Protein AF-0000000084937797 (afdb_homodimer)

Radius of gyration: 25.86 Å; Cα contacts (8 Å, |Δi|>4): 1088; chains: 2; bounding box: 58×72×60 Å

Organism: Ferrimonas balearica (strain DSM 9799 / CCM 4581 / KCTC 23876 / PAT) (NCBI:txid550540)

Nearest PDB structures (foldseek):
  4x6g-assembly1_D  TM=5.481E-01  e=3.432E-20  Pseudomonas aeruginosa PAO1
  4x6g-assembly2_H  TM=5.399E-01  e=1.907E-19  Pseudomonas aeruginosa PAO1
  6g4r-assembly1_B  TM=4.869E-01  e=5.680E-17  Corynebacterium glutamicum
  7d98-assembly1_Q  TM=4.503E-01  e=2.005E-17  Cupriavidus necator
  1ixc-assembly1_B-2  TM=4.599E-01  e=8.721E-17  Cupriavidus necator

Sequence (582 aa):
MNTKQLRHMVLAIRLGSLARVAAQQGQSRSAISQSISALEDQFGVTLFERSGNAIVPTEVALALLDDCERLLATEQRIEARCQQYLATDESQIRIARDDALPEQWWRDAVVALKQEFPLISFVLVLATPQELPQQVASGAVDLGFGLGLPAHAELLQRNMGRMRVQRVASGQHPLSQQIRLDEDDLQNSTQITLATALQHEVHTAHRLSNDYIGLSSFEQIRDMVEQQVGWAWLPAPLLTQRLRSGAFRVLPVAPNALWQEYQVCYRQSFTLGLVSERLCQRLSDWLLSFDMNTKQLRHMVLAIRLGSLARVAAQQGQSRSAISQSISALEDQFGVTLFERSGNAIVPTEVALALLDDCERLLATEQRIEARCQQYLATDESQIRIARDDALPEQWWRDAVVALKQEFPLISFVLVLATPQELPQQVASGAVDLGFGLGLPAHAELLQRNMGRMRVQRVASGQHPLSQQIRLDEDDLQNSTQITLATALQHEVHTAHRLSNDYIGLSSFEQIRDMVEQQVGWAWLPAPLLTQRLRSGAFRVLPVAPNALWQEYQVCYRQSFTLGLVSERLCQRLSDWLLSFD

Foldseek 3Di:
DDLVLLVLLLVCQVVQALCVSCVVVVHDSVVSVVSPVVVCVVVVHDQWDDDDPTTHGDPVSVVCNVVSVLVNLVVVVVVVLVVCVVVVDQLEAEEEEACLAPPVLVVVLVVVLCVVPVRYYYHYDYFALACFVVCQQSVVGFKYKYWFHDDDPQKDKDFLAKFKWFKKAFLPAPLNVDPDDELVNQQPWEEEFEWDDDDVDIDTDPDRHPRYHYDNHLLVNVVCRLVNRHMYIGTCNNCPVCVVVSRMDGRPYPPGMDMITIIMMGGPSRDQHPSNVVSSNSSSVVNVVVD/DDLVLLVLLLCCQVVQALCVSCVVVVHDSVVSVVSPVVVCVVVVHDQWDDDDPTTHGDPVSVVCNVVSVLVNLVVVVVVVLVVCVVVVDQLEAEEEEACLAPPVVVVVLVVVLCVVPVRYYYHYHYFALACFVVCQQSVVGFKYKYWFHDDDPQKDKDFLAKFKWFKKAFLPAPLNVDPDDELVNQQPWEEEFEWDDDDVDIDTDPDRHPRYHYDNHLLVNVVCRLVNRHIYIGTCNNCPVCVVVSRMDGRPYPPGMDMITIIMMGGPSRDQHPSNVVSSNSSSVVNVVVD

InterPro domains:
  IPR000847 LysR, HTH, N-terminal domain [PF00126] (4-60)
  IPR000847 LysR, HTH, N-terminal domain [PS50931] (1-58)
  IPR005119 LysR, substrate-binding [PF03466] (90-284)
  IPR036388 Winged helix-like DNA-binding domain superfamily [G3DSA:1.10.10.10] (1-86)
  IPR036390 Winged helix DNA-binding domain superfamily [SSF46785] (1-84)

Solvent-accessible surface area (backbone atoms only — not comparable to full-atom values): 30455 Å² total; per-residue (Å²): 137,60,67,66,32,52,50,51,46,53,41,27,60,74,63,45,27,59,62,58,39,10,62,73,68,73,44,49,48,66,56,46,51,48,36,41,50,49,47,22,61,72,68,71,47,70,42,63,42,78,56,86,97,38,57,38,67,28,71,61,34,61,67,40,43,63,58,48,52,50,51,51,50,49,49,50,44,47,49,47,45,51,43,42,63,73,40,70,66,67,50,60,48,36,33,35,25,41,54,61,56,55,68,65,56,56,52,50,51,51,52,53,47,34,69,76,37,71,74,42,22,42,30,46,30,77,35,40,34,84,48,29,55,56,42,22,69,58,43,26,22,55,34,19,38,25,60,58,59,65,88,47,94,68,43,44,73,45,81,44,42,59,46,46,32,30,29,33,26,11,41,81,24,70,77,54,68,46,90,78,58,52,70,66,59,50,38,74,31,40,29,35,33,49,27,41,74,46,89,49,30,69,47,67,53,89,74,76,29,84,45,32,37,26,26,43,38,55,60,59,42,49,53,42,19,65,69,48,64,28,34,32,75,43,43,45,74,76,35,54,70,38,46,74,72,42,53,28,36,74,44,84,38,86,82,36,63,42,83,38,46,30,30,40,33,26,33,71,87,58,75,81,47,72,69,56,48,50,52,49,49,54,49,26,56,50,38,62,65,70,105,138,58,66,65,31,52,50,51,45,52,42,28,60,75,65,44,27,59,62,58,40,10,63,72,67,72,45,50,47,66,56,47,52,48,35,42,49,50,46,21,61,72,70,70,47,69,43,63,41,81,55,87,95,37,56,40,67,28,72,59,34,61,66,40,43,64,58,49,51,51,51,50,51,48,47,50,44,48,49,47,45,49,45,40,63,73,40,70,66,69,49,59,48,37,32,34,26,40,52,59,58,55,68,65,58,56,53,51,51,51,53,53,47,33,70,76,38,73,74,42,23,43,31,46,31,77,35,39,33,83,49,30,56,57,42,21,69,59,43,25,23,57,34,20,39,24,59,59,59,64,88,49,92,69,44,42,74,45,80,44,42,58,47,46,31,30,30,32,26,12,41,82,24,71,77,55,70,47,90,78,59,53,69,65,60,52,36,74,32,41,28,37,34,47,27,39,74,46,88,49,31,70,46,70,52,91,73,74,29,82,46,32,38,28,25,42,39,56,60,57,42,50,53,42,20,66,69,50,66,28,32,34,75,42,43,43,75,75,35,55,71,38,47,75,72,44,53,27,35,75,45,86,38,85,82,36,63,42,81,37,45,32,30,39,32,27,32,71,86,58,73,80,47,71,69,57,47,49,52,49,48,54,49,26,54,51,38,63,65,70,106

pLDDT: mean 86.3, std 14.15, range [36.88, 98.69]

Structure (mmCIF, N/CA/C/O backbone):
data_AF-0000000084937797-model_v1
#
loop_
_entity.id
_entity.type
_entity.pdbx_description
1 polymer 'Transcriptional regulator, LysR family'
#
loop_
_atom_site.group_PDB
_atom_site.id
_atom_site.type_symbol
_atom_site.label_atom_id
_atom_site.label_alt_id
_atom_site.label_comp_id
_atom_site.label_asym_id
_atom_site.label_entity_id
_atom_site.label_seq_id
_atom_site.pdbx_PDB_ins_code
_atom_site.Cartn_x
_atom_site.Cartn_y
_atom_site.Cartn_z
_atom_site.occupancy
_atom_site.B_iso_or_equiv
_atom_site.auth_seq_id
_atom_site.auth_comp_id
_atom_site.auth_asym_id
_atom_site.auth_atom_id
_atom_site.pdbx_PDB_model_num
ATOM 1 N N . MET A 1 1 ? -4.266 24.078 29.297 1 45.94 1 MET A N 1
ATOM 2 C CA . MET A 1 1 ? -5.211 23.625 28.281 1 45.94 1 MET A CA 1
ATOM 3 C C . MET A 1 1 ? -5.617 22.172 28.531 1 45.94 1 MET A C 1
ATOM 5 O O . MET A 1 1 ? -4.773 21.344 28.859 1 45.94 1 MET A O 1
ATOM 9 N N . ASN A 1 2 ? -6.895 21.906 28.859 1 57.69 2 ASN A N 1
ATOM 10 C CA . ASN A 1 2 ? -7.488 20.609 29.141 1 57.69 2 ASN A CA 1
ATOM 11 C C . ASN A 1 2 ? -7.887 19.891 27.844 1 57.69 2 ASN A C 1
ATOM 13 O O . ASN A 1 2 ? -8.711 20.391 27.078 1 57.69 2 ASN A O 1
ATOM 17 N N . THR A 1 3 ? -7.277 18.797 27.609 1 67.56 3 THR A N 1
ATOM 18 C CA . THR A 1 3 ? -7.484 18.094 26.359 1 67.56 3 THR A CA 1
ATOM 19 C C . THR A 1 3 ? -8.938 17.641 26.219 1 67.56 3 THR A C 1
ATOM 21 O O . THR A 1 3 ? -9.422 17.422 25.109 1 67.56 3 THR A O 1
ATOM 24 N N . LYS A 1 4 ? -9.57 17.531 27.266 1 72.25 4 LYS A N 1
ATOM 25 C CA . LYS A 1 4 ? -10.992 17.203 27.219 1 72.25 4 LYS A CA 1
ATOM 26 C C . LYS A 1 4 ? -11.797 18.312 26.531 1 72.25 4 LYS A C 1
ATOM 28 O O . LYS A 1 4 ? -12.695 18.031 25.734 1 72.25 4 LYS A O 1
ATOM 33 N N . GLN A 1 5 ? -11.422 19.5 26.859 1 77.56 5 GLN A N 1
ATOM 34 C CA . GLN A 1 5 ? -12.102 20.641 26.266 1 77.56 5 GLN A CA 1
ATOM 35 C C . GLN A 1 5 ? -11.836 20.734 24.766 1 77.56 5 GLN A C 1
ATOM 37 O O . GLN A 1 5 ? -12.75 21.016 23.984 1 77.56 5 GLN A O 1
ATOM 42 N N . LEU A 1 6 ? -10.609 20.438 24.484 1 77.88 6 LEU A N 1
ATOM 43 C CA . LEU A 1 6 ? -10.266 20.422 23.078 1 77.88 6 LEU A CA 1
ATOM 44 C C . LEU A 1 6 ? -11.039 19.344 22.328 1 77.88 6 LEU A C 1
ATOM 46 O O . LEU A 1 6 ? -11.492 19.562 21.203 1 77.88 6 LEU A O 1
ATOM 50 N N . ARG A 1 7 ? -11.195 18.219 22.953 1 78.69 7 ARG A N 1
ATOM 51 C CA . ARG A 1 7 ? -11.961 17.125 22.375 1 78.69 7 ARG A CA 1
ATOM 52 C C . ARG A 1 7 ? -13.414 17.531 22.156 1 78.69 7 ARG A C 1
ATOM 54 O O . ARG A 1 7 ? -14.008 17.203 21.125 1 78.69 7 ARG A O 1
ATOM 61 N N . HIS A 1 8 ? -13.945 18.188 23.062 1 83.75 8 HIS A N 1
ATOM 62 C CA . HIS A 1 8 ? -15.32 18.672 22.953 1 83.75 8 HIS A CA 1
ATOM 63 C C . HIS A 1 8 ? -15.469 19.641 21.781 1 83.75 8 HIS A C 1
ATOM 65 O O . HIS A 1 8 ? -16.453 19.578 21.047 1 83.75 8 HIS A O 1
ATOM 71 N N . MET A 1 9 ? -14.492 20.516 21.641 1 85.81 9 MET A N 1
ATOM 72 C CA . MET A 1 9 ? -14.516 21.469 20.547 1 85.81 9 MET A CA 1
ATOM 73 C C . MET A 1 9 ? -14.484 20.766 19.188 1 85.81 9 MET A C 1
ATOM 75 O O . MET A 1 9 ? -15.289 21.047 18.312 1 85.81 9 MET A O 1
ATOM 79 N N . VAL A 1 10 ? -13.578 19.891 19.125 1 82 10 VAL A N 1
ATOM 80 C CA . VAL A 1 10 ? -13.398 19.172 17.875 1 82 10 VAL A CA 1
ATOM 81 C C . VAL A 1 10 ? -14.656 18.391 17.547 1 82 10 VAL A C 1
ATOM 83 O O . VAL A 1 10 ? -15.133 18.406 16.406 1 82 10 VAL A O 1
ATOM 86 N N . LEU A 1 11 ? -15.289 17.688 18.438 1 84 11 LEU A N 1
ATOM 87 C CA . LEU A 1 11 ? -16.516 16.922 18.234 1 84 11 LEU A CA 1
ATOM 88 C C . LEU A 1 11 ? -17.672 17.828 17.875 1 84 11 LEU A C 1
ATOM 90 O O . LEU A 1 11 ? -18.516 17.469 17.031 1 84 11 LEU A O 1
ATOM 94 N N . ALA A 1 12 ? -17.672 18.922 18.438 1 87.06 12 ALA A N 1
ATOM 95 C CA . ALA A 1 12 ? -18.734 19.859 18.156 1 87.06 12 ALA A CA 1
ATOM 96 C C . ALA A 1 12 ? -18.672 20.359 16.719 1 87.06 12 ALA A C 1
ATOM 98 O O . ALA A 1 12 ? -19.703 20.547 16.078 1 87.06 12 ALA A O 1
ATOM 99 N N . ILE A 1 13 ? -17.484 20.547 16.328 1 84.25 13 ILE A N 1
ATOM 100 C CA . ILE A 1 13 ? -17.312 20.984 14.953 1 84.25 13 ILE A CA 1
ATOM 101 C C . ILE A 1 13 ? -17.766 19.875 14 1 84.25 13 ILE A C 1
ATOM 103 O O . ILE A 1 13 ? -18.469 20.141 13.023 1 84.25 13 ILE A O 1
ATOM 107 N N . ARG A 1 14 ? -17.391 18.703 14.336 1 78.69 14 ARG A N 1
ATOM 108 C CA . ARG A 1 14 ? -17.641 17.578 13.461 1 78.69 14 ARG A CA 1
ATOM 109 C C . ARG A 1 14 ? -19.125 17.188 13.461 1 78.69 14 ARG A C 1
ATOM 111 O O . ARG A 1 14 ? -19.672 16.859 12.414 1 78.69 14 ARG A O 1
ATOM 118 N N . LEU A 1 15 ? -19.703 17.281 14.562 1 79.81 15 LEU A N 1
ATOM 119 C CA . LEU A 1 15 ? -21.078 16.797 14.719 1 79.81 15 LEU A CA 1
ATOM 120 C C . LEU A 1 15 ? -22.078 17.938 14.516 1 79.81 15 LEU A C 1
ATOM 122 O O . LEU A 1 15 ? -23.266 17.688 14.281 1 79.81 15 LEU A O 1
ATOM 126 N N . GLY A 1 16 ? -21.562 19.156 14.617 1 81.94 16 GLY A N 1
ATOM 127 C CA . GLY A 1 16 ? -22.375 20.344 14.391 1 81.94 16 GLY A CA 1
ATOM 128 C C . GLY A 1 16 ? -23.453 20.531 15.445 1 81.94 16 GLY A C 1
ATOM 129 O O . GLY A 1 16 ? -24.406 21.281 15.234 1 81.94 16 GLY A O 1
ATOM 130 N N . SER A 1 17 ? -23.391 19.719 16.531 1 85.44 17 SER A N 1
ATOM 131 C CA . SER A 1 17 ? -24.406 19.781 17.578 1 85.44 17 SER A CA 1
ATOM 132 C C . SER A 1 17 ? -23.812 19.5 18.953 1 85.44 17 SER A C 1
ATOM 134 O O . SER A 1 17 ? -23.125 18.484 19.141 1 85.44 17 SER A O 1
ATOM 136 N N . LEU A 1 18 ? -24.156 20.375 19.906 1 86.5 18 LEU A N 1
ATOM 137 C CA . LEU A 1 18 ? -23.688 20.172 21.266 1 86.5 18 LEU A CA 1
ATOM 138 C C . LEU A 1 18 ? -24.422 19 21.922 1 86.5 18 LEU A C 1
ATOM 140 O O . LEU A 1 18 ? -23.844 18.266 22.734 1 86.5 18 LEU A O 1
ATOM 144 N N . ALA A 1 19 ? -25.656 18.844 21.453 1 85 19 ALA A N 1
ATOM 145 C CA . ALA A 1 19 ? -26.438 17.734 22 1 85 19 ALA A CA 1
ATOM 146 C C . ALA A 1 19 ? -25.859 16.391 21.594 1 85 19 ALA A C 1
ATOM 148 O O . ALA A 1 19 ? -25.781 15.461 22.406 1 85 19 ALA A O 1
ATOM 149 N N . ARG A 1 20 ? -25.406 16.328 20.438 1 84.19 20 ARG A N 1
ATOM 150 C CA . ARG A 1 20 ? -24.812 15.094 19.938 1 84.19 20 ARG A CA 1
ATOM 151 C C . ARG A 1 20 ? -23.469 14.828 20.594 1 84.19 20 ARG A C 1
ATOM 153 O O . ARG A 1 20 ? -23.141 13.672 20.891 1 84.19 20 ARG A O 1
ATOM 160 N N . VAL A 1 21 ? -22.812 15.859 20.828 1 84.69 21 VAL A N 1
ATOM 161 C CA . VAL A 1 21 ? -21.531 15.719 21.547 1 84.69 21 VAL A CA 1
ATOM 162 C C . VAL A 1 21 ? -21.797 15.227 22.969 1 84.69 21 VAL A C 1
ATOM 164 O O . VAL A 1 21 ? -21.125 14.305 23.438 1 84.69 21 VAL A O 1
ATOM 167 N N . ALA A 1 22 ? -22.734 15.734 23.562 1 88.25 22 ALA A N 1
ATOM 168 C CA . ALA A 1 22 ? -23.094 15.352 24.922 1 88.25 22 ALA A CA 1
ATOM 169 C C . ALA A 1 22 ? -23.484 13.875 25 1 88.25 22 ALA A C 1
ATOM 171 O O . ALA A 1 22 ? -23.016 13.148 25.875 1 88.25 22 ALA A O 1
ATOM 172 N N . ALA A 1 23 ? -24.203 13.477 24.047 1 83 23 ALA A N 1
ATOM 173 C CA . ALA A 1 23 ? -24.641 12.078 23.984 1 83 23 ALA A CA 1
ATOM 174 C C . ALA A 1 23 ? -23.453 11.148 23.766 1 83 23 ALA A C 1
ATOM 176 O O . ALA A 1 23 ? -23.344 10.117 24.438 1 83 23 ALA A O 1
ATOM 177 N N . GLN A 1 24 ? -22.547 11.578 22.953 1 78.62 24 GLN A N 1
ATOM 178 C CA . GLN A 1 24 ? -21.406 10.742 22.625 1 78.62 24 GLN A CA 1
ATOM 179 C C . GLN A 1 24 ? -20.406 10.672 23.781 1 78.62 24 GLN A C 1
ATOM 181 O O . GLN A 1 24 ? -19.781 9.633 24 1 78.62 24 GLN A O 1
ATOM 186 N N . GLN A 1 25 ? -20.359 11.617 24.547 1 78.94 25 GLN A N 1
ATOM 187 C CA . GLN A 1 25 ? -19.375 11.711 25.625 1 78.94 25 GLN A CA 1
ATOM 188 C C . GLN A 1 25 ? -19.984 11.32 26.969 1 78.94 25 GLN A C 1
ATOM 190 O O . GLN A 1 25 ? -19.266 11.258 27.984 1 78.94 25 GLN A O 1
ATOM 195 N N . GLY A 1 26 ? -21.281 11.062 26.922 1 82.69 26 GLY A N 1
ATOM 196 C CA . GLY A 1 26 ? -21.953 10.719 28.156 1 82.69 26 GLY A CA 1
ATOM 197 C C . GLY A 1 26 ? -21.969 11.859 29.172 1 82.69 26 GLY A C 1
ATOM 198 O O . GLY A 1 26 ? -21.766 11.641 30.359 1 82.69 26 GLY A O 1
ATOM 199 N N . GLN A 1 27 ? -22.094 12.961 28.641 1 84.5 27 GLN A N 1
ATOM 200 C CA . GLN A 1 27 ? -22.125 14.156 29.469 1 84.5 27 GLN A CA 1
ATOM 201 C C . GLN A 1 27 ? -23.359 15 29.188 1 84.5 27 GLN A C 1
ATOM 203 O O . GLN A 1 27 ? -24.078 14.734 28.219 1 84.5 27 GLN A O 1
ATOM 208 N N . SER A 1 28 ? -23.719 15.859 30.047 1 87.12 28 SER A N 1
ATOM 209 C CA . SER A 1 28 ? -24.844 16.766 29.828 1 87.12 28 SER A CA 1
ATOM 210 C C . SER A 1 28 ? -24.484 17.844 28.812 1 87.12 28 SER A C 1
ATOM 212 O O . SER A 1 28 ? -23.312 18.188 28.641 1 87.12 28 SER A O 1
ATOM 214 N N . ARG A 1 29 ? -25.5 18.234 28.172 1 87.06 29 ARG A N 1
ATOM 215 C CA . ARG A 1 29 ? -25.312 19.312 27.203 1 87.06 29 ARG A CA 1
ATOM 216 C C . ARG A 1 29 ? -24.703 20.547 27.875 1 87.06 29 ARG A C 1
ATOM 218 O O . ARG A 1 29 ? -23.875 21.234 27.281 1 87.06 29 ARG A O 1
ATOM 225 N N . SER A 1 30 ? -25.125 20.828 29.078 1 89.81 30 SER A N 1
ATOM 226 C CA . SER A 1 30 ? -24.594 21.969 29.844 1 89.81 30 SER A CA 1
ATOM 227 C C . SER A 1 30 ? -23.109 21.797 30.125 1 89.81 30 SER A C 1
ATOM 229 O O . SER A 1 30 ? -22.344 22.75 30.031 1 89.81 30 SER A O 1
ATOM 231 N N . ALA A 1 31 ? -22.75 20.594 30.422 1 85.81 31 ALA A N 1
ATOM 232 C CA . ALA A 1 31 ? -21.344 20.312 30.703 1 85.81 31 ALA A CA 1
ATOM 233 C C . ALA A 1 31 ? -20.5 20.516 29.453 1 85.81 31 ALA A C 1
ATOM 235 O O . ALA A 1 31 ? -19.391 21.062 29.531 1 85.81 31 ALA A O 1
ATOM 236 N N . ILE A 1 32 ? -21.031 20.125 28.375 1 88.5 32 ILE A N 1
ATOM 237 C CA . ILE A 1 32 ? -20.312 20.297 27.109 1 88.5 32 ILE A CA 1
ATOM 238 C C . ILE A 1 32 ? -20.203 21.781 26.766 1 88.5 32 ILE A C 1
ATOM 240 O O . ILE A 1 32 ? -19.141 22.25 26.375 1 88.5 32 ILE A O 1
ATOM 244 N N . SER A 1 33 ? -21.281 22.484 26.922 1 88.12 33 SER A N 1
ATOM 245 C CA . SER A 1 33 ? -21.297 23.922 26.656 1 88.12 33 SER A CA 1
ATOM 246 C C . SER A 1 33 ? -20.312 24.656 27.562 1 88.12 33 SER A C 1
ATOM 248 O O . SER A 1 33 ? -19.578 25.531 27.094 1 88.12 33 SER A O 1
ATOM 250 N N . GLN A 1 34 ? -20.266 24.234 28.719 1 87.5 34 GLN A N 1
ATOM 251 C CA . GLN A 1 34 ? -19.344 24.844 29.672 1 87.5 34 GLN A CA 1
ATOM 252 C C . GLN A 1 34 ? -17.891 24.547 29.312 1 87.5 34 GLN A C 1
ATOM 254 O O . GLN A 1 34 ? -17.016 25.406 29.453 1 87.5 34 GLN A O 1
ATOM 259 N N . SER A 1 35 ? -17.719 23.312 28.922 1 85.5 35 SER A N 1
ATOM 260 C CA . SER A 1 35 ? -16.391 22.891 28.5 1 85.5 35 SER A CA 1
ATOM 261 C C . SER A 1 35 ? -15.875 23.75 27.344 1 85.5 35 SER A C 1
ATOM 263 O O . SER A 1 35 ? -14.734 24.219 27.375 1 85.5 35 SER A O 1
ATOM 265 N N . ILE A 1 36 ? -16.703 24.047 26.422 1 86.12 36 ILE A N 1
ATOM 266 C CA . ILE A 1 36 ? -16.344 24.844 25.25 1 86.12 36 ILE A CA 1
ATOM 267 C C . ILE A 1 36 ? -16.156 26.297 25.656 1 86.12 36 ILE A C 1
ATOM 269 O O . ILE A 1 36 ? -15.203 26.953 25.219 1 86.12 36 ILE A O 1
ATOM 273 N N . SER A 1 37 ? -17.031 26.766 26.484 1 86.44 37 SER A N 1
ATOM 274 C CA . SER A 1 37 ? -16.938 28.141 26.969 1 86.44 37 SER A CA 1
ATOM 275 C C . SER A 1 37 ? -15.633 28.359 27.734 1 86.44 37 SER A C 1
ATOM 277 O O . SER A 1 37 ? -15 29.406 27.609 1 86.44 37 SER A O 1
ATOM 279 N N . ALA A 1 38 ? -15.328 27.344 28.469 1 80.25 38 ALA A N 1
ATOM 280 C CA . ALA A 1 38 ? -14.086 27.422 29.234 1 80.25 38 ALA A CA 1
ATOM 281 C C . ALA A 1 38 ? -12.875 27.516 28.312 1 80.25 38 ALA A C 1
ATOM 283 O O . ALA A 1 38 ? -11.922 28.234 28.594 1 80.25 38 ALA A O 1
ATOM 284 N N . LEU A 1 39 ? -12.93 26.75 27.281 1 79.56 39 LEU A N 1
ATOM 285 C CA . LEU A 1 39 ? -11.867 26.781 26.281 1 79.56 39 LEU A CA 1
ATOM 286 C C . LEU A 1 39 ? -11.781 28.141 25.609 1 79.56 39 LEU A C 1
ATOM 288 O O . LEU A 1 39 ? -10.68 28.672 25.391 1 79.56 39 LEU A O 1
ATOM 292 N N . GLU A 1 40 ? -12.891 28.703 25.266 1 81.75 40 GLU A N 1
ATOM 293 C CA . GLU A 1 40 ? -12.961 30.047 24.688 1 81.75 40 GLU A CA 1
ATOM 294 C C . GLU A 1 40 ? -12.383 31.094 25.641 1 81.75 40 GLU A C 1
ATOM 296 O O . GLU A 1 40 ? -11.625 31.969 25.219 1 81.75 40 GLU A O 1
ATOM 301 N N . ASP A 1 41 ? -12.727 30.953 26.875 1 79.44 41 ASP A N 1
ATOM 302 C CA . ASP A 1 41 ? -12.227 31.875 27.891 1 79.44 41 ASP A CA 1
ATOM 303 C C . ASP A 1 41 ? -10.703 31.766 28.016 1 79.44 41 ASP A C 1
ATOM 305 O O . ASP A 1 41 ? -10.016 32.781 28.141 1 79.44 41 ASP A O 1
ATOM 309 N N . GLN A 1 42 ? -10.336 30.578 28 1 74.5 42 GLN A N 1
ATOM 310 C CA . GLN A 1 42 ? -8.906 30.344 28.141 1 74.5 42 GLN A CA 1
ATOM 311 C C . GLN A 1 42 ? -8.125 30.922 26.969 1 74.5 42 GLN A C 1
ATOM 313 O O . GLN A 1 42 ? -7.059 31.516 27.156 1 74.5 42 GLN A O 1
ATOM 318 N N . PHE A 1 43 ? -8.734 30.734 25.828 1 72.81 43 PHE A N 1
ATOM 319 C CA . PHE A 1 43 ? -8.047 31.188 24.625 1 72.81 43 PHE A CA 1
ATOM 320 C C . PHE A 1 43 ? -8.406 32.625 24.312 1 72.81 43 PHE A C 1
ATOM 322 O O . PHE A 1 43 ? -7.727 33.281 23.516 1 72.81 43 PHE A O 1
ATOM 329 N N . GLY A 1 44 ? -9.406 33.156 24.922 1 76.25 44 GLY A N 1
ATOM 330 C CA . GLY A 1 44 ? -9.859 34.531 24.688 1 76.25 44 GLY A CA 1
ATOM 331 C C . GLY A 1 44 ? -10.516 34.719 23.344 1 76.25 44 GLY A C 1
ATOM 332 O O . GLY A 1 44 ? -10.422 35.812 22.75 1 76.25 44 GLY A O 1
ATOM 333 N N . VAL A 1 45 ? -10.922 33.656 22.75 1 80 45 VAL A N 1
ATOM 334 C CA . VAL A 1 45 ? -11.57 33.719 21.453 1 80 45 VAL A CA 1
ATOM 335 C C . VAL A 1 45 ? -12.953 33.062 21.531 1 80 45 VAL A C 1
ATOM 337 O O . VAL A 1 45 ? -13.25 32.344 22.484 1 80 45 VAL A O 1
ATOM 340 N N . THR A 1 46 ? -13.75 33.406 20.531 1 84.06 46 THR A N 1
ATOM 341 C CA . THR A 1 46 ? -15.031 32.719 20.328 1 84.06 46 THR A CA 1
ATOM 342 C C . THR A 1 46 ? -14.906 31.641 19.281 1 84.06 46 THR A C 1
ATOM 344 O O . THR A 1 46 ? -14.461 31.891 18.156 1 84.06 46 THR A O 1
ATOM 347 N N . LEU A 1 47 ? -15.234 30.438 19.719 1 86.25 47 LEU A N 1
ATOM 348 C CA . LEU A 1 47 ? -15.039 29.297 18.828 1 86.25 47 LEU A CA 1
ATOM 349 C C . LEU A 1 47 ? -16.344 28.922 18.125 1 86.25 47 LEU A C 1
ATOM 351 O O . LEU A 1 47 ? -16.328 28.375 17.031 1 86.25 47 LEU A O 1
ATOM 355 N N . PHE A 1 48 ? -17.484 29.266 18.75 1 88.56 48 PHE A N 1
ATOM 356 C CA . PHE A 1 48 ? -18.797 28.938 18.172 1 88.56 48 PHE A CA 1
ATOM 357 C C . PHE A 1 48 ? -19.734 30.125 18.312 1 88.56 48 PHE A C 1
ATOM 359 O O . PHE A 1 48 ? -19.703 30.844 19.312 1 88.56 48 PHE A O 1
ATOM 366 N N . GLU A 1 49 ? -20.453 30.312 17.156 1 85.56 49 GLU A N 1
ATOM 367 C CA . GLU A 1 49 ? -21.516 31.297 17.188 1 85.56 49 GLU A CA 1
ATOM 368 C C . GLU A 1 49 ? -22.891 30.641 17.031 1 85.56 49 GLU A C 1
ATOM 370 O O . GLU A 1 49 ? -23 29.547 16.469 1 85.56 49 GLU A O 1
ATOM 375 N N . ARG A 1 50 ? -23.828 31.219 17.703 1 75.44 50 ARG A N 1
ATOM 376 C CA . ARG A 1 50 ? -25.203 30.719 17.625 1 75.44 50 ARG A CA 1
ATOM 377 C C . ARG A 1 50 ? -25.906 31.25 16.375 1 75.44 50 ARG A C 1
ATOM 379 O O . ARG A 1 50 ? -25.797 32.438 16.047 1 75.44 50 ARG A O 1
ATOM 386 N N . SER A 1 51 ? -26.25 30.422 15.508 1 73.12 51 SER A N 1
ATOM 387 C CA . SER A 1 51 ? -27.156 30.766 14.414 1 73.12 51 SER A CA 1
ATOM 388 C C . SER A 1 51 ? -28.5 30.047 14.555 1 73.12 51 SER A C 1
ATOM 390 O O . SER A 1 51 ? -28.641 28.906 14.109 1 73.12 51 SER A O 1
ATOM 392 N N . GLY A 1 52 ? -29.422 30.625 15 1 68.19 52 GLY A N 1
ATOM 393 C CA . GLY A 1 52 ? -30.688 30.016 15.312 1 68.19 52 GLY A CA 1
ATOM 394 C C . GLY A 1 52 ? -30.578 28.906 16.344 1 68.19 52 GLY A C 1
ATOM 395 O O . GLY A 1 52 ? -30.078 29.125 17.453 1 68.19 52 GLY A O 1
ATOM 396 N N . ASN A 1 53 ? -30.938 27.656 15.852 1 66.06 53 ASN A N 1
ATOM 397 C CA . ASN A 1 53 ? -30.938 26.516 16.75 1 66.06 53 ASN A CA 1
ATOM 398 C C . ASN A 1 53 ? -29.656 25.672 16.594 1 66.06 53 ASN A C 1
ATOM 400 O O . ASN A 1 53 ? -29.547 24.609 17.203 1 66.06 53 ASN A O 1
ATOM 404 N N . ALA A 1 54 ? -28.688 26.219 15.875 1 73.12 54 ALA A N 1
ATOM 405 C CA . ALA A 1 54 ? -27.5 25.406 15.656 1 73.12 54 ALA A CA 1
ATOM 406 C C . ALA A 1 54 ? -26.234 26.188 16.047 1 73.12 54 ALA A C 1
ATOM 408 O O . ALA A 1 54 ? -26.25 27.422 16.078 1 73.12 54 ALA A O 1
ATOM 409 N N . ILE A 1 55 ? -25.219 25.438 16.531 1 79.75 55 ILE A N 1
ATOM 410 C CA . ILE A 1 55 ? -23.906 26.047 16.75 1 79.75 55 ILE A CA 1
ATOM 411 C C . ILE A 1 55 ? -23.062 25.922 15.492 1 79.75 55 ILE A C 1
ATOM 413 O O . ILE A 1 55 ? -23.062 24.875 14.828 1 79.75 55 ILE A O 1
ATOM 417 N N . VAL A 1 56 ? -22.516 27.109 15.102 1 84.62 56 VAL A N 1
ATOM 418 C CA . VAL A 1 56 ? -21.641 27.125 13.922 1 84.62 56 VAL A CA 1
ATOM 419 C C . VAL A 1 56 ? -20.219 27.5 14.328 1 84.62 56 VAL A C 1
ATOM 421 O O . VAL A 1 56 ? -20.016 28.453 15.086 1 84.62 56 VAL A O 1
ATOM 424 N N . PRO A 1 57 ? -19.266 26.641 13.93 1 85.31 57 PRO A N 1
ATOM 425 C CA . PRO A 1 57 ? -17.891 27 14.25 1 85.31 57 PRO A CA 1
ATOM 426 C C . PRO A 1 57 ? -17.453 28.312 13.609 1 85.31 57 PRO A C 1
ATOM 428 O O . PRO A 1 57 ? -17.859 28.609 12.484 1 85.31 57 PRO A O 1
ATOM 431 N N . THR A 1 58 ? -16.719 29.188 14.406 1 82.75 58 THR A N 1
ATOM 432 C CA . THR A 1 58 ? -16.156 30.422 13.867 1 82.75 58 THR A CA 1
ATOM 433 C C . THR A 1 58 ? -14.969 30.109 12.953 1 82.75 58 THR A C 1
ATOM 435 O O . THR A 1 58 ? -14.508 28.969 12.891 1 82.75 58 THR A O 1
ATOM 438 N N . GLU A 1 59 ? -14.484 31.141 12.352 1 75.44 59 GLU A N 1
ATOM 439 C CA . GLU A 1 59 ? -13.305 31.016 11.5 1 75.44 59 GLU A CA 1
ATOM 440 C C . GLU A 1 59 ? -12.086 30.594 12.312 1 75.44 59 GLU A C 1
ATOM 442 O O . GLU A 1 59 ? -11.258 29.812 11.844 1 75.44 59 GLU A O 1
ATOM 447 N N . VAL A 1 60 ? -12.07 31.078 13.469 1 74.06 60 VAL A N 1
ATOM 448 C CA . VAL A 1 60 ? -10.953 30.766 14.352 1 74.06 60 VAL A CA 1
ATOM 449 C C . VAL A 1 60 ? -11 29.281 14.734 1 74.06 60 VAL A C 1
ATOM 451 O O . VAL A 1 60 ? -9.969 28.609 14.758 1 74.06 60 VAL A O 1
ATOM 454 N N . ALA A 1 61 ? -12.227 28.766 15.047 1 77.38 61 ALA A N 1
ATOM 455 C CA . ALA A 1 61 ? -12.383 27.344 15.398 1 77.38 61 ALA A CA 1
ATOM 456 C C . ALA A 1 61 ? -11.922 26.438 14.266 1 77.38 61 ALA A C 1
ATOM 458 O O . ALA A 1 61 ? -11.203 25.469 14.5 1 77.38 61 ALA A O 1
ATOM 459 N N . LEU A 1 62 ? -12.297 26.875 13.141 1 74.69 62 LEU A N 1
ATOM 460 C CA . LEU A 1 62 ? -11.969 26.078 11.969 1 74.69 62 LEU A CA 1
ATOM 461 C C . LEU A 1 62 ? -10.469 26.125 11.68 1 74.69 62 LEU A C 1
ATOM 463 O O . LEU A 1 62 ? -9.875 25.125 11.281 1 74.69 62 LEU A O 1
ATOM 467 N N . ALA A 1 63 ? -9.93 27.266 12 1 67.31 63 ALA A N 1
ATOM 468 C CA . ALA A 1 63 ? -8.5 27.469 11.781 1 67.31 63 ALA A CA 1
ATOM 469 C C . ALA A 1 63 ? -7.684 26.625 12.766 1 67.31 63 ALA A C 1
ATOM 471 O O . ALA A 1 63 ? -6.582 26.172 12.438 1 67.31 63 ALA A O 1
ATOM 472 N N . LEU A 1 64 ? -8.281 26.422 13.891 1 67.94 64 LEU A N 1
ATOM 473 C CA . LEU A 1 64 ? -7.566 25.734 14.961 1 67.94 64 LEU A CA 1
ATOM 474 C C . LEU A 1 64 ? -7.801 24.234 14.875 1 67.94 64 LEU A C 1
ATOM 476 O O . LEU A 1 64 ? -7.086 23.453 15.508 1 67.94 64 LEU A O 1
ATOM 480 N N . LEU A 1 65 ? -8.727 23.891 14.055 1 72.56 65 LEU A N 1
ATOM 481 C CA . LEU A 1 65 ? -9.219 22.516 14.07 1 72.56 65 LEU A CA 1
ATOM 482 C C . LEU A 1 65 ? -8.078 21.531 13.789 1 72.56 65 LEU A C 1
ATOM 484 O O . LEU A 1 65 ? -7.895 20.578 14.531 1 72.56 65 LEU A O 1
ATOM 488 N N . ASP A 1 66 ? -7.312 21.844 12.922 1 61.75 66 ASP A N 1
ATOM 489 C CA . ASP A 1 66 ? -6.23 20.938 12.555 1 61.75 66 ASP A CA 1
ATOM 490 C C . ASP A 1 66 ? -5.203 20.812 13.672 1 61.75 66 ASP A C 1
ATOM 492 O O . ASP A 1 66 ? -4.758 19.719 14 1 61.75 66 ASP A O 1
ATOM 496 N N . ASP A 1 67 ? -4.875 21.891 14.273 1 60 67 ASP A N 1
ATOM 497 C CA . ASP A 1 67 ? -3.928 21.906 15.383 1 60 67 ASP A CA 1
ATOM 498 C C . ASP A 1 67 ? -4.488 21.172 16.594 1 60 67 ASP A C 1
ATOM 500 O O . ASP A 1 67 ? -3.762 20.453 17.281 1 60 67 ASP A O 1
ATOM 504 N N . CYS A 1 68 ? -5.656 21.328 16.797 1 65.38 68 CYS A N 1
ATOM 505 C CA . CYS A 1 68 ? -6.285 20.672 17.938 1 65.38 68 CYS A CA 1
ATOM 506 C C . CYS A 1 68 ? -6.344 19.156 17.734 1 65.38 68 CYS A C 1
ATOM 508 O O . CYS A 1 68 ? -6.066 18.391 18.641 1 65.38 68 CYS A O 1
ATOM 510 N N . GLU A 1 69 ? -6.559 18.828 16.578 1 65 69 GLU A N 1
ATOM 511 C CA . GLU A 1 69 ? -6.59 17.406 16.266 1 65 69 GLU A CA 1
ATOM 512 C C . GLU A 1 69 ? -5.203 16.781 16.406 1 65 69 GLU A C 1
ATOM 514 O O . GLU A 1 69 ? -5.07 15.664 16.922 1 65 69 GLU A O 1
ATOM 519 N N . ARG A 1 70 ? -4.277 17.469 16.141 1 56.38 70 ARG A N 1
ATOM 520 C CA . ARG A 1 70 ? -2.9 17.016 16.312 1 56.38 70 ARG A CA 1
ATOM 521 C C . ARG A 1 70 ? -2.535 16.906 17.781 1 56.38 70 ARG A C 1
ATOM 523 O O . ARG A 1 70 ? -1.886 15.945 18.203 1 56.38 70 ARG A O 1
ATOM 530 N N . LEU A 1 71 ? -2.891 17.859 18.5 1 58.06 71 LEU A N 1
ATOM 531 C CA . LEU A 1 71 ? -2.648 17.859 19.938 1 58.06 71 LEU A CA 1
ATOM 532 C C . LEU A 1 71 ? -3.375 16.688 20.609 1 58.06 71 LEU A C 1
ATOM 534 O O . LEU A 1 71 ? -2.807 16 21.469 1 58.06 71 LEU A O 1
ATOM 538 N N . LEU A 1 72 ? -4.551 16.484 20.25 1 59.38 72 LEU A N 1
ATOM 539 C CA . LEU A 1 72 ? -5.316 15.375 20.828 1 59.38 72 LEU A CA 1
ATOM 540 C C . LEU A 1 72 ? -4.734 14.031 20.391 1 59.38 72 LEU A C 1
ATOM 542 O O . LEU A 1 72 ? -4.684 13.094 21.188 1 59.38 72 LEU A O 1
ATOM 546 N N . ALA A 1 73 ? -4.309 14.07 19.281 1 56.81 73 ALA A N 1
ATOM 547 C CA . ALA A 1 73 ? -3.617 12.875 18.812 1 56.81 73 ALA A CA 1
ATOM 548 C C . ALA A 1 73 ? -2.344 12.625 19.609 1 56.81 73 ALA A C 1
ATOM 550 O O . ALA A 1 73 ? -2.041 11.484 19.969 1 56.81 73 ALA A O 1
ATOM 551 N N . THR A 1 74 ? -1.645 13.648 19.969 1 51.25 74 THR A N 1
ATOM 552 C CA . THR A 1 74 ? -0.451 13.555 20.797 1 51.25 74 THR A CA 1
ATOM 553 C C . THR A 1 74 ? -0.813 13.125 22.219 1 51.25 74 THR A C 1
ATOM 555 O O . THR A 1 74 ? -0.129 12.289 22.812 1 51.25 74 THR A O 1
ATOM 558 N N . GLU A 1 75 ? -1.817 13.711 22.719 1 49.16 75 GLU A N 1
ATOM 559 C CA . GLU A 1 75 ? -2.297 13.297 24.031 1 49.16 75 GLU A CA 1
ATOM 560 C C . GLU A 1 75 ? -2.682 11.82 24.031 1 49.16 75 GLU A C 1
ATOM 562 O O . GLU A 1 75 ? -2.338 11.086 24.969 1 49.16 75 GLU A O 1
ATOM 567 N N . GLN A 1 76 ? -3.393 11.492 23.078 1 51.09 76 GLN A N 1
ATOM 568 C CA . GLN A 1 76 ? -3.752 10.086 22.969 1 51.09 76 GLN A CA 1
ATOM 569 C C . GLN A 1 76 ? -2.51 9.211 22.859 1 51.09 76 GLN A C 1
ATOM 571 O O . GLN A 1 76 ? -2.457 8.117 23.438 1 51.09 76 GLN A O 1
ATOM 576 N N . ARG A 1 77 ? -1.576 9.82 22.312 1 47.78 77 ARG A N 1
ATOM 577 C CA . ARG A 1 77 ? -0.29 9.133 22.203 1 47.78 77 ARG A CA 1
ATOM 578 C C . ARG A 1 77 ? 0.383 9.031 23.578 1 47.78 77 ARG A C 1
ATOM 580 O O . ARG A 1 77 ? 0.933 7.984 23.922 1 47.78 77 ARG A O 1
ATOM 587 N N . ILE A 1 78 ? 0.3 10.008 24.25 1 44.25 78 ILE A N 1
ATOM 588 C CA . ILE A 1 78 ? 0.864 10.023 25.594 1 44.25 78 ILE A CA 1
ATOM 589 C C . ILE A 1 78 ? 0.087 9.062 26.5 1 44.25 78 ILE A C 1
ATOM 591 O O . ILE A 1 78 ? 0.683 8.258 27.219 1 44.25 78 ILE A O 1
ATOM 595 N N . GLU A 1 79 ? -1.155 9.188 26.422 1 42.94 79 GLU A N 1
ATOM 596 C CA . GLU A 1 79 ? -1.961 8.258 27.203 1 42.94 79 GLU A CA 1
ATOM 597 C C . GLU A 1 79 ? -1.705 6.816 26.781 1 42.94 79 GLU A C 1
ATOM 599 O O . GLU A 1 79 ? -1.58 5.926 27.625 1 42.94 79 GLU A O 1
ATOM 604 N N . ALA A 1 80 ? -1.687 6.672 25.5 1 45 80 ALA A N 1
ATOM 605 C CA . ALA A 1 80 ? -1.378 5.336 25 1 45 80 ALA A CA 1
ATOM 606 C C . ALA A 1 80 ? 0.012 4.891 25.453 1 45 80 ALA A C 1
ATOM 608 O O . ALA A 1 80 ? 0.21 3.732 25.812 1 45 80 ALA A O 1
ATOM 609 N N . ARG A 1 81 ? 0.885 5.852 25.453 1 41.19 81 ARG A N 1
ATOM 610 C CA . ARG A 1 81 ? 2.217 5.566 25.984 1 41.19 81 ARG A CA 1
ATOM 611 C C . ARG A 1 81 ? 2.162 5.281 27.484 1 41.19 81 ARG A C 1
ATOM 613 O O . ARG A 1 81 ? 2.834 4.371 27.969 1 41.19 81 ARG A O 1
ATOM 620 N N . CYS A 1 82 ? 1.484 6.078 28.172 1 39.41 82 CYS A N 1
ATOM 621 C CA . CYS A 1 82 ? 1.317 5.816 29.594 1 39.41 82 CYS A CA 1
ATOM 622 C C . CYS A 1 82 ? 0.626 4.477 29.828 1 39.41 82 CYS A C 1
ATOM 624 O O . CYS A 1 82 ? 1.039 3.703 30.703 1 39.41 82 CYS A O 1
ATOM 626 N N . GLN A 1 83 ? -0.38 4.301 29.062 1 40.09 83 GLN A N 1
ATOM 627 C CA . GLN A 1 83 ? -1.016 2.992 29.172 1 40.09 83 GLN A CA 1
ATOM 628 C C . GLN A 1 83 ? -0.077 1.883 28.703 1 40.09 83 GLN A C 1
ATOM 630 O O . GLN A 1 83 ? -0.062 0.792 29.266 1 40.09 83 GLN A O 1
ATOM 635 N N . GLN A 1 84 ? 0.592 2.225 27.688 1 40.94 84 GLN A N 1
ATOM 636 C CA . GLN A 1 84 ? 1.64 1.3 27.266 1 40.94 84 GLN A CA 1
ATOM 637 C C . GLN A 1 84 ? 2.668 1.097 28.375 1 40.94 84 GLN A C 1
ATOM 639 O O . GLN A 1 84 ? 3.178 -0.011 28.562 1 40.94 84 GLN A O 1
ATOM 644 N N . TYR A 1 85 ? 3.086 2.098 29.047 1 37.81 85 TYR A N 1
ATOM 645 C CA . TYR A 1 85 ? 3.918 1.908 30.219 1 37.81 85 TYR A CA 1
ATOM 646 C C . TYR A 1 85 ? 3.203 1.054 31.266 1 37.81 85 TYR A C 1
ATOM 648 O O . TYR A 1 85 ? 3.83 0.246 31.953 1 37.81 85 TYR A O 1
ATOM 656 N N . LEU A 1 86 ? 2.115 1.447 31.641 1 36.88 86 LEU A N 1
ATOM 657 C CA . LEU A 1 86 ? 1.439 0.544 32.562 1 36.88 86 LEU A CA 1
ATOM 658 C C . LEU A 1 86 ? 1.135 -0.792 31.906 1 36.88 86 LEU A C 1
ATOM 660 O O . LEU A 1 86 ? 0.875 -1.786 32.594 1 36.88 86 LEU A O 1
ATOM 664 N N . ALA A 1 87 ? 0.735 -0.835 30.641 1 39.41 87 ALA A N 1
ATOM 665 C CA . ALA A 1 87 ? 0.461 -2.092 29.938 1 39.41 87 ALA A CA 1
ATOM 666 C C . ALA A 1 87 ? 1.751 -2.729 29.438 1 39.41 87 ALA A C 1
ATOM 668 O O . ALA A 1 87 ? 2.307 -2.297 28.422 1 39.41 87 ALA A O 1
ATOM 669 N N . THR A 1 88 ? 2.66 -2.918 30.062 1 42.62 88 THR A N 1
ATOM 670 C CA . THR A 1 8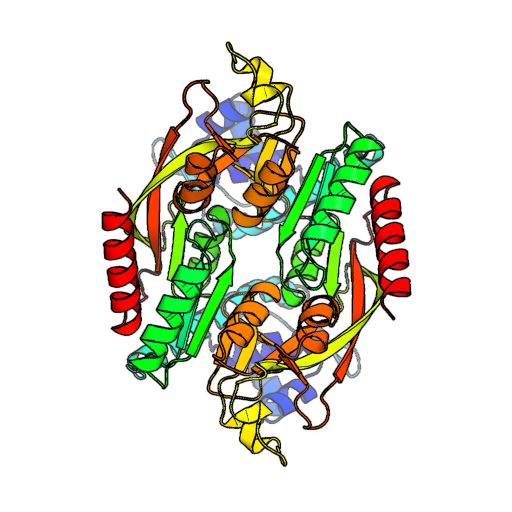8 ? 3.801 -3.76 29.719 1 42.62 88 THR A CA 1
ATOM 671 C C . THR A 1 88 ? 3.436 -4.73 28.594 1 42.62 88 THR A C 1
ATOM 673 O O . THR A 1 88 ? 4.312 -5.227 27.891 1 42.62 88 THR A O 1
ATOM 676 N N . ASP A 1 89 ? 2.346 -5.34 28.594 1 49.16 89 ASP A N 1
ATOM 677 C CA . ASP A 1 89 ? 2.027 -6.48 27.734 1 49.16 89 ASP A CA 1
ATOM 678 C C . ASP A 1 89 ? 1.657 -6.031 26.328 1 49.16 89 ASP A C 1
ATOM 680 O O . ASP A 1 89 ? 0.727 -5.242 26.141 1 49.16 89 ASP A O 1
ATOM 684 N N . GLU A 1 90 ? 2.578 -5.969 25.406 1 60 90 GLU A N 1
ATOM 685 C CA . GLU A 1 90 ? 2.354 -5.766 23.984 1 60 90 GLU A CA 1
ATOM 686 C C . GLU A 1 90 ? 1.068 -6.453 23.531 1 60 90 GLU A C 1
ATOM 688 O O . GLU A 1 90 ? 1.043 -7.668 23.328 1 60 90 GLU A O 1
ATOM 6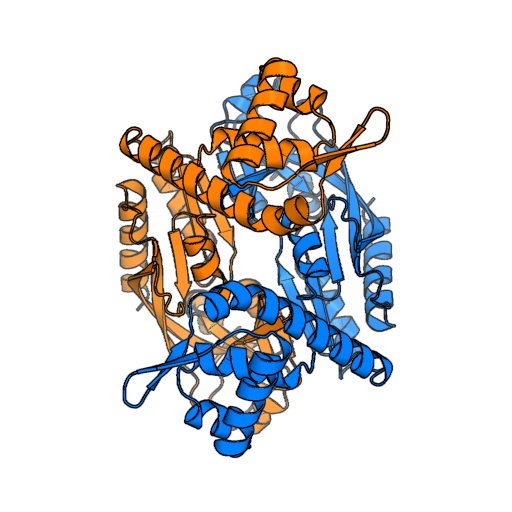93 N N . SER A 1 91 ? -0.037 -5.945 23.812 1 74.69 91 SER A N 1
ATOM 694 C CA . SER A 1 91 ? -1.25 -6.598 23.328 1 74.69 91 SER A CA 1
ATOM 695 C C . SER A 1 91 ? -1.394 -6.445 21.828 1 74.69 91 SER A C 1
ATOM 697 O O . SER A 1 91 ? -2.086 -7.238 21.172 1 74.69 91 SER A O 1
ATOM 699 N N . GLN A 1 92 ? -0.663 -5.387 21.234 1 87.62 92 GLN A N 1
ATOM 700 C CA . GLN A 1 92 ? -0.732 -5.184 19.797 1 87.62 92 GLN A CA 1
ATOM 701 C C . GLN A 1 92 ? 0.564 -4.582 19.266 1 87.62 92 GLN A C 1
ATOM 703 O O . GLN A 1 92 ? 1.177 -3.734 19.922 1 87.62 92 GLN A O 1
ATOM 708 N N . ILE A 1 93 ? 1.003 -5.027 18.141 1 92.19 93 ILE A N 1
ATOM 709 C CA . ILE A 1 93 ? 2.145 -4.461 17.438 1 92.19 93 ILE A CA 1
ATOM 710 C C . ILE A 1 93 ? 1.709 -3.979 16.062 1 92.19 93 ILE A C 1
ATOM 712 O O . ILE A 1 93 ? 1.153 -4.75 15.273 1 92.19 93 ILE A O 1
ATOM 716 N N . ARG A 1 94 ? 1.873 -2.752 15.859 1 95.81 94 ARG A N 1
ATOM 717 C CA . ARG A 1 94 ? 1.521 -2.152 14.578 1 95.81 94 ARG A CA 1
ATOM 718 C C . ARG A 1 94 ? 2.768 -1.884 13.742 1 95.81 94 ARG A C 1
ATOM 720 O O . ARG A 1 94 ? 3.637 -1.106 14.141 1 95.81 94 ARG A O 1
ATOM 727 N N . ILE A 1 95 ? 2.818 -2.5 12.531 1 97.38 95 ILE A N 1
ATOM 728 C CA . ILE A 1 95 ? 4.016 -2.482 11.703 1 97.38 95 ILE A CA 1
ATOM 729 C C . ILE A 1 95 ? 3.672 -1.961 10.312 1 97.38 95 ILE A C 1
ATOM 731 O O . ILE A 1 95 ? 2.738 -2.451 9.672 1 97.38 95 ILE A O 1
ATOM 735 N N . ALA A 1 96 ? 4.402 -0.966 9.844 1 97.69 96 ALA A N 1
ATOM 736 C CA . ALA A 1 96 ? 4.469 -0.653 8.414 1 97.69 96 ALA A CA 1
ATOM 737 C C . ALA A 1 96 ? 5.719 -1.252 7.777 1 97.69 96 ALA A C 1
ATOM 739 O O . ALA A 1 96 ? 6.801 -1.213 8.367 1 97.69 96 ALA A O 1
ATOM 740 N N . ARG A 1 97 ? 5.527 -1.832 6.621 1 98.44 97 ARG A N 1
ATOM 741 C CA . ARG A 1 97 ? 6.668 -2.469 5.969 1 98.44 97 ARG A CA 1
ATOM 742 C C . ARG A 1 97 ? 6.566 -2.346 4.449 1 98.44 97 ARG A C 1
ATOM 744 O O . ARG A 1 97 ? 5.469 -2.252 3.9 1 98.44 97 ARG A O 1
ATOM 751 N N . ASP A 1 98 ? 7.715 -2.309 3.83 1 98.19 98 ASP A N 1
ATOM 752 C CA . ASP A 1 98 ? 7.711 -2.449 2.377 1 98.19 98 ASP A CA 1
ATOM 753 C C . ASP A 1 98 ? 7.609 -3.918 1.968 1 98.19 98 ASP A C 1
ATOM 755 O O . ASP A 1 98 ? 7.254 -4.773 2.783 1 98.19 98 ASP A O 1
ATOM 759 N N . ASP A 1 99 ? 7.734 -4.191 0.671 1 98.06 99 ASP A N 1
ATOM 760 C CA . ASP A 1 99 ? 7.633 -5.578 0.225 1 98.06 99 ASP A CA 1
ATOM 761 C C . ASP A 1 99 ? 8.93 -6.035 -0.445 1 98.06 99 ASP A C 1
ATOM 763 O O . ASP A 1 99 ? 8.891 -6.809 -1.406 1 98.06 99 ASP A O 1
ATOM 767 N N . ALA A 1 100 ? 10.086 -5.551 0.125 1 97.62 100 ALA A N 1
ATOM 768 C CA . ALA A 1 100 ? 11.383 -6.008 -0.361 1 97.62 100 ALA A CA 1
ATOM 769 C C . ALA A 1 100 ? 11.648 -7.453 0.048 1 97.62 100 ALA A C 1
ATOM 771 O O . ALA A 1 100 ? 12.398 -8.164 -0.623 1 97.62 100 ALA A O 1
ATOM 772 N N . LEU A 1 101 ? 11.094 -7.898 1.174 1 96.81 101 LEU A N 1
ATOM 773 C CA . LEU A 1 101 ? 11.109 -9.305 1.565 1 96.81 101 LEU A CA 1
ATOM 774 C C . LEU A 1 101 ? 9.906 -10.039 0.992 1 96.81 101 LEU A C 1
ATOM 776 O O . LEU A 1 101 ? 8.836 -9.453 0.827 1 96.81 101 LEU A O 1
ATOM 780 N N . PRO A 1 102 ? 10.125 -11.352 0.736 1 95.38 102 PRO A N 1
ATOM 781 C CA . PRO A 1 102 ? 8.961 -12.133 0.305 1 95.38 102 PRO A CA 1
ATOM 782 C C . PRO A 1 102 ? 7.82 -12.109 1.319 1 95.38 102 PRO A C 1
ATOM 784 O O . PRO A 1 102 ? 8.062 -12.148 2.529 1 95.38 102 PRO A O 1
ATOM 787 N N . GLU A 1 103 ? 6.586 -12.008 0.793 1 95.44 103 GLU A N 1
ATOM 788 C CA . GLU A 1 103 ? 5.41 -12 1.659 1 95.44 103 GLU A CA 1
ATOM 789 C C . GLU A 1 103 ? 5.387 -13.219 2.576 1 95.44 103 GLU A C 1
ATOM 791 O O . GLU A 1 103 ? 4.949 -13.125 3.725 1 95.44 103 GLU A O 1
ATOM 796 N N . GLN A 1 104 ? 5.863 -14.312 2.066 1 94.94 104 GLN A N 1
ATOM 797 C CA . GLN A 1 104 ? 5.883 -15.547 2.844 1 94.94 104 GLN A CA 1
ATOM 798 C C . GLN A 1 104 ? 6.715 -15.383 4.113 1 94.94 104 GLN A C 1
ATOM 800 O O . GLN A 1 104 ? 6.383 -15.953 5.156 1 94.94 104 GLN A O 1
ATOM 805 N N . TRP A 1 105 ? 7.773 -14.672 4.004 1 96.38 105 TRP A N 1
ATOM 806 C CA . TRP A 1 105 ? 8.602 -14.461 5.188 1 96.38 105 TRP A CA 1
ATOM 807 C C . TRP A 1 105 ? 7.797 -13.781 6.293 1 96.38 105 TRP A C 1
ATOM 809 O O . TRP A 1 105 ? 7.84 -14.211 7.449 1 96.38 105 TRP A O 1
ATOM 819 N N . TRP A 1 106 ? 7.09 -12.75 5.969 1 97.25 106 TRP A N 1
ATOM 820 C CA . TRP A 1 106 ? 6.293 -11.992 6.934 1 97.25 106 TRP A CA 1
ATOM 821 C C . TRP A 1 106 ? 5.195 -12.867 7.531 1 97.25 106 TRP A C 1
ATOM 823 O O . TRP A 1 106 ? 4.965 -12.836 8.742 1 97.25 106 TRP A O 1
ATOM 833 N N . ARG A 1 107 ? 4.547 -13.609 6.684 1 95.75 107 ARG A N 1
ATOM 834 C CA . ARG A 1 107 ? 3.488 -14.492 7.164 1 95.75 107 ARG A CA 1
ATOM 835 C C . ARG A 1 107 ? 4.031 -15.5 8.18 1 95.75 107 ARG A C 1
ATOM 837 O O . ARG A 1 107 ? 3.465 -15.664 9.258 1 95.75 107 ARG A O 1
ATOM 844 N N . ASP A 1 108 ? 5.184 -16.062 7.828 1 96.44 108 ASP A N 1
ATOM 845 C CA . ASP A 1 108 ? 5.805 -17.047 8.711 1 96.44 108 ASP A CA 1
ATOM 846 C C . ASP A 1 108 ? 6.211 -16.422 10.039 1 96.44 108 ASP A C 1
ATOM 848 O O . ASP A 1 108 ? 6.043 -17.016 11.102 1 96.44 108 ASP A O 1
ATOM 852 N N . ALA A 1 109 ? 6.742 -15.266 9.953 1 97.12 109 ALA A N 1
ATOM 853 C CA . ALA A 1 109 ? 7.184 -14.57 11.164 1 97.12 109 ALA A CA 1
ATOM 854 C C . ALA A 1 109 ? 6.004 -14.273 12.086 1 97.12 109 ALA A C 1
ATOM 856 O O . ALA A 1 109 ? 6.082 -14.516 13.297 1 97.12 109 ALA A O 1
ATOM 857 N N . VAL A 1 110 ? 4.898 -13.789 11.523 1 95.5 110 VAL A N 1
ATOM 858 C CA . VAL A 1 110 ? 3.725 -13.422 12.312 1 95.5 110 VAL A CA 1
ATOM 859 C C . VAL A 1 110 ? 3.117 -14.672 12.945 1 95.5 110 VAL A C 1
ATOM 861 O O . VAL A 1 110 ? 2.76 -14.672 14.125 1 95.5 110 VAL A O 1
ATOM 864 N N . VAL A 1 111 ? 3.02 -15.711 12.125 1 93.06 111 VAL A N 1
ATOM 865 C CA . VAL A 1 111 ? 2.449 -16.953 12.617 1 93.06 111 VAL A CA 1
ATOM 866 C C . VAL A 1 111 ? 3.301 -17.5 13.766 1 93.06 111 VAL A C 1
ATOM 868 O O . VAL A 1 111 ? 2.771 -17.891 14.805 1 93.06 111 VAL A O 1
ATOM 871 N N . ALA A 1 112 ? 4.609 -17.516 13.609 1 93.94 112 ALA A N 1
ATOM 872 C CA . ALA A 1 112 ? 5.52 -18 14.641 1 93.94 112 ALA A CA 1
ATOM 873 C C . ALA A 1 112 ? 5.398 -17.172 15.914 1 93.94 112 ALA A C 1
ATOM 875 O O . ALA A 1 112 ? 5.355 -17.719 17.016 1 93.94 112 ALA A O 1
ATOM 876 N N . LEU A 1 113 ? 5.336 -15.914 15.75 1 92.81 113 LEU A N 1
ATOM 877 C CA . LEU A 1 113 ? 5.262 -15.023 16.906 1 92.81 113 LEU A CA 1
ATOM 878 C C . LEU A 1 113 ? 3.914 -15.156 17.609 1 92.81 113 LEU A C 1
ATOM 880 O O . LEU A 1 113 ? 3.84 -15.078 18.828 1 92.81 113 LEU A O 1
ATOM 884 N N . LYS A 1 114 ? 2.865 -15.305 16.797 1 87.94 114 LYS A N 1
ATOM 885 C CA . LYS A 1 114 ? 1.545 -15.484 17.406 1 87.94 114 LYS A CA 1
ATOM 886 C C . LYS A 1 114 ? 1.473 -16.797 18.188 1 87.94 114 LYS A C 1
ATOM 888 O O . LYS A 1 114 ? 0.77 -16.875 19.203 1 87.94 114 LYS A O 1
ATOM 893 N N . GLN A 1 115 ? 2.166 -17.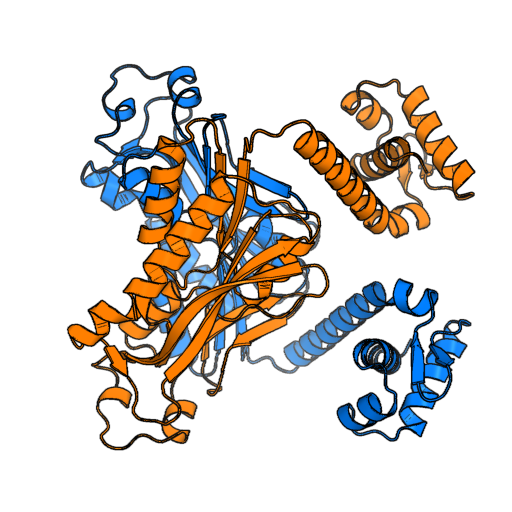828 17.719 1 87.31 115 GLN A N 1
ATOM 894 C CA . GLN A 1 115 ? 2.24 -19.094 18.453 1 87.31 115 GLN A CA 1
ATOM 895 C C . GLN A 1 115 ? 2.965 -18.906 19.781 1 87.31 115 GLN A C 1
ATOM 897 O O . GLN A 1 115 ? 2.559 -19.469 20.797 1 87.31 115 GLN A O 1
ATOM 902 N N . GLU A 1 116 ? 3.99 -18.156 19.766 1 86.31 116 GLU A N 1
ATOM 903 C CA . GLU A 1 116 ? 4.785 -17.891 20.953 1 86.31 116 GLU A CA 1
ATOM 904 C C . GLU A 1 116 ? 4.074 -16.922 21.891 1 86.31 116 GLU A C 1
ATOM 906 O O . GLU A 1 116 ? 4.184 -17.031 23.109 1 86.31 116 GLU A O 1
ATOM 911 N N . PHE A 1 117 ? 3.338 -16.016 21.266 1 84.62 117 PHE A N 1
ATOM 912 C CA . PHE A 1 117 ? 2.617 -14.984 22 1 84.62 117 PHE A CA 1
ATOM 913 C C . PHE A 1 117 ? 1.161 -14.914 21.562 1 84.62 117 PHE A C 1
ATOM 915 O O . PHE A 1 117 ? 0.758 -13.977 20.875 1 84.62 117 PHE A O 1
ATOM 922 N N . PRO A 1 118 ? 0.285 -15.742 22.047 1 79 118 PRO A N 1
ATOM 923 C CA . PRO A 1 118 ? -1.06 -15.945 21.5 1 79 118 PRO A CA 1
ATOM 924 C C . PRO A 1 118 ? -1.968 -14.734 21.703 1 79 118 PRO A C 1
ATOM 926 O O . PRO A 1 118 ? -2.973 -14.594 21 1 79 118 PRO A O 1
ATOM 929 N N . LEU A 1 119 ? -1.655 -13.883 22.578 1 75.81 119 LEU A N 1
ATOM 930 C CA . LEU A 1 119 ? -2.559 -12.789 22.906 1 75.81 119 LEU A CA 1
ATOM 931 C C . LEU A 1 119 ? -2.189 -11.523 22.141 1 75.81 119 LEU A C 1
ATOM 933 O O . LEU A 1 119 ? -2.898 -10.516 22.203 1 75.81 119 LEU A O 1
ATOM 937 N N . ILE A 1 120 ? -1.207 -11.586 21.344 1 84.69 120 ILE A N 1
ATOM 938 C CA . ILE A 1 120 ? -0.746 -10.398 20.641 1 84.69 120 ILE A CA 1
ATOM 939 C C . ILE A 1 120 ? -1.485 -10.281 19.312 1 84.69 120 ILE A C 1
ATOM 941 O O . ILE A 1 120 ? -1.733 -11.281 18.641 1 84.69 120 ILE A O 1
ATOM 945 N N . SER A 1 121 ? -1.95 -9.086 19.031 1 87.44 121 SER A N 1
ATOM 946 C CA . SER A 1 121 ? -2.492 -8.789 17.719 1 87.44 121 SER A CA 1
ATOM 947 C C . SER A 1 121 ? -1.467 -8.07 16.844 1 87.44 121 SER A C 1
ATOM 949 O O . SER A 1 121 ? -0.695 -7.246 17.344 1 87.44 121 SER A O 1
ATOM 951 N N . PHE A 1 122 ? -1.471 -8.445 15.609 1 93.69 122 PHE A N 1
ATOM 952 C CA . PHE A 1 122 ? -0.544 -7.836 14.664 1 93.69 122 PHE A CA 1
ATOM 953 C C . PHE A 1 122 ? -1.296 -7.016 13.625 1 93.69 122 PHE A C 1
ATOM 955 O O . PHE A 1 122 ? -2.35 -7.434 13.141 1 93.69 122 PHE A O 1
ATOM 962 N N . VAL A 1 123 ? -0.765 -5.91 13.383 1 95.19 123 VAL A N 1
ATOM 963 C CA . VAL A 1 123 ? -1.149 -5.129 12.219 1 95.19 123 VAL A CA 1
ATOM 964 C C . VAL A 1 123 ? 0.066 -4.91 11.312 1 95.19 123 VAL A C 1
ATOM 966 O O . VAL A 1 123 ? 1.089 -4.387 11.758 1 95.19 123 VAL A O 1
ATOM 969 N N . LEU A 1 124 ? -0.03 -5.371 10.102 1 97.44 124 LEU A N 1
ATOM 970 C CA . LEU A 1 124 ? 1.012 -5.191 9.094 1 97.44 124 LEU A CA 1
ATOM 971 C C . LEU A 1 124 ? 0.466 -4.457 7.875 1 97.44 124 LEU A C 1
ATOM 973 O O . LEU A 1 124 ? -0.333 -5.016 7.117 1 97.44 124 LEU A O 1
ATOM 977 N N . VAL A 1 125 ? 0.94 -3.277 7.719 1 96.88 125 VAL A N 1
ATOM 978 C CA . VAL A 1 125 ? 0.469 -2.518 6.566 1 96.88 125 VAL A CA 1
ATOM 979 C C . VAL A 1 125 ? 1.619 -2.301 5.582 1 96.88 125 VAL A C 1
ATOM 981 O O . VAL A 1 125 ? 2.777 -2.18 5.992 1 96.88 125 VAL A O 1
ATOM 984 N N . LEU A 1 126 ? 1.252 -2.225 4.293 1 96.94 126 LEU A N 1
ATOM 985 C CA . LEU A 1 126 ? 2.238 -1.985 3.244 1 96.94 126 LEU A CA 1
ATOM 986 C C . LEU A 1 126 ? 2.49 -0.492 3.066 1 96.94 126 LEU A C 1
ATOM 988 O O . LEU A 1 126 ? 1.553 0.309 3.1 1 96.94 126 LEU A O 1
ATOM 992 N N . ALA A 1 127 ? 3.775 -0.18 2.926 1 95.94 127 ALA A N 1
ATOM 993 C CA . ALA A 1 127 ? 4.199 1.187 2.627 1 95.94 127 ALA A CA 1
ATOM 994 C C . ALA A 1 127 ? 5.52 1.197 1.864 1 95.94 127 ALA A C 1
ATOM 996 O O . ALA A 1 127 ? 6.316 0.262 1.975 1 95.94 127 ALA A O 1
ATOM 997 N N . THR A 1 128 ? 5.703 2.244 1.055 1 96.56 128 THR A N 1
ATOM 998 C CA . THR A 1 128 ? 7 2.408 0.408 1 96.56 128 THR A CA 1
ATOM 999 C C . THR A 1 128 ? 8.031 2.93 1.4 1 96.56 128 THR A C 1
ATOM 1001 O O . THR A 1 128 ? 7.684 3.555 2.402 1 96.56 128 THR A O 1
ATOM 1004 N N . PRO A 1 129 ? 9.273 2.668 1.087 1 96.44 129 PRO A N 1
ATOM 1005 C CA . PRO A 1 129 ? 10.32 3.184 1.976 1 96.44 129 PRO A CA 1
ATOM 1006 C C . PRO A 1 129 ? 10.211 4.688 2.209 1 96.44 129 PRO A C 1
ATOM 1008 O O . PRO A 1 129 ? 10.492 5.168 3.309 1 96.44 129 PRO A O 1
ATOM 1011 N N . GLN A 1 130 ? 9.742 5.371 1.278 1 93.75 130 GLN A N 1
ATOM 1012 C CA . GLN A 1 130 ? 9.641 6.824 1.384 1 93.75 130 GLN A CA 1
ATOM 1013 C C . GLN A 1 130 ? 8.508 7.227 2.326 1 93.75 130 GLN A C 1
ATOM 1015 O O . GLN A 1 130 ? 8.562 8.289 2.955 1 93.75 130 GLN A O 1
ATOM 1020 N N . GLU A 1 131 ? 7.547 6.418 2.473 1 92.75 131 GLU A N 1
ATOM 1021 C CA . GLU A 1 131 ? 6.375 6.703 3.293 1 92.75 131 GLU A CA 1
ATOM 1022 C C . GLU A 1 131 ? 6.605 6.297 4.746 1 92.75 131 GLU A C 1
ATOM 1024 O O . GLU A 1 131 ? 6.016 6.875 5.66 1 92.75 131 GLU A O 1
ATOM 1029 N N . LEU A 1 132 ? 7.445 5.375 4.98 1 95.75 132 LEU A N 1
ATOM 1030 C CA . LEU A 1 132 ? 7.531 4.641 6.238 1 95.75 132 LEU A CA 1
ATOM 1031 C C . LEU A 1 132 ? 7.898 5.57 7.387 1 95.75 132 LEU A C 1
ATOM 1033 O O . LEU A 1 132 ? 7.246 5.562 8.43 1 95.75 132 LEU A O 1
ATOM 1037 N N . PRO A 1 133 ? 8.891 6.453 7.195 1 94.25 133 PRO A N 1
ATOM 1038 C CA . PRO A 1 133 ? 9.281 7.281 8.336 1 94.25 133 PRO A CA 1
ATOM 1039 C C . PRO A 1 133 ? 8.148 8.18 8.836 1 94.25 133 PRO A C 1
ATOM 1041 O O . PRO A 1 133 ? 7.941 8.312 10.047 1 94.25 133 PRO A O 1
ATOM 1044 N N . GLN A 1 134 ? 7.391 8.672 7.922 1 89.12 134 GLN A N 1
ATOM 1045 C CA . GLN A 1 134 ? 6.289 9.547 8.312 1 89.12 134 GLN A CA 1
ATOM 1046 C C . GLN A 1 134 ? 5.203 8.766 9.047 1 89.12 134 GLN A C 1
ATOM 1048 O O . GLN A 1 134 ? 4.617 9.266 10.008 1 89.12 134 GLN A O 1
ATOM 1053 N N . GLN A 1 135 ? 4.914 7.574 8.609 1 91.44 135 GLN A N 1
ATOM 1054 C CA . GLN A 1 135 ? 3.895 6.746 9.242 1 91.44 135 GLN A CA 1
ATOM 1055 C C . GLN A 1 135 ? 4.289 6.395 10.68 1 91.44 135 GLN A C 1
ATOM 1057 O O . GLN A 1 135 ? 3.434 6.324 11.562 1 91.44 135 GLN A O 1
ATOM 1062 N N . VAL A 1 136 ? 5.551 6.246 10.898 1 94.62 136 VAL A N 1
ATOM 1063 C CA . VAL A 1 136 ? 6.055 5.914 12.227 1 94.62 136 VAL A CA 1
ATOM 1064 C C . VAL A 1 136 ? 6.086 7.172 13.094 1 94.62 136 VAL A C 1
ATOM 1066 O O . VAL A 1 136 ? 5.641 7.152 14.242 1 94.62 136 VAL A O 1
ATOM 1069 N N . ALA A 1 137 ? 6.531 8.234 12.492 1 91.38 137 ALA A N 1
ATOM 1070 C CA . ALA A 1 137 ? 6.672 9.484 13.234 1 91.38 137 ALA A CA 1
ATOM 1071 C C . ALA A 1 137 ? 5.312 9.984 13.711 1 91.38 137 ALA A C 1
ATOM 1073 O O . ALA A 1 137 ? 5.203 10.547 14.812 1 91.38 137 ALA A O 1
ATOM 1074 N N . SER A 1 138 ? 4.344 9.75 12.898 1 84.38 138 SER A N 1
ATOM 1075 C CA . SER A 1 138 ? 3.004 10.219 13.227 1 84.38 138 SER A CA 1
ATOM 1076 C C . SER A 1 138 ? 2.387 9.383 14.344 1 84.38 138 SER A C 1
ATOM 1078 O O . SER A 1 138 ? 1.392 9.789 14.953 1 84.38 138 SER A O 1
ATOM 1080 N N . GLY A 1 139 ? 2.926 8.188 14.523 1 87 139 GLY A N 1
ATOM 1081 C CA . GLY A 1 139 ? 2.389 7.293 15.531 1 87 139 GLY A CA 1
ATOM 1082 C C . GLY A 1 139 ? 1.309 6.371 14.992 1 87 139 GLY A C 1
ATOM 1083 O O . GLY A 1 139 ? 0.674 5.641 15.758 1 87 139 GLY A O 1
ATOM 1084 N N . ALA A 1 140 ? 1.106 6.457 13.75 1 88.44 140 ALA A N 1
ATOM 1085 C CA . ALA A 1 140 ? 0.125 5.559 13.148 1 88.44 140 ALA A CA 1
ATOM 1086 C C . ALA A 1 140 ? 0.52 4.098 13.352 1 88.44 140 ALA A C 1
ATOM 1088 O O . ALA A 1 140 ? -0.342 3.236 13.547 1 88.44 140 ALA A O 1
ATOM 1089 N N . VAL A 1 141 ? 1.815 3.869 13.312 1 94.5 141 VAL A N 1
ATOM 1090 C CA . VAL A 1 141 ? 2.357 2.539 13.57 1 94.5 141 VAL A CA 1
ATOM 1091 C C . VAL A 1 141 ? 3.535 2.641 14.531 1 94.5 141 VAL A C 1
ATOM 1093 O O . VAL A 1 141 ? 4.027 3.736 14.812 1 94.5 141 VAL A O 1
ATOM 1096 N N . ASP A 1 142 ? 3.902 1.488 15.039 1 93.19 142 ASP A N 1
ATOM 1097 C CA . ASP A 1 142 ? 4.957 1.43 16.047 1 93.19 142 ASP A CA 1
ATOM 1098 C C . ASP A 1 142 ? 6.332 1.275 15.398 1 93.19 142 ASP A C 1
ATOM 1100 O O . ASP A 1 142 ? 7.305 1.895 15.836 1 93.19 142 ASP A O 1
ATOM 1104 N N . LEU A 1 143 ? 6.348 0.416 14.367 1 96.94 143 LEU A N 1
ATOM 1105 C CA . LEU A 1 143 ? 7.598 0.054 13.703 1 96.94 143 LEU A CA 1
ATOM 1106 C C . LEU A 1 143 ? 7.484 0.23 12.195 1 96.94 143 LEU A C 1
ATOM 1108 O O . LEU A 1 143 ? 6.43 -0.028 11.609 1 96.94 143 LEU A O 1
ATOM 1112 N N . GLY A 1 144 ? 8.586 0.671 11.578 1 98.19 144 GLY A N 1
ATOM 1113 C CA . GLY A 1 144 ? 8.734 0.69 10.133 1 98.19 144 GLY A CA 1
ATOM 1114 C C . GLY A 1 144 ? 9.906 -0.139 9.648 1 98.19 144 GLY A C 1
ATOM 1115 O O . GLY A 1 144 ? 11.023 -0.011 10.164 1 98.19 144 GLY A O 1
ATOM 1116 N N . PHE A 1 145 ? 9.672 -1.074 8.711 1 98.69 145 PHE A N 1
ATOM 1117 C CA . PHE A 1 145 ? 10.719 -1.881 8.102 1 98.69 145 PHE A CA 1
ATOM 1118 C C . PHE A 1 145 ? 10.836 -1.589 6.609 1 98.69 145 PHE A C 1
ATOM 1120 O O . PHE A 1 145 ? 9.852 -1.694 5.875 1 98.69 145 PHE A O 1
ATOM 1127 N N . GLY A 1 146 ? 12.023 -1.223 6.184 1 98.44 146 GLY A N 1
ATOM 1128 C CA . GLY A 1 146 ? 12.109 -0.927 4.762 1 98.44 146 GLY A CA 1
ATOM 1129 C C . GLY A 1 146 ? 13.531 -0.839 4.25 1 98.44 146 GLY A C 1
ATOM 1130 O O . GLY A 1 146 ? 14.484 -0.822 5.043 1 98.44 146 GLY A O 1
ATOM 1131 N N . LEU A 1 147 ? 13.594 -0.874 2.992 1 97.81 147 LEU A N 1
ATOM 1132 C CA . LEU A 1 147 ? 14.852 -0.778 2.26 1 97.81 147 LEU A CA 1
ATOM 1133 C C . LEU A 1 147 ? 15.25 0.68 2.047 1 97.81 147 LEU A C 1
ATOM 1135 O O . LEU A 1 147 ? 14.477 1.463 1.49 1 97.81 147 LEU A O 1
ATOM 1139 N N . GLY A 1 148 ? 16.469 1.051 2.461 1 95.69 148 GLY A N 1
ATOM 1140 C CA . GLY A 1 148 ? 16.953 2.393 2.201 1 95.69 148 GLY A CA 1
ATOM 1141 C C . GLY A 1 148 ? 16.094 3.479 2.807 1 95.69 148 GLY A C 1
ATOM 1142 O O . GLY A 1 148 ? 15.703 4.426 2.121 1 95.69 148 GLY A O 1
ATOM 1143 N N . LEU A 1 149 ? 15.766 3.398 4.062 1 95.88 149 LEU A N 1
ATOM 1144 C CA . LEU A 1 149 ? 14.891 4.359 4.73 1 95.88 149 LEU A CA 1
ATOM 1145 C C . LEU A 1 149 ? 15.547 5.734 4.789 1 95.88 149 LEU A C 1
ATOM 1147 O O . LEU A 1 149 ? 16.719 5.859 5.16 1 95.88 149 LEU A O 1
ATOM 1151 N N . PRO A 1 150 ? 14.766 6.742 4.391 1 93.56 150 PRO A N 1
ATOM 1152 C CA . PRO A 1 150 ? 15.297 8.094 4.609 1 93.56 150 PRO A CA 1
ATOM 1153 C C . PRO A 1 150 ? 15.453 8.43 6.09 1 93.56 150 PRO A C 1
ATOM 1155 O O . PRO A 1 150 ? 14.672 7.961 6.922 1 93.56 150 PRO A O 1
ATOM 1158 N N . ALA A 1 151 ? 16.391 9.258 6.312 1 90.62 151 ALA A N 1
ATOM 1159 C CA . ALA A 1 151 ? 16.609 9.711 7.688 1 90.62 151 ALA A CA 1
ATOM 1160 C C . ALA A 1 151 ? 15.461 10.594 8.156 1 90.62 151 ALA A C 1
ATOM 1162 O O . ALA A 1 151 ? 14.859 11.312 7.363 1 90.62 151 ALA A O 1
ATOM 1163 N N . HIS A 1 152 ? 15.133 10.383 9.391 1 90.62 152 HIS A N 1
ATOM 1164 C CA . HIS A 1 152 ? 14.102 11.195 10.031 1 90.62 152 HIS A CA 1
ATOM 1165 C C . HIS A 1 152 ? 14.508 11.594 11.445 1 90.62 152 HIS A C 1
ATOM 1167 O O . HIS A 1 152 ? 14.883 10.742 12.25 1 90.62 152 HIS A O 1
ATOM 1173 N N . ALA A 1 153 ? 14.398 12.828 11.773 1 86.12 153 ALA A N 1
ATOM 1174 C CA . ALA A 1 153 ? 14.953 13.406 12.992 1 86.12 153 ALA A CA 1
ATOM 1175 C C . ALA A 1 153 ? 14.297 12.805 14.234 1 86.12 153 ALA A C 1
ATOM 1177 O O . ALA A 1 153 ? 14.938 12.672 15.281 1 86.12 153 ALA A O 1
ATOM 1178 N N . GLU A 1 154 ? 13.094 12.414 14.133 1 88.38 154 GLU A N 1
ATOM 1179 C CA . GLU A 1 154 ? 12.359 11.969 15.305 1 88.38 154 GLU A CA 1
ATOM 1180 C C . GLU A 1 154 ? 12.43 10.453 15.461 1 88.38 154 GLU A C 1
ATOM 1182 O O . GLU A 1 154 ? 11.844 9.891 16.391 1 88.38 154 GLU A O 1
ATOM 1187 N N . LEU A 1 155 ? 13.109 9.859 14.57 1 95.62 155 LEU A N 1
ATOM 1188 C CA . LEU A 1 155 ? 13.094 8.398 14.57 1 95.62 155 LEU A CA 1
ATOM 1189 C C . LEU A 1 155 ? 14.492 7.84 14.797 1 95.62 155 LEU A C 1
ATOM 1191 O O . LEU A 1 155 ? 15.484 8.461 14.406 1 95.62 155 LEU A O 1
ATOM 1195 N N . LEU A 1 156 ? 14.531 6.73 15.531 1 95.56 156 LEU A N 1
ATOM 1196 C CA . LEU A 1 156 ? 15.719 5.875 15.531 1 95.56 156 LEU A CA 1
ATOM 1197 C C . LEU A 1 156 ? 15.656 4.859 14.398 1 95.56 156 LEU A C 1
ATOM 1199 O O . LEU A 1 156 ? 14.578 4.348 14.07 1 95.56 156 LEU A O 1
ATOM 1203 N N . GLN A 1 157 ? 16.75 4.652 13.844 1 96.75 157 GLN A N 1
ATOM 1204 C CA . GLN A 1 157 ? 16.875 3.676 12.766 1 96.75 157 GLN A CA 1
ATOM 1205 C C . GLN A 1 157 ? 17.953 2.65 13.062 1 96.75 157 GLN A C 1
ATOM 1207 O O . GLN A 1 157 ? 19.094 3.018 13.375 1 96.75 157 GLN A O 1
ATOM 1212 N N . ARG A 1 158 ? 17.562 1.424 13.047 1 97.31 158 ARG A N 1
ATOM 1213 C CA . ARG A 1 158 ? 18.5 0.321 13.289 1 97.31 158 ARG A CA 1
ATOM 1214 C C . ARG A 1 158 ? 18.688 -0.519 12.031 1 97.31 158 ARG A C 1
ATOM 1216 O O . ARG A 1 158 ? 17.703 -0.93 11.398 1 97.31 158 ARG A O 1
ATOM 1223 N N . ASN A 1 159 ? 19.953 -0.755 11.781 1 97.38 159 ASN A N 1
ATOM 1224 C CA . ASN A 1 159 ? 20.281 -1.575 10.617 1 97.38 159 ASN A CA 1
ATOM 1225 C C . ASN A 1 159 ? 20.094 -3.062 10.914 1 97.38 159 ASN A C 1
ATOM 1227 O O . ASN A 1 159 ? 20.656 -3.578 11.883 1 97.38 159 ASN A O 1
ATOM 1231 N N . MET A 1 160 ? 19.312 -3.727 10.094 1 97.62 160 MET A N 1
ATOM 1232 C CA . MET A 1 160 ? 19.047 -5.152 10.266 1 97.62 160 MET A CA 1
ATOM 1233 C C . MET A 1 160 ? 19.938 -5.984 9.352 1 97.62 160 MET A C 1
ATOM 1235 O O . MET A 1 160 ? 20.094 -7.191 9.555 1 97.62 160 MET A O 1
ATOM 1239 N N . GLY A 1 161 ? 20.484 -5.391 8.344 1 96.56 161 GLY A N 1
ATOM 1240 C CA . GLY A 1 161 ? 21.297 -6.004 7.293 1 96.56 161 GLY A CA 1
ATOM 1241 C C . GLY A 1 161 ? 21.266 -5.219 5.992 1 96.56 161 GLY A C 1
ATOM 1242 O O . GLY A 1 161 ? 20.953 -4.031 5.984 1 96.56 161 GLY A O 1
ATOM 1243 N N . ARG A 1 162 ? 21.812 -5.887 4.957 1 95.94 162 ARG A N 1
ATOM 1244 C CA . ARG A 1 162 ? 21.812 -5.262 3.639 1 95.94 162 ARG A CA 1
ATOM 1245 C C . ARG A 1 162 ? 21.453 -6.266 2.553 1 95.94 162 ARG A C 1
ATOM 1247 O O . ARG A 1 162 ? 21.453 -7.477 2.789 1 95.94 162 ARG A O 1
ATOM 1254 N N . MET A 1 163 ? 20.984 -5.738 1.517 1 96.19 163 MET A N 1
ATOM 1255 C CA . MET A 1 163 ? 20.688 -6.574 0.354 1 96.19 163 MET A CA 1
ATOM 1256 C C . MET A 1 163 ? 21.016 -5.836 -0.94 1 96.19 163 MET A C 1
ATOM 1258 O O . MET A 1 163 ? 21.109 -4.605 -0.95 1 96.19 163 MET A O 1
ATOM 1262 N N . ARG A 1 164 ? 21.203 -6.637 -1.958 1 95.62 164 ARG A N 1
ATOM 1263 C CA . ARG A 1 164 ? 21.438 -6.059 -3.277 1 95.62 164 ARG A CA 1
ATOM 1264 C C . ARG A 1 164 ? 20.125 -5.711 -3.969 1 95.62 164 ARG A C 1
ATOM 1266 O O . ARG A 1 164 ? 19.156 -6.449 -3.857 1 95.62 164 ARG A O 1
ATOM 1273 N N . VAL A 1 165 ? 20.156 -4.605 -4.605 1 97.19 165 VAL A N 1
ATOM 1274 C CA . VAL A 1 165 ? 19.141 -4.219 -5.574 1 97.19 165 VAL A CA 1
ATOM 1275 C C . VAL A 1 165 ? 19.734 -4.23 -6.98 1 97.19 165 VAL A C 1
ATOM 1277 O O . VAL A 1 165 ? 20.766 -3.602 -7.23 1 97.19 165 VAL A O 1
ATOM 1280 N N . GLN A 1 166 ? 19.047 -4.941 -7.875 1 97.69 166 GLN A N 1
ATOM 1281 C CA . GLN A 1 166 ? 19.688 -5.176 -9.164 1 97.69 166 GLN A CA 1
ATOM 1282 C C . GLN A 1 166 ? 18.797 -4.707 -10.312 1 97.69 166 GLN A C 1
ATOM 1284 O O . GLN A 1 166 ? 17.562 -4.723 -10.195 1 97.69 166 GLN A O 1
ATOM 1289 N N . ARG A 1 167 ? 19.469 -4.273 -11.328 1 96.94 167 ARG A N 1
ATOM 1290 C CA . ARG A 1 167 ? 18.781 -3.887 -12.555 1 96.94 167 ARG A CA 1
ATOM 1291 C C . ARG A 1 167 ? 18.453 -5.109 -13.406 1 96.94 167 ARG A C 1
ATOM 1293 O O . ARG A 1 167 ? 19.359 -5.785 -13.906 1 96.94 167 ARG A O 1
ATOM 1300 N N . VAL A 1 168 ? 17.141 -5.344 -13.688 1 98.25 168 VAL A N 1
ATOM 1301 C CA . VAL A 1 168 ? 16.781 -6.613 -14.32 1 98.25 168 VAL A CA 1
ATOM 1302 C C . VAL A 1 168 ? 15.719 -6.379 -15.391 1 98.25 168 VAL A C 1
ATOM 1304 O O . VAL A 1 168 ? 15.023 -5.359 -15.375 1 98.25 168 VAL A O 1
ATOM 1307 N N . ALA A 1 169 ? 15.672 -7.273 -16.266 1 98.25 169 ALA A N 1
ATOM 1308 C CA . ALA A 1 169 ? 14.586 -7.48 -17.234 1 98.25 169 ALA A CA 1
ATOM 1309 C C . ALA A 1 169 ? 14.289 -8.969 -17.406 1 98.25 169 ALA A C 1
ATOM 1311 O O . ALA A 1 169 ? 15.047 -9.82 -16.938 1 98.25 169 ALA A O 1
ATOM 1312 N N . SER A 1 170 ? 13.102 -9.211 -17.969 1 98.19 170 SER A N 1
ATOM 1313 C CA . SER A 1 170 ? 12.805 -10.594 -18.328 1 98.19 170 SER A CA 1
ATOM 1314 C C . SER A 1 170 ? 13.883 -11.164 -19.25 1 98.19 170 SER A C 1
ATOM 1316 O O . SER A 1 170 ? 14.453 -10.445 -20.078 1 98.19 170 SER A O 1
ATOM 1318 N N . GLY A 1 171 ? 14.141 -12.461 -19.125 1 96.94 171 GLY A N 1
ATOM 1319 C CA . GLY A 1 171 ? 15.094 -13.117 -20 1 96.94 171 GLY A CA 1
ATOM 1320 C C . GLY A 1 171 ? 14.703 -13.031 -21.469 1 96.94 171 GLY A C 1
ATOM 1321 O O . GLY A 1 171 ? 15.562 -13.125 -22.344 1 96.94 171 GLY A O 1
ATOM 1322 N N . GLN A 1 172 ? 13.477 -12.805 -21.688 1 96.12 172 GLN A N 1
ATOM 1323 C CA . GLN A 1 172 ? 12.969 -12.766 -23.047 1 96.12 172 GLN A CA 1
ATOM 1324 C C . GLN A 1 172 ? 12.852 -11.328 -23.547 1 96.12 172 GLN A C 1
ATOM 1326 O O . GLN A 1 172 ? 12.531 -11.094 -24.719 1 96.12 172 GLN A O 1
ATOM 1331 N N . HIS A 1 173 ? 13.07 -10.383 -22.719 1 96.25 173 HIS A N 1
ATOM 1332 C CA . HIS A 1 173 ? 12.992 -8.977 -23.109 1 96.25 173 HIS A CA 1
ATOM 1333 C C . HIS A 1 173 ? 14.109 -8.617 -24.094 1 96.25 173 HIS A C 1
ATOM 1335 O O . HIS A 1 173 ? 15.242 -9.07 -23.938 1 96.25 173 HIS A O 1
ATOM 1341 N N . PRO A 1 174 ? 13.914 -7.773 -25 1 93.62 174 PRO A N 1
ATOM 1342 C CA . PRO A 1 174 ? 14.93 -7.387 -25.984 1 93.62 174 PRO A CA 1
ATOM 1343 C C . PRO A 1 174 ? 16.219 -6.879 -25.328 1 93.62 174 PRO A C 1
ATOM 1345 O O . PRO A 1 174 ? 17.312 -7.168 -25.812 1 93.62 174 PRO A O 1
ATOM 1348 N N . LEU A 1 175 ? 16.094 -6.168 -24.281 1 95 175 LEU A N 1
ATOM 1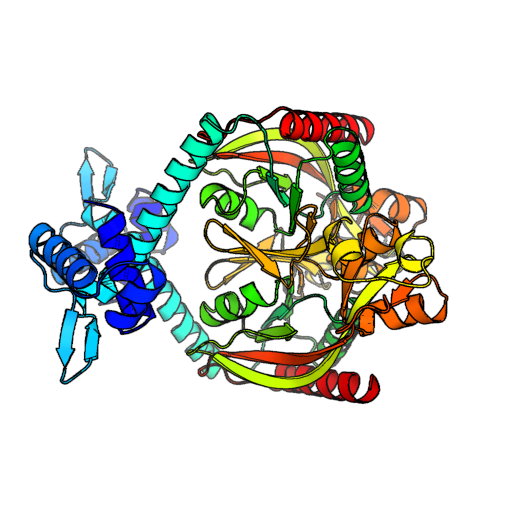349 C CA . LEU A 1 175 ? 17.266 -5.637 -23.594 1 95 175 LEU A CA 1
ATOM 1350 C C . LEU A 1 175 ? 18.172 -6.762 -23.109 1 95 175 LEU A C 1
ATOM 1352 O O . LEU A 1 175 ? 19.391 -6.598 -23.047 1 95 175 LEU A O 1
ATOM 1356 N N . SER A 1 176 ? 17.562 -7.855 -22.734 1 94.31 176 SER A N 1
ATOM 1357 C CA . SER A 1 176 ? 18.312 -8.984 -22.188 1 94.31 176 SER A CA 1
ATOM 1358 C C . SER A 1 176 ? 18.969 -9.797 -23.297 1 94.31 176 SER A C 1
ATOM 1360 O O . SER A 1 176 ? 19.797 -10.664 -23.031 1 94.31 176 SER A O 1
ATOM 1362 N N . GLN A 1 177 ? 18.578 -9.555 -24.484 1 89.94 177 GLN A N 1
ATOM 1363 C CA . GLN A 1 177 ? 19.094 -10.32 -25.625 1 89.94 177 GLN A CA 1
ATOM 1364 C C . GLN A 1 177 ? 20.25 -9.586 -26.297 1 89.94 177 GLN A C 1
ATOM 1366 O O . GLN A 1 177 ? 20.875 -10.117 -27.219 1 89.94 177 GLN A O 1
ATOM 1371 N N . GLN A 1 178 ? 20.5 -8.453 -25.875 1 87.06 178 GLN A N 1
ATOM 1372 C CA . GLN A 1 178 ? 21.562 -7.656 -26.484 1 87.06 178 GLN A CA 1
ATOM 1373 C C . GLN A 1 178 ? 22.922 -7.965 -25.828 1 87.06 178 GLN A C 1
ATOM 1375 O O . GLN A 1 178 ? 22.984 -8.203 -24.625 1 87.06 178 GLN A O 1
ATOM 1380 N N . ILE A 1 179 ? 23.875 -7.938 -26.656 1 79.06 179 ILE A N 1
ATOM 1381 C CA . ILE A 1 179 ? 25.219 -8.227 -26.188 1 79.06 179 ILE A CA 1
ATOM 1382 C C . ILE A 1 179 ? 25.812 -6.988 -25.516 1 79.06 179 ILE A C 1
ATOM 1384 O O . ILE A 1 179 ? 26.484 -7.094 -24.484 1 79.06 179 ILE A O 1
ATOM 1388 N N . ARG A 1 180 ? 25.594 -5.824 -26.219 1 86.25 180 ARG A N 1
ATOM 1389 C CA . ARG A 1 180 ? 26.062 -4.566 -25.656 1 86.25 180 ARG A CA 1
ATOM 1390 C C . ARG A 1 180 ? 24.891 -3.635 -25.344 1 86.25 180 ARG A C 1
ATOM 1392 O O . ARG A 1 180 ? 24.016 -3.439 -26.172 1 86.25 180 ARG A O 1
ATOM 1399 N N . LEU A 1 181 ? 24.797 -3.293 -24.078 1 90.75 181 LEU A N 1
ATOM 1400 C CA . LEU A 1 181 ? 23.75 -2.387 -23.609 1 90.75 181 LEU A CA 1
ATOM 1401 C C . LEU A 1 181 ? 24.359 -1.146 -22.969 1 90.75 181 LEU A C 1
ATOM 1403 O O . LEU A 1 181 ? 25.359 -1.241 -22.234 1 90.75 181 LEU A O 1
ATOM 1407 N N . ASP A 1 182 ? 23.906 0.007 -23.328 1 90.56 182 ASP A N 1
ATOM 1408 C CA . ASP A 1 182 ? 24.344 1.228 -22.656 1 90.56 182 ASP A CA 1
ATOM 1409 C C . ASP A 1 182 ? 23.156 1.952 -22.016 1 90.56 182 ASP A C 1
ATOM 1411 O O . ASP A 1 182 ? 22.031 1.459 -22.047 1 90.56 182 ASP A O 1
ATOM 1415 N N . GLU A 1 183 ? 23.422 3.029 -21.391 1 91.12 183 GLU A N 1
ATOM 1416 C CA . GLU A 1 183 ? 22.422 3.758 -20.625 1 91.12 183 GLU A CA 1
ATOM 1417 C C . GLU A 1 183 ? 21.328 4.312 -21.531 1 91.12 183 GLU A C 1
ATOM 1419 O O . GLU A 1 183 ? 20.172 4.402 -21.125 1 91.12 183 GLU A O 1
ATOM 1424 N N . ASP A 1 184 ? 21.703 4.594 -22.719 1 89.5 184 ASP A N 1
ATOM 1425 C CA . ASP A 1 184 ? 20.734 5.113 -23.672 1 89.5 184 ASP A CA 1
ATOM 1426 C C . ASP A 1 184 ? 19.672 4.062 -24 1 89.5 184 ASP A C 1
ATOM 1428 O O . ASP A 1 184 ? 18.5 4.398 -24.172 1 89.5 184 ASP A O 1
ATOM 1432 N N . ASP A 1 185 ? 20.125 2.861 -24.094 1 91.62 185 ASP A N 1
ATOM 1433 C CA . ASP A 1 185 ? 19.188 1.772 -24.344 1 91.62 185 ASP A CA 1
ATOM 1434 C C . ASP A 1 185 ? 18.141 1.672 -23.234 1 91.62 185 ASP A C 1
ATOM 1436 O O . ASP A 1 185 ? 16.969 1.455 -23.5 1 91.62 185 ASP A O 1
ATOM 1440 N N . LEU A 1 186 ? 18.578 1.911 -22.016 1 93.44 186 LEU A N 1
ATOM 1441 C CA . LEU A 1 186 ? 17.688 1.868 -20.859 1 93.44 186 LEU A CA 1
ATOM 1442 C C . LEU A 1 186 ? 16.734 3.064 -20.859 1 93.44 186 LEU A C 1
ATOM 1444 O O . LEU A 1 186 ? 15.547 2.92 -20.562 1 93.44 186 LEU A O 1
ATOM 1448 N N . GLN A 1 187 ? 17.234 4.156 -21.25 1 90 187 GLN A N 1
ATOM 1449 C CA . GLN A 1 187 ? 16.453 5.387 -21.266 1 90 187 GLN A CA 1
ATOM 1450 C C . GLN A 1 187 ? 15.344 5.32 -22.312 1 90 187 GLN A C 1
ATOM 1452 O O . GLN A 1 187 ? 14.281 5.914 -22.141 1 90 187 GLN A O 1
ATOM 1457 N N . ASN A 1 188 ? 15.633 4.516 -23.297 1 88.44 188 ASN A N 1
ATOM 1458 C CA . ASN A 1 188 ? 14.703 4.438 -24.422 1 88.44 188 ASN A CA 1
ATOM 1459 C C . ASN A 1 188 ? 13.758 3.242 -24.297 1 88.44 188 ASN A C 1
ATOM 1461 O O . ASN A 1 188 ? 13.047 2.898 -25.234 1 88.44 188 ASN A O 1
ATOM 1465 N N . SER A 1 189 ? 13.828 2.58 -23.172 1 92.56 189 SER A N 1
ATOM 1466 C CA . SER A 1 189 ? 12.945 1.465 -22.875 1 92.56 189 SER A CA 1
ATOM 1467 C C . SER A 1 189 ? 12.078 1.764 -21.656 1 92.56 189 SER A C 1
ATOM 1469 O O . SER A 1 189 ? 12.469 2.545 -20.781 1 92.56 189 SER A O 1
ATOM 1471 N N . THR A 1 190 ? 10.922 1.146 -21.609 1 93.94 190 THR A N 1
ATOM 1472 C CA . THR A 1 190 ? 10.016 1.367 -20.484 1 93.94 190 THR A CA 1
ATOM 1473 C C . THR A 1 190 ? 10.648 0.918 -19.172 1 93.94 190 THR A C 1
ATOM 1475 O O . THR A 1 190 ? 11.172 -0.197 -19.078 1 93.94 190 THR A O 1
ATOM 1478 N N . GLN A 1 191 ? 10.672 1.83 -18.25 1 96.44 191 GLN A N 1
ATOM 1479 C CA . GLN A 1 191 ? 11.133 1.492 -16.906 1 96.44 191 GLN A CA 1
ATOM 1480 C C . GLN A 1 191 ? 9.953 1.297 -15.953 1 96.44 191 GLN A C 1
ATOM 1482 O O . GLN A 1 191 ? 9.039 2.117 -15.914 1 96.44 191 GLN A O 1
ATOM 1487 N N . ILE A 1 192 ? 9.906 0.187 -15.258 1 97.81 192 ILE A N 1
ATOM 1488 C CA . ILE A 1 192 ? 8.992 0.018 -14.133 1 97.81 192 ILE A CA 1
ATOM 1489 C C . ILE A 1 192 ? 9.688 0.435 -12.836 1 97.81 192 ILE A C 1
ATOM 1491 O O . ILE A 1 192 ? 10.719 -0.132 -12.469 1 97.81 192 ILE A O 1
ATOM 1495 N N . THR A 1 193 ? 9.156 1.416 -12.148 1 97.25 193 THR A N 1
ATOM 1496 C CA . THR A 1 193 ? 9.883 1.997 -11.023 1 97.25 193 THR A CA 1
ATOM 1497 C C . THR A 1 193 ? 8.984 2.125 -9.805 1 97.25 193 THR A C 1
ATOM 1499 O O . THR A 1 193 ? 7.754 2.094 -9.93 1 97.25 193 THR A O 1
ATOM 1502 N N . LEU A 1 194 ? 9.609 2.143 -8.68 1 97.56 194 LEU A N 1
ATOM 1503 C CA . LEU A 1 194 ? 8.867 2.352 -7.434 1 97.56 194 LEU A CA 1
ATOM 1504 C C . LEU A 1 194 ? 8.383 3.793 -7.328 1 97.56 194 LEU A C 1
ATOM 1506 O O . LEU A 1 194 ? 9.164 4.73 -7.492 1 97.56 194 LEU A O 1
ATOM 1510 N N . ALA A 1 195 ? 7.117 3.912 -7.066 1 95.69 195 ALA A N 1
ATOM 1511 C CA . ALA A 1 195 ? 6.504 5.234 -6.969 1 95.69 195 ALA A CA 1
ATOM 1512 C C . ALA A 1 195 ? 5.773 5.402 -5.641 1 95.69 195 ALA A C 1
ATOM 1514 O O . ALA A 1 195 ? 5.211 4.438 -5.105 1 95.69 195 ALA A O 1
ATOM 1515 N N . THR A 1 196 ? 5.82 6.527 -5.086 1 93.25 196 THR A N 1
ATOM 1516 C CA . THR A 1 196 ? 5.172 6.898 -3.832 1 93.25 196 THR A CA 1
ATOM 1517 C C . THR A 1 196 ? 4.312 8.148 -4.016 1 93.25 196 THR A C 1
ATOM 1519 O O . THR A 1 196 ? 4.793 9.172 -4.512 1 93.25 196 THR A O 1
ATOM 1522 N N . ALA A 1 197 ? 3.068 7.996 -3.598 1 86.75 197 ALA A N 1
ATOM 1523 C CA . ALA A 1 197 ? 2.211 9.18 -3.574 1 86.75 197 ALA A CA 1
ATOM 1524 C C . ALA A 1 197 ? 2.352 9.93 -2.256 1 86.75 197 ALA A C 1
ATOM 1526 O O . ALA A 1 197 ? 1.933 9.445 -1.204 1 86.75 197 ALA A O 1
ATOM 1527 N N . LEU A 1 198 ? 3.195 10.953 -2.293 1 78.12 198 LEU A N 1
ATOM 1528 C CA . LEU A 1 198 ? 3.422 11.758 -1.1 1 78.12 198 LEU A CA 1
ATOM 1529 C C . LEU A 1 198 ? 2.844 13.164 -1.272 1 78.12 198 LEU A C 1
ATOM 1531 O O . LEU A 1 198 ? 3.27 13.906 -2.154 1 78.12 198 LEU A O 1
ATOM 1535 N N . GLN A 1 199 ? 2.184 13.539 -0.374 1 71.94 199 GLN A N 1
ATOM 1536 C CA . GLN A 1 199 ? 1.663 14.898 -0.279 1 71.94 199 GLN A CA 1
ATOM 1537 C C . GLN A 1 199 ? 1.643 15.578 -1.646 1 71.94 199 GLN A C 1
ATOM 1539 O O . GLN A 1 199 ? 2.648 16.141 -2.08 1 71.94 199 GLN A O 1
ATOM 1544 N N . HIS A 1 200 ? 0.787 15.555 -2.414 1 71 200 HIS A N 1
ATOM 1545 C CA . HIS A 1 200 ? 0.384 16.281 -3.611 1 71 200 HIS A CA 1
ATOM 1546 C C . HIS A 1 200 ? 1.219 15.875 -4.816 1 71 200 HIS A C 1
ATOM 1548 O O . HIS A 1 200 ? 1.118 16.484 -5.887 1 71 200 HIS A O 1
ATOM 1554 N N . GLU A 1 201 ? 2.248 14.945 -4.535 1 80.25 201 GLU A N 1
ATOM 1555 C CA . GLU A 1 201 ? 3.043 14.539 -5.688 1 80.25 201 GLU A CA 1
ATOM 1556 C C . GLU A 1 201 ? 3.398 13.055 -5.617 1 80.25 201 GLU A C 1
ATOM 1558 O O . GLU A 1 201 ? 3.213 12.422 -4.578 1 80.25 201 GLU A O 1
ATOM 1563 N N . VAL A 1 202 ? 3.908 12.633 -6.82 1 84.69 202 VAL A N 1
ATOM 1564 C CA . VAL A 1 202 ? 4.426 11.273 -6.895 1 84.69 202 VAL A CA 1
ATOM 1565 C C . VAL A 1 202 ? 5.949 11.305 -6.984 1 84.69 202 VAL A C 1
ATOM 1567 O O . VAL A 1 202 ? 6.516 12.031 -7.805 1 84.69 202 VAL A O 1
ATOM 1570 N N . HIS A 1 203 ? 6.535 10.562 -6.098 1 88 203 HIS A N 1
ATOM 1571 C CA . HIS A 1 203 ? 7.98 10.375 -6.117 1 88 203 HIS A CA 1
ATOM 1572 C C . HIS A 1 203 ? 8.352 9.023 -6.719 1 88 203 HIS A C 1
ATOM 1574 O O . HIS A 1 203 ? 7.703 8.016 -6.438 1 88 203 HIS A O 1
ATOM 1580 N N . THR A 1 204 ? 9.328 9.117 -7.668 1 89.88 204 THR A N 1
ATOM 1581 C CA . THR A 1 204 ? 9.828 7.871 -8.242 1 89.88 204 THR A CA 1
ATOM 1582 C C . THR A 1 204 ? 11.273 7.629 -7.832 1 89.88 204 THR A C 1
ATOM 1584 O O . THR A 1 204 ? 12.062 8.57 -7.734 1 89.88 204 THR A O 1
ATOM 1587 N N . ALA A 1 205 ? 11.547 6.391 -7.582 1 86.56 205 ALA A N 1
ATOM 1588 C CA . ALA A 1 205 ? 12.898 6.02 -7.164 1 86.56 205 ALA A CA 1
ATOM 1589 C C . ALA A 1 205 ? 13.742 5.582 -8.359 1 86.56 205 ALA A C 1
ATOM 1591 O O . ALA A 1 205 ? 13.336 4.707 -9.125 1 86.56 205 ALA A O 1
ATOM 1592 N N . HIS A 1 206 ? 14.938 6.215 -8.555 1 87.56 206 HIS A N 1
ATOM 1593 C CA . HIS A 1 206 ? 15.945 5.789 -9.523 1 87.56 206 HIS A CA 1
ATOM 1594 C C . HIS A 1 206 ? 15.375 5.738 -10.93 1 87.56 206 HIS A C 1
ATOM 1596 O O . HIS A 1 206 ? 15.57 4.754 -11.648 1 87.56 206 HIS A O 1
ATOM 1602 N N . ARG A 1 207 ? 14.633 6.715 -11.25 1 87.44 207 ARG A N 1
ATOM 1603 C CA . ARG A 1 207 ? 14.055 6.766 -12.586 1 87.44 207 ARG A CA 1
ATOM 1604 C C . ARG A 1 207 ? 15.047 7.336 -13.594 1 87.44 207 ARG A C 1
ATOM 1606 O O . ARG A 1 207 ? 15.641 8.383 -13.352 1 87.44 207 ARG A O 1
ATOM 1613 N N . LEU A 1 208 ? 15.188 6.605 -14.688 1 88.38 208 LEU A N 1
ATOM 1614 C CA . LEU A 1 208 ? 16.078 7.008 -15.773 1 88.38 208 LEU A CA 1
ATOM 1615 C C . LEU A 1 208 ? 15.297 7.297 -17.047 1 88.38 208 LEU A C 1
ATOM 1617 O O . LEU A 1 208 ? 15.648 8.203 -17.812 1 88.38 208 LEU A O 1
ATOM 1621 N N . SER A 1 209 ? 14.258 6.531 -17.25 1 88.56 209 SER A N 1
ATOM 1622 C CA . SER A 1 209 ? 13.484 6.625 -18.484 1 88.56 209 SER A CA 1
ATOM 1623 C C . SER A 1 209 ? 12.297 7.57 -18.312 1 88.56 209 SER A C 1
ATOM 1625 O O . SER A 1 209 ? 11.648 7.59 -17.266 1 88.56 209 SER A O 1
ATOM 1627 N N . ASN A 1 210 ? 11.969 8.234 -19.359 1 82 210 ASN A N 1
ATOM 1628 C CA . ASN A 1 210 ? 10.766 9.055 -19.375 1 82 210 ASN A CA 1
ATOM 1629 C C . ASN A 1 210 ? 9.516 8.219 -19.656 1 82 210 ASN A C 1
ATOM 1631 O O . ASN A 1 210 ? 8.398 8.633 -19.344 1 82 210 ASN A O 1
ATOM 1635 N N . ASP A 1 211 ? 9.758 7.16 -20.297 1 87.19 211 ASP A N 1
ATOM 1636 C CA . ASP A 1 211 ? 8.711 6.152 -20.453 1 87.19 211 ASP A CA 1
ATOM 1637 C C . ASP A 1 211 ? 8.719 5.184 -19.266 1 87.19 211 ASP A C 1
ATOM 1639 O O . ASP A 1 211 ? 9.516 4.246 -19.234 1 87.19 211 ASP A O 1
ATOM 1643 N N . TYR A 1 212 ? 7.77 5.48 -18.297 1 92.31 212 TYR A N 1
ATOM 1644 C CA . TYR A 1 212 ? 7.824 4.637 -17.109 1 92.31 212 TYR A CA 1
ATOM 1645 C C . TYR A 1 212 ? 6.426 4.297 -16.609 1 92.31 212 TYR A C 1
ATOM 1647 O O . TYR A 1 212 ? 5.445 4.934 -17.016 1 92.31 212 TYR A O 1
ATOM 1655 N N . ILE A 1 213 ? 6.383 3.209 -15.906 1 95.12 213 ILE A N 1
ATOM 1656 C CA . ILE A 1 213 ? 5.25 2.822 -15.07 1 95.12 213 ILE A CA 1
ATOM 1657 C C . ILE A 1 213 ? 5.668 2.832 -13.602 1 95.12 213 ILE A C 1
ATOM 1659 O O . ILE A 1 213 ? 6.613 2.143 -13.211 1 95.12 213 ILE A O 1
ATOM 1663 N N . GLY A 1 214 ? 4.988 3.643 -12.852 1 96.81 214 GLY A N 1
ATOM 1664 C CA . GLY A 1 214 ? 5.262 3.717 -11.422 1 96.81 214 GLY A CA 1
ATOM 1665 C C . GLY A 1 214 ? 4.324 2.859 -10.594 1 96.81 214 GLY A C 1
ATOM 1666 O O . GLY A 1 214 ? 3.102 2.943 -10.742 1 96.81 214 GLY A O 1
ATOM 1667 N N . LEU A 1 215 ? 4.895 2.016 -9.789 1 97.75 215 LEU A N 1
ATOM 1668 C CA . LEU A 1 215 ? 4.137 1.168 -8.875 1 97.75 215 LEU A CA 1
ATOM 1669 C C . LEU A 1 215 ? 4.648 1.321 -7.445 1 97.75 215 LEU A C 1
ATOM 1671 O O . LEU A 1 215 ? 5.797 1.716 -7.23 1 97.75 215 LEU A O 1
ATOM 1675 N N . SER A 1 216 ? 3.848 0.979 -6.449 1 97.44 216 SER A N 1
ATOM 1676 C CA . SER A 1 216 ? 4.258 1.195 -5.066 1 97.44 216 SER A CA 1
ATOM 1677 C C . SER A 1 216 ? 4.629 -0.119 -4.387 1 97.44 216 SER A C 1
ATOM 1679 O O . SER A 1 216 ? 4.66 -0.202 -3.158 1 97.44 216 SER A O 1
ATOM 1681 N N . SER A 1 217 ? 4.801 -1.135 -5.152 1 97.5 217 SER A N 1
ATOM 1682 C CA . SER A 1 217 ? 5.113 -2.471 -4.656 1 97.5 217 SER A CA 1
ATOM 1683 C C . SER A 1 217 ? 6.211 -3.125 -5.488 1 97.5 217 SER A C 1
ATOM 1685 O O . SER A 1 217 ? 6.09 -3.227 -6.715 1 97.5 217 SER A O 1
ATOM 1687 N N . PHE A 1 218 ? 7.254 -3.641 -4.836 1 97.94 218 PHE A N 1
ATOM 1688 C CA . PHE A 1 218 ? 8.312 -4.363 -5.535 1 97.94 218 PHE A CA 1
ATOM 1689 C C . PHE A 1 218 ? 7.7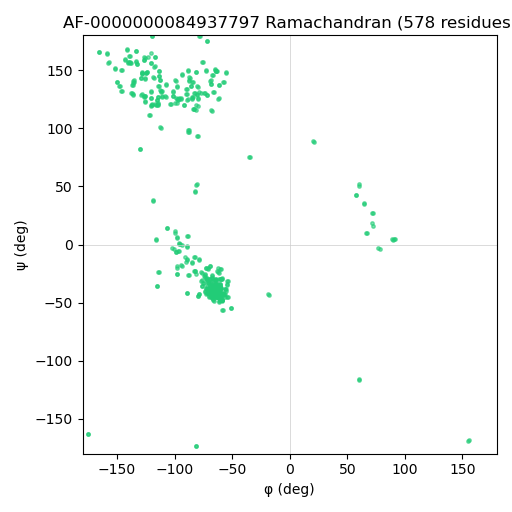54 -5.609 -6.211 1 97.94 218 PHE A C 1
ATOM 1691 O O . PHE A 1 218 ? 8.18 -5.969 -7.312 1 97.94 218 PHE A O 1
ATOM 1698 N N . GLU A 1 219 ? 6.852 -6.223 -5.527 1 96.81 219 GLU A N 1
ATOM 1699 C CA . GLU A 1 219 ? 6.254 -7.43 -6.094 1 96.81 219 GLU A CA 1
ATOM 1700 C C . GLU A 1 219 ? 5.508 -7.117 -7.387 1 96.81 219 GLU A C 1
ATOM 1702 O O . GLU A 1 219 ? 5.566 -7.895 -8.344 1 96.81 219 GLU A O 1
ATOM 1707 N N . GLN A 1 220 ? 4.801 -6.027 -7.359 1 97.06 220 GLN A N 1
ATOM 1708 C CA . GLN A 1 220 ? 4.09 -5.645 -8.578 1 97.06 220 GLN A CA 1
ATOM 1709 C C . GLN A 1 220 ? 5.066 -5.285 -9.695 1 97.06 220 GLN A C 1
ATOM 1711 O O . GLN A 1 220 ? 4.816 -5.582 -10.859 1 97.06 220 GLN A O 1
ATOM 1716 N N . ILE A 1 221 ? 6.145 -4.625 -9.352 1 98.12 221 ILE A N 1
ATOM 1717 C CA . ILE A 1 221 ? 7.188 -4.305 -10.32 1 98.12 221 ILE A CA 1
ATOM 1718 C C . ILE A 1 221 ? 7.758 -5.594 -10.914 1 98.12 221 ILE A C 1
ATOM 1720 O O . ILE A 1 221 ? 7.871 -5.723 -12.133 1 98.12 221 ILE A O 1
ATOM 1724 N N . ARG A 1 222 ? 8.047 -6.488 -10.062 1 98.12 222 ARG A N 1
ATOM 1725 C CA . ARG A 1 222 ? 8.555 -7.789 -10.492 1 98.12 222 ARG A CA 1
ATOM 1726 C C . ARG A 1 222 ? 7.609 -8.438 -11.5 1 98.12 222 ARG A C 1
ATOM 1728 O O . ARG A 1 222 ? 8.047 -8.938 -12.539 1 98.12 222 ARG A O 1
ATOM 1735 N N . ASP A 1 223 ? 6.344 -8.406 -11.234 1 96.69 223 ASP A N 1
ATOM 1736 C CA . ASP A 1 223 ? 5.352 -9.07 -12.078 1 96.69 223 ASP A CA 1
ATOM 1737 C C . ASP A 1 223 ? 5.262 -8.406 -13.445 1 96.69 223 ASP A C 1
ATOM 1739 O O . ASP A 1 223 ? 5.086 -9.078 -14.461 1 96.69 223 ASP A O 1
ATOM 1743 N N . MET A 1 224 ? 5.395 -7.082 -13.453 1 97 224 MET A N 1
ATOM 1744 C CA . MET A 1 224 ? 5.398 -6.363 -14.727 1 97 224 MET A CA 1
ATOM 1745 C C . MET A 1 224 ? 6.625 -6.727 -15.555 1 97 224 MET A C 1
ATOM 1747 O O . MET A 1 224 ? 6.527 -6.895 -16.766 1 97 224 MET A O 1
ATOM 1751 N N . VAL A 1 225 ? 7.758 -6.848 -14.883 1 97.88 225 VAL A N 1
ATOM 1752 C CA . VAL A 1 225 ? 9 -7.223 -15.562 1 97.88 225 VAL A CA 1
ATOM 1753 C C . VAL A 1 225 ? 8.867 -8.633 -16.125 1 97.88 225 VAL A C 1
ATOM 1755 O O . VAL A 1 225 ? 9.289 -8.891 -17.266 1 97.88 225 VAL A O 1
ATOM 1758 N N . GLU A 1 226 ? 8.25 -9.469 -15.352 1 96.75 226 GLU A N 1
ATOM 1759 C CA . GLU A 1 226 ? 8.062 -10.852 -15.773 1 96.75 226 GLU A CA 1
ATOM 1760 C C . GLU A 1 226 ? 7.238 -10.938 -17.047 1 96.75 226 GLU A C 1
ATOM 1762 O O . GLU A 1 226 ? 7.449 -11.82 -17.875 1 96.75 226 GLU A O 1
ATOM 1767 N N . GLN A 1 227 ? 6.391 -10 -17.203 1 94.5 227 GLN A N 1
ATOM 1768 C CA . GLN A 1 227 ? 5.523 -9.961 -18.375 1 94.5 227 GLN A CA 1
ATOM 1769 C C . GLN A 1 227 ? 6.191 -9.203 -19.531 1 94.5 227 GLN A C 1
ATOM 1771 O O . GLN A 1 227 ? 5.535 -8.867 -20.516 1 94.5 227 GLN A O 1
ATOM 1776 N N . GLN A 1 228 ? 7.391 -8.875 -19.359 1 94.81 228 GLN A N 1
ATOM 1777 C CA . GLN A 1 228 ? 8.25 -8.312 -20.406 1 94.81 228 GLN A CA 1
ATOM 1778 C C . GLN A 1 228 ? 7.844 -6.883 -20.734 1 94.81 228 GLN A C 1
ATOM 1780 O O . GLN A 1 228 ? 8.023 -6.426 -21.859 1 94.81 228 GLN A O 1
ATOM 1785 N N . VAL A 1 229 ? 7.27 -6.215 -19.781 1 94.31 229 VAL A N 1
ATOM 1786 C CA . VAL A 1 229 ? 6.785 -4.863 -20.031 1 94.31 229 VAL A CA 1
ATOM 1787 C C . VAL A 1 229 ? 7.961 -3.889 -20.062 1 94.31 229 VAL A C 1
ATOM 1789 O O . VAL A 1 229 ? 7.93 -2.885 -20.766 1 94.31 229 VAL A O 1
ATOM 1792 N N . GLY A 1 230 ? 8.945 -4.141 -19.234 1 96.5 230 GLY A N 1
ATOM 1793 C CA . GLY A 1 230 ? 10.086 -3.244 -19.109 1 96.5 230 GLY A CA 1
ATOM 1794 C C . GLY A 1 230 ? 11.164 -3.783 -18.188 1 96.5 230 GLY A C 1
ATOM 1795 O O . GLY A 1 230 ? 11.25 -4.992 -17.969 1 96.5 230 GLY A O 1
ATOM 1796 N N . TRP A 1 231 ? 12.039 -2.801 -17.781 1 97.75 231 TRP A N 1
ATOM 1797 C CA . TRP A 1 231 ? 13.125 -3.139 -16.875 1 97.75 231 TRP A CA 1
ATOM 1798 C C . TRP A 1 231 ? 12.984 -2.4 -15.547 1 97.75 231 TRP A C 1
ATOM 1800 O O . TRP A 1 231 ? 12.195 -1.458 -15.438 1 97.75 231 TRP A O 1
ATOM 1810 N N . ALA A 1 232 ? 13.688 -2.92 -14.5 1 98.31 232 ALA A N 1
ATOM 1811 C CA . ALA A 1 232 ? 13.5 -2.312 -13.18 1 98.31 232 ALA A CA 1
ATOM 1812 C C . ALA A 1 232 ? 14.68 -2.611 -12.266 1 98.31 232 ALA A C 1
ATOM 1814 O O . ALA A 1 232 ? 15.523 -3.451 -12.586 1 98.31 232 ALA A O 1
ATOM 1815 N N . TRP A 1 233 ? 14.766 -1.84 -11.18 1 97.75 233 TRP A N 1
ATOM 1816 C CA . TRP A 1 233 ? 15.555 -2.178 -10 1 97.75 233 TRP A CA 1
ATOM 1817 C C . TRP A 1 233 ? 14.734 -3.012 -9.023 1 97.75 233 TRP A C 1
ATOM 1819 O O . TRP A 1 233 ? 13.648 -2.607 -8.609 1 97.75 233 TRP A O 1
ATOM 1829 N N . LEU A 1 234 ? 15.273 -4.219 -8.648 1 98.25 234 LEU A N 1
ATOM 1830 C CA . LEU A 1 234 ? 14.539 -5.074 -7.727 1 98.25 234 LEU A CA 1
ATOM 1831 C C . LEU A 1 234 ? 15.461 -5.641 -6.656 1 98.25 234 LEU A C 1
ATOM 1833 O O . LEU A 1 234 ? 16.609 -5.98 -6.941 1 98.25 234 LEU A O 1
ATOM 1837 N N . PRO A 1 235 ? 14.961 -5.73 -5.43 1 97.62 235 PRO A N 1
ATOM 1838 C CA . PRO A 1 235 ? 15.75 -6.352 -4.367 1 97.62 235 PRO A CA 1
ATOM 1839 C C . PRO A 1 235 ? 16.016 -7.836 -4.621 1 97.62 235 PRO A C 1
ATOM 1841 O O . PRO A 1 235 ? 15.141 -8.547 -5.117 1 97.62 235 PRO A O 1
ATOM 1844 N N . ALA A 1 236 ? 17.078 -8.344 -4.188 1 96.56 236 ALA A N 1
ATOM 1845 C CA . ALA A 1 236 ? 17.609 -9.672 -4.488 1 96.56 236 ALA A CA 1
ATOM 1846 C C . ALA A 1 236 ? 16.672 -10.766 -3.992 1 96.56 236 ALA A C 1
ATOM 1848 O O . ALA A 1 236 ? 16.469 -11.773 -4.676 1 96.56 236 ALA A O 1
ATOM 1849 N N . PRO A 1 237 ? 16.031 -10.602 -2.832 1 96.19 237 PRO A N 1
ATOM 1850 C CA . PRO A 1 237 ? 15.188 -11.695 -2.363 1 96.19 237 PRO A CA 1
ATOM 1851 C C . PRO A 1 237 ? 14.023 -11.992 -3.314 1 96.19 237 PRO A C 1
ATOM 1853 O O . PRO A 1 237 ? 13.516 -13.117 -3.342 1 96.19 237 PRO A O 1
ATOM 1856 N N . LEU A 1 238 ? 13.641 -11.016 -4.098 1 96.75 238 LEU A N 1
ATOM 1857 C CA . LEU A 1 238 ? 12.531 -11.203 -5.027 1 96.75 238 LEU A CA 1
ATOM 1858 C C . LEU A 1 238 ? 13.031 -11.734 -6.367 1 96.75 238 LEU A C 1
ATOM 1860 O O . LEU A 1 238 ? 12.234 -12.023 -7.258 1 96.75 238 LEU A O 1
ATOM 1864 N N . LEU A 1 239 ? 14.352 -11.898 -6.512 1 96.88 239 LEU A N 1
ATOM 1865 C CA . LEU A 1 239 ? 14.945 -12.188 -7.816 1 96.88 239 LEU A CA 1
ATOM 1866 C C . LEU A 1 239 ? 15.555 -13.586 -7.84 1 96.88 239 LEU A C 1
ATOM 1868 O O . LEU A 1 239 ? 15.742 -14.164 -8.914 1 96.88 239 LEU A O 1
ATOM 1872 N N . THR A 1 240 ? 15.898 -14.133 -6.746 1 93.56 240 THR A N 1
ATOM 1873 C CA . THR A 1 240 ? 16.781 -15.289 -6.621 1 93.56 240 THR A CA 1
ATOM 1874 C C . THR A 1 240 ? 16.312 -16.422 -7.523 1 93.56 240 THR A C 1
ATOM 1876 O O . THR A 1 240 ? 17.062 -16.891 -8.391 1 93.56 240 THR A O 1
ATOM 1879 N N . GLN A 1 241 ? 15.086 -16.844 -7.41 1 93.44 241 GLN A N 1
ATOM 1880 C CA . GLN A 1 241 ? 14.578 -17.969 -8.18 1 93.44 241 GLN A CA 1
ATOM 1881 C C . GLN A 1 241 ? 14.453 -17.625 -9.656 1 93.44 241 GLN A C 1
ATOM 1883 O O . GLN A 1 241 ? 14.711 -18.453 -10.523 1 93.44 241 GLN A O 1
ATOM 1888 N N . ARG A 1 242 ? 14.164 -16.406 -9.945 1 96.44 242 ARG A N 1
ATOM 1889 C CA . ARG A 1 242 ? 13.938 -15.969 -11.32 1 96.44 242 ARG A CA 1
ATOM 1890 C C . ARG A 1 242 ? 15.258 -15.812 -12.07 1 96.44 242 ARG A C 1
ATOM 1892 O O . ARG A 1 242 ? 15.328 -16.078 -13.273 1 96.44 242 ARG A O 1
ATOM 1899 N N . LEU A 1 243 ? 16.281 -15.461 -11.375 1 95.88 243 LEU A N 1
ATOM 1900 C CA . LEU A 1 243 ? 17.594 -15.383 -11.984 1 95.88 243 LEU A CA 1
ATOM 1901 C C . LEU A 1 243 ? 18.172 -16.781 -12.234 1 95.88 243 LEU A C 1
ATOM 1903 O O . LEU A 1 243 ? 18.734 -17.031 -13.305 1 95.88 243 LEU A O 1
ATOM 1907 N N . ARG A 1 244 ? 17.969 -17.656 -11.32 1 95.56 244 ARG A N 1
ATOM 1908 C CA . ARG A 1 244 ? 18.484 -19.016 -11.43 1 95.56 244 ARG A CA 1
ATOM 1909 C C . ARG A 1 244 ? 17.844 -19.75 -12.602 1 95.56 244 ARG A C 1
ATOM 1911 O O . ARG A 1 244 ? 18.516 -20.516 -13.305 1 95.56 244 ARG A O 1
ATOM 1918 N N . SER A 1 245 ? 16.578 -19.484 -12.828 1 96.88 245 SER A N 1
ATOM 1919 C CA . SER A 1 245 ? 15.852 -20.188 -13.883 1 96.88 245 SER A CA 1
ATOM 1920 C C . SER A 1 245 ? 16.062 -19.516 -15.242 1 96.88 245 SER A C 1
ATOM 1922 O O . SER A 1 245 ? 15.68 -20.062 -16.281 1 96.88 245 SER A O 1
ATOM 1924 N N . GLY A 1 246 ? 16.562 -18.312 -15.195 1 96.25 246 GLY A N 1
ATOM 1925 C CA . GLY A 1 246 ? 16.75 -17.578 -16.438 1 96.25 246 GLY A CA 1
ATOM 1926 C C . GLY A 1 246 ? 15.547 -16.766 -16.828 1 96.25 246 GLY A C 1
ATOM 1927 O O . GLY A 1 246 ? 15.562 -16.078 -17.859 1 96.25 246 GLY A O 1
ATOM 1928 N N . ALA A 1 247 ? 14.594 -16.781 -15.977 1 97.5 247 ALA A N 1
ATOM 1929 C CA . ALA A 1 247 ? 13.398 -15.992 -16.25 1 97.5 247 ALA A CA 1
ATOM 1930 C C . ALA A 1 247 ? 13.711 -14.5 -16.234 1 97.5 247 ALA A C 1
ATOM 1932 O O . ALA A 1 247 ? 13.055 -13.711 -16.922 1 97.5 247 ALA A O 1
ATOM 1933 N N . PHE A 1 248 ? 14.672 -14.133 -15.43 1 98.19 248 PHE A N 1
ATOM 1934 C CA . PHE A 1 248 ? 15.188 -12.766 -15.359 1 98.19 248 PHE A CA 1
ATOM 1935 C C . PHE A 1 248 ? 16.672 -12.734 -15.695 1 98.19 248 PHE A C 1
ATOM 1937 O O . PHE A 1 248 ? 17.375 -13.742 -15.547 1 98.19 248 PHE A O 1
ATOM 1944 N N . ARG A 1 249 ? 17.141 -11.633 -16.125 1 97.31 249 ARG A N 1
ATOM 1945 C CA . ARG A 1 249 ? 18.562 -11.367 -16.344 1 97.31 249 ARG A CA 1
ATOM 1946 C C . ARG A 1 249 ? 18.953 -9.992 -15.797 1 97.31 249 ARG A C 1
ATOM 1948 O O . ARG A 1 249 ? 18.188 -9.031 -15.938 1 97.31 249 ARG A O 1
ATOM 1955 N N . VAL A 1 250 ? 20.125 -9.953 -15.188 1 96.81 250 VAL A N 1
ATOM 1956 C CA . VAL A 1 250 ? 20.688 -8.664 -14.805 1 96.81 250 VAL A CA 1
ATOM 1957 C C . VAL A 1 250 ? 21.219 -7.941 -16.047 1 96.81 250 VAL A C 1
ATOM 1959 O O . VAL A 1 250 ? 21.953 -8.523 -16.844 1 96.81 250 VAL A O 1
ATOM 1962 N N . LEU A 1 251 ? 20.859 -6.723 -16.219 1 96.56 251 LEU A N 1
ATOM 1963 C CA . LEU A 1 251 ? 21.297 -5.961 -17.375 1 96.56 251 LEU A CA 1
ATOM 1964 C C . LEU A 1 251 ? 22.734 -5.496 -17.219 1 96.56 251 LEU A C 1
ATOM 1966 O O . LEU A 1 251 ? 23.094 -4.922 -16.188 1 96.56 251 LEU A O 1
ATOM 1970 N N . PRO A 1 252 ? 23.547 -5.719 -18.188 1 93.38 252 PRO A N 1
ATOM 1971 C CA . PRO A 1 252 ? 24.984 -5.473 -18.062 1 93.38 252 PRO A CA 1
ATOM 1972 C C . PRO A 1 252 ? 25.359 -4.008 -18.281 1 93.38 252 PRO A C 1
ATOM 1974 O O . PRO A 1 252 ? 26.266 -3.707 -19.031 1 93.38 252 PRO A O 1
ATOM 1977 N N . VAL A 1 253 ? 24.656 -3.094 -17.703 1 92.75 253 VAL A N 1
ATOM 1978 C CA . VAL A 1 253 ? 24.969 -1.669 -17.703 1 92.75 253 VAL A CA 1
ATOM 1979 C C . VAL A 1 253 ? 25.297 -1.208 -16.281 1 92.75 253 VAL A C 1
ATOM 1981 O O . VAL A 1 253 ? 24.438 -1.24 -15.398 1 92.75 253 VAL A O 1
ATOM 1984 N N . ALA A 1 254 ? 26.438 -0.708 -16.109 1 88.62 254 ALA A N 1
ATOM 1985 C CA . ALA A 1 254 ? 26.875 -0.319 -14.781 1 88.62 254 ALA A CA 1
ATOM 1986 C C . ALA A 1 254 ? 26.328 1.052 -14.398 1 88.62 254 ALA A C 1
ATOM 1988 O O . ALA A 1 254 ? 26.219 1.939 -15.25 1 88.62 254 ALA A O 1
ATOM 1989 N N . PRO A 1 255 ? 26.078 1.269 -13.094 1 91.38 255 PRO A N 1
ATOM 1990 C CA . PRO A 1 255 ? 25.969 0.23 -12.07 1 91.38 255 PRO A CA 1
ATOM 1991 C C . PRO A 1 255 ? 24.734 -0.643 -12.234 1 91.38 255 PRO A C 1
ATOM 1993 O O . PRO A 1 255 ? 23.672 -0.146 -12.617 1 91.38 255 PRO A O 1
ATOM 1996 N N . ASN A 1 256 ? 24.891 -1.986 -12.047 1 92.56 256 ASN A N 1
ATOM 1997 C CA . ASN A 1 256 ? 23.734 -2.865 -12.219 1 92.56 256 ASN A CA 1
ATOM 1998 C C . ASN A 1 256 ? 23.359 -3.566 -10.914 1 92.56 256 ASN A C 1
ATOM 2000 O O . ASN A 1 256 ? 22.516 -4.465 -10.906 1 92.56 256 ASN A O 1
ATOM 2004 N N . ALA A 1 257 ? 24.062 -3.193 -9.852 1 93.62 257 ALA A N 1
ATOM 2005 C CA . ALA A 1 257 ? 23.75 -3.633 -8.492 1 93.62 257 ALA A CA 1
ATOM 2006 C C . ALA A 1 257 ? 24.109 -2.561 -7.473 1 93.62 257 ALA A C 1
ATOM 2008 O O . ALA A 1 257 ? 25.141 -1.896 -7.605 1 93.62 257 ALA A O 1
ATOM 2009 N N . LEU A 1 258 ? 23.203 -2.387 -6.555 1 93.62 258 LEU A N 1
ATOM 2010 C CA . LEU A 1 258 ? 23.422 -1.468 -5.441 1 93.62 258 LEU A CA 1
ATOM 2011 C C . LEU A 1 258 ? 23.141 -2.152 -4.109 1 93.62 258 LEU A C 1
ATOM 2013 O O . LEU A 1 258 ? 22.156 -2.887 -3.979 1 93.62 258 LEU A O 1
ATOM 2017 N N . TRP A 1 259 ? 24.094 -2.02 -3.229 1 94.31 259 TRP A N 1
ATOM 2018 C CA . TRP A 1 259 ? 23.812 -2.484 -1.874 1 94.31 259 TRP A CA 1
ATOM 2019 C C . TRP A 1 259 ? 23.016 -1.445 -1.096 1 94.31 259 TRP A C 1
ATOM 2021 O O . TRP A 1 259 ? 23.375 -0.264 -1.084 1 94.31 259 TRP A O 1
ATOM 2031 N N . GLN A 1 260 ? 21.953 -1.904 -0.531 1 95.88 260 GLN A N 1
ATOM 2032 C CA . GLN A 1 260 ? 21.141 -1.029 0.308 1 95.88 260 GLN A CA 1
ATOM 2033 C C . GLN A 1 260 ? 20.875 -1.665 1.669 1 95.88 260 GLN A C 1
ATOM 2035 O O . GLN A 1 260 ? 20.719 -2.883 1.771 1 95.88 260 GLN A O 1
ATOM 2040 N N . GLU A 1 261 ? 20.781 -0.798 2.682 1 96.88 261 GLU A N 1
ATOM 2041 C CA . GLU A 1 261 ? 20.484 -1.268 4.031 1 96.88 261 GLU A CA 1
ATOM 2042 C C . GLU A 1 261 ? 18.984 -1.523 4.203 1 96.88 261 GLU A C 1
ATOM 2044 O O . GLU A 1 261 ? 18.156 -0.775 3.68 1 96.88 261 GLU A O 1
ATOM 2049 N N . TYR A 1 262 ? 18.766 -2.639 4.828 1 98.12 262 TYR A N 1
ATOM 2050 C CA . TYR A 1 262 ? 17.406 -2.881 5.316 1 98.12 262 TYR A CA 1
ATOM 2051 C C . TYR A 1 262 ? 17.297 -2.551 6.801 1 98.12 262 TYR A C 1
ATOM 2053 O O . TYR A 1 262 ? 18.031 -3.094 7.621 1 98.12 262 TYR A O 1
ATOM 2061 N N . GLN A 1 263 ? 16.297 -1.658 7.141 1 98.56 263 GLN A N 1
ATOM 2062 C CA . GLN A 1 263 ? 16.328 -1.086 8.484 1 98.56 263 GLN A CA 1
ATOM 2063 C C . GLN A 1 263 ? 14.945 -1.141 9.133 1 98.56 263 GLN A C 1
ATOM 2065 O O . GLN A 1 263 ? 13.93 -1.302 8.445 1 98.56 263 GLN A O 1
ATOM 2070 N N . VAL A 1 264 ? 14.961 -1.096 10.422 1 98.38 264 VAL A N 1
ATOM 2071 C CA . VAL A 1 264 ? 13.766 -0.816 11.211 1 98.38 264 VAL A CA 1
ATOM 2072 C C . VAL A 1 264 ? 13.852 0.59 11.797 1 98.38 264 VAL A C 1
ATOM 2074 O O . VAL A 1 264 ? 14.922 1.035 12.203 1 98.38 264 VAL A O 1
ATOM 2077 N N . CYS A 1 265 ? 12.766 1.321 11.758 1 98.25 265 CYS A N 1
ATOM 2078 C CA . CYS A 1 265 ? 12.719 2.629 12.406 1 98.25 265 CYS A CA 1
ATOM 2079 C C . CYS A 1 265 ? 11.57 2.701 13.406 1 98.25 265 CYS A C 1
ATOM 2081 O O . CYS A 1 265 ? 10.547 2.041 13.227 1 98.25 265 CYS A O 1
ATOM 2083 N N . TYR A 1 266 ? 11.727 3.42 14.422 1 96.25 266 TYR A N 1
ATOM 2084 C CA . TYR A 1 266 ? 10.75 3.627 15.484 1 96.25 266 TYR A CA 1
ATOM 2085 C C . TYR A 1 266 ? 11.016 4.934 16.219 1 96.25 266 TYR A C 1
ATOM 2087 O O . TYR A 1 266 ? 12.109 5.492 16.141 1 96.25 266 TYR A O 1
ATOM 2095 N N . ARG A 1 267 ? 9.992 5.418 16.812 1 93.12 267 ARG A N 1
ATOM 2096 C CA . ARG A 1 267 ? 10.117 6.676 17.531 1 93.12 267 ARG A CA 1
ATOM 2097 C C . ARG A 1 267 ? 11.086 6.535 18.703 1 93.12 267 ARG A C 1
ATOM 2099 O O . ARG A 1 267 ? 11.141 5.484 19.344 1 93.12 267 ARG A O 1
ATOM 2106 N N . GLN A 1 268 ? 11.742 7.574 19.016 1 88.31 268 GLN A N 1
ATOM 2107 C CA . GLN A 1 268 ? 12.672 7.582 20.141 1 88.31 268 GLN A CA 1
ATOM 2108 C C . GLN A 1 268 ? 11.969 7.238 21.453 1 88.31 268 GLN A C 1
ATOM 2110 O O . GLN A 1 268 ? 12.562 6.633 22.344 1 88.31 268 GLN A O 1
ATOM 2115 N N . SER A 1 269 ? 10.727 7.578 21.516 1 82.62 269 SER A N 1
ATOM 2116 C CA . SER A 1 269 ? 9.945 7.344 22.719 1 82.62 269 SER A CA 1
ATOM 2117 C C . SER A 1 269 ? 9.422 5.914 22.781 1 82.62 269 SER A C 1
ATOM 2119 O O . SER A 1 269 ? 8.883 5.48 23.797 1 82.62 269 SER A O 1
ATOM 2121 N N . PHE A 1 270 ? 9.562 5.234 21.688 1 83.06 270 PHE A N 1
ATOM 2122 C CA . PHE A 1 270 ? 9.062 3.867 21.609 1 83.06 270 PHE A CA 1
ATOM 2123 C C . PHE A 1 270 ? 10.07 2.879 22.172 1 83.06 270 PHE A C 1
ATOM 2125 O O . PHE A 1 270 ? 11.258 2.938 21.828 1 83.06 270 PHE A O 1
ATOM 2132 N N . THR A 1 271 ? 9.672 2.068 23.062 1 80.31 271 THR A N 1
ATOM 2133 C CA . THR A 1 271 ? 10.5 0.984 23.578 1 80.31 271 THR A CA 1
ATOM 2134 C C . THR A 1 271 ? 10.18 -0.327 22.859 1 80.31 271 THR A C 1
ATOM 2136 O O . THR A 1 271 ? 9.023 -0.764 22.844 1 80.31 271 THR A O 1
ATOM 2139 N N . LEU A 1 272 ? 11.18 -0.882 22.344 1 84.69 272 LEU A N 1
ATOM 2140 C CA . LEU A 1 272 ? 11.008 -2.176 21.688 1 84.69 272 LEU A CA 1
ATOM 2141 C C . LEU A 1 272 ? 10.688 -3.26 22.719 1 84.69 272 LEU A C 1
ATOM 2143 O O . LEU A 1 272 ? 11.508 -3.564 23.578 1 84.69 272 LEU A O 1
ATOM 2147 N N . GLY A 1 273 ? 9.539 -3.797 22.625 1 84.69 273 GLY A N 1
ATOM 2148 C CA . GLY A 1 273 ? 9.188 -4.906 23.5 1 84.69 273 GLY A CA 1
ATOM 2149 C C . GLY A 1 273 ? 9.773 -6.23 23.047 1 84.69 273 GLY A C 1
ATOM 2150 O O . GLY A 1 273 ? 10.508 -6.285 22.062 1 84.69 273 GLY A O 1
ATOM 2151 N N . LEU A 1 274 ? 9.516 -7.246 23.781 1 86.25 274 LEU A N 1
ATOM 2152 C CA . LEU A 1 274 ? 10.07 -8.578 23.562 1 86.25 274 LEU A CA 1
ATOM 2153 C C . LEU A 1 274 ? 9.695 -9.094 22.172 1 86.25 274 LEU A C 1
ATOM 2155 O O . LEU A 1 274 ? 10.555 -9.617 21.453 1 86.25 274 LEU A O 1
ATOM 2159 N N . VAL A 1 275 ? 8.445 -8.992 21.797 1 89.62 275 VAL A N 1
ATOM 2160 C CA . VAL A 1 275 ? 7.965 -9.531 20.531 1 89.62 275 VAL A CA 1
ATOM 2161 C C . VAL A 1 275 ? 8.625 -8.789 19.375 1 89.62 275 VAL A C 1
ATOM 2163 O O . VAL A 1 275 ? 9.062 -9.406 18.406 1 89.62 275 VAL A O 1
ATOM 2166 N N . SER A 1 276 ? 8.742 -7.438 19.469 1 93.69 276 SER A N 1
ATOM 2167 C CA . SER A 1 276 ? 9.391 -6.629 18.453 1 93.69 276 SER A CA 1
ATOM 2168 C C . SER A 1 276 ? 10.867 -7.004 18.312 1 93.69 276 SER A C 1
ATOM 2170 O O . SER A 1 276 ? 11.383 -7.098 17.188 1 93.69 276 SER A O 1
ATOM 2172 N N . GLU A 1 277 ? 11.5 -7.23 19.453 1 92.38 277 GLU A N 1
ATOM 2173 C CA . GLU A 1 277 ? 12.906 -7.629 19.422 1 92.38 277 GLU A CA 1
ATOM 2174 C C . GLU A 1 277 ? 13.078 -9 18.766 1 92.38 277 GLU A C 1
ATOM 2176 O O . GLU A 1 277 ? 14.039 -9.219 18.031 1 92.38 277 GLU A O 1
ATOM 2181 N N . ARG A 1 278 ? 12.156 -9.883 19.047 1 93.44 278 ARG A N 1
ATOM 2182 C CA . ARG A 1 278 ? 12.195 -11.195 18.422 1 93.44 278 ARG A CA 1
ATOM 2183 C C . ARG A 1 278 ? 12.039 -11.094 16.906 1 93.44 278 ARG A C 1
ATOM 2185 O O . ARG A 1 278 ? 12.719 -11.797 16.156 1 93.44 278 ARG A O 1
ATOM 2192 N N . LEU A 1 279 ? 11.125 -10.258 16.484 1 96.75 279 LEU A N 1
ATOM 2193 C CA . LEU A 1 279 ? 10.93 -10.031 15.055 1 96.75 279 LEU A CA 1
ATOM 2194 C C . LEU A 1 279 ? 12.195 -9.484 14.414 1 96.75 279 LEU A C 1
ATOM 2196 O O . LEU A 1 279 ? 12.617 -9.961 13.352 1 96.75 279 LEU A O 1
ATOM 2200 N N . CYS A 1 280 ? 12.844 -8.531 15.055 1 97.38 280 CYS A N 1
ATOM 2201 C CA . CYS A 1 280 ? 14.07 -7.934 14.555 1 97.38 280 CYS A CA 1
ATOM 2202 C C . CYS A 1 280 ? 15.18 -8.977 14.445 1 97.38 280 CYS A C 1
ATOM 2204 O O . CYS A 1 280 ? 15.906 -9.016 13.453 1 97.38 280 CYS A O 1
ATOM 2206 N N . GLN A 1 281 ? 15.273 -9.781 15.445 1 96.06 281 GLN A N 1
ATOM 2207 C CA . GLN A 1 281 ? 16.297 -10.82 15.453 1 96.06 281 GLN A CA 1
ATOM 2208 C C . GLN A 1 281 ? 16.062 -11.828 14.328 1 96.06 281 GLN A C 1
ATOM 2210 O O . GLN A 1 281 ? 17.016 -12.219 13.633 1 96.06 281 GLN A O 1
ATOM 2215 N N . ARG A 1 282 ? 14.836 -12.25 14.18 1 96.38 282 ARG A N 1
ATOM 2216 C CA . ARG A 1 282 ? 14.492 -13.172 13.094 1 96.38 282 ARG A CA 1
ATOM 2217 C C . ARG A 1 282 ? 14.875 -12.586 11.742 1 96.38 282 ARG A C 1
ATOM 2219 O O . ARG A 1 282 ? 15.406 -13.289 10.883 1 96.38 282 ARG A O 1
ATOM 2226 N N . LEU A 1 283 ? 14.586 -11.297 11.602 1 97.56 283 LEU A N 1
ATOM 2227 C CA . LEU A 1 283 ? 14.875 -10.625 10.344 1 97.56 283 LEU A CA 1
ATOM 2228 C C . LEU A 1 283 ? 16.375 -10.523 10.109 1 97.56 283 LEU A C 1
ATOM 2230 O O . LEU A 1 283 ? 16.859 -10.836 9.023 1 97.56 283 LEU A O 1
ATOM 2234 N N . SER A 1 284 ? 17.141 -10.141 11.102 1 97.31 284 SER A N 1
ATOM 2235 C CA . SER A 1 284 ? 18.578 -10.031 10.984 1 97.31 284 SER A CA 1
ATOM 2236 C C . SER A 1 284 ? 19.219 -11.375 10.656 1 97.31 284 SER A C 1
ATOM 2238 O O . SER A 1 284 ? 20.109 -11.461 9.812 1 97.31 284 SER A O 1
ATOM 2240 N N . ASP A 1 285 ? 18.75 -12.406 11.305 1 96.06 285 ASP A N 1
ATOM 2241 C CA . ASP A 1 285 ? 19.266 -13.75 11.055 1 96.06 285 ASP A CA 1
ATOM 2242 C C . ASP A 1 285 ? 19 -14.18 9.609 1 96.06 285 ASP A C 1
ATOM 2244 O O . ASP A 1 285 ? 19.875 -14.766 8.969 1 96.06 285 ASP A O 1
ATOM 2248 N N . TRP A 1 286 ? 17.828 -13.883 9.164 1 96.19 286 TRP A N 1
ATOM 2249 C CA . TRP A 1 286 ? 17.469 -14.266 7.805 1 96.19 286 TRP A CA 1
ATOM 2250 C C . TRP A 1 286 ? 18.312 -13.516 6.777 1 96.19 286 TRP A C 1
ATOM 2252 O O . TRP A 1 286 ? 18.781 -14.102 5.805 1 96.19 286 TRP A O 1
ATOM 2262 N N . LEU A 1 287 ? 18.5 -12.18 6.992 1 95.19 287 LEU A N 1
ATOM 2263 C CA . LEU A 1 287 ? 19.266 -11.352 6.062 1 95.19 287 LEU A CA 1
ATOM 2264 C C . LEU A 1 287 ? 20.719 -11.789 6.008 1 95.19 287 LEU A C 1
ATOM 2266 O O . LEU A 1 287 ? 21.359 -11.711 4.957 1 95.19 287 LEU A O 1
ATOM 2270 N N . LEU A 1 288 ? 21.234 -12.234 7.094 1 90.88 288 LEU A N 1
ATOM 2271 C CA . LEU A 1 288 ? 22.609 -12.719 7.16 1 90.88 288 LEU A CA 1
ATOM 2272 C C . LEU A 1 288 ? 22.766 -14 6.352 1 90.88 288 LEU A C 1
ATOM 2274 O O . LEU A 1 288 ? 23.844 -14.266 5.805 1 90.88 288 LEU A O 1
ATOM 2278 N N . SER A 1 289 ? 21.719 -14.758 6.246 1 86.12 289 SER A N 1
ATOM 2279 C CA . SER A 1 289 ? 21.781 -16.031 5.523 1 86.12 289 SER A CA 1
ATOM 2280 C C . SER A 1 289 ? 21.625 -15.82 4.023 1 86.12 289 SER A C 1
ATOM 2282 O O . SER A 1 289 ? 21.938 -16.703 3.229 1 86.12 289 SER A O 1
ATOM 2284 N N . PHE A 1 290 ? 21.031 -14.727 3.689 1 76.44 290 PHE A N 1
ATOM 2285 C CA . PHE A 1 290 ? 20.766 -14.445 2.285 1 76.44 290 PHE A CA 1
ATOM 2286 C C . PHE A 1 290 ? 22.016 -13.977 1.57 1 76.44 290 PHE A C 1
ATOM 2288 O O . PHE A 1 290 ? 22.141 -14.133 0.353 1 76.44 290 PHE A O 1
ATOM 2295 N N . ASP A 1 291 ? 23.031 -13.43 2.193 1 61.75 291 ASP A N 1
ATOM 2296 C CA . ASP A 1 291 ? 24.297 -13.023 1.593 1 61.75 291 ASP A CA 1
ATOM 2297 C C . ASP A 1 291 ? 25.109 -14.234 1.118 1 61.75 291 ASP A C 1
ATOM 2299 O O . ASP A 1 291 ? 25.141 -15.266 1.791 1 61.75 291 ASP A O 1
ATOM 2303 N N . MET B 1 1 ? -0.77 38.125 -2.15 1 45.56 1 MET B N 1
ATOM 2304 C CA . MET B 1 1 ? 0.307 37.219 -1.754 1 45.56 1 MET B CA 1
ATOM 2305 C C . MET B 1 1 ? 0.881 36.469 -2.965 1 45.56 1 MET B C 1
ATOM 2307 O O . MET B 1 1 ? 0.133 36.031 -3.832 1 45.56 1 MET B O 1
ATOM 2311 N N . ASN B 1 2 ? 2.148 36.719 -3.33 1 57.94 2 ASN B N 1
ATOM 2312 C CA . ASN B 1 2 ? 2.887 36.156 -4.445 1 57.94 2 ASN B CA 1
ATOM 2313 C C . ASN B 1 2 ? 3.488 34.812 -4.074 1 57.94 2 ASN B C 1
ATOM 2315 O O . ASN B 1 2 ? 4.297 34.719 -3.148 1 57.94 2 ASN B O 1
ATOM 2319 N N . THR B 1 3 ? 3.051 33.812 -4.734 1 67.19 3 THR B N 1
ATOM 2320 C CA . THR B 1 3 ? 3.459 32.469 -4.387 1 67.19 3 THR B CA 1
ATOM 2321 C C . THR B 1 3 ? 4.965 32.281 -4.562 1 67.19 3 THR B C 1
ATOM 2323 O O . THR B 1 3 ? 5.57 31.406 -3.947 1 67.19 3 THR B O 1
ATOM 2326 N N . LYS B 1 4 ? 5.539 33.094 -5.309 1 72.44 4 LYS B N 1
ATOM 2327 C CA . LYS B 1 4 ? 6.992 33.062 -5.453 1 72.44 4 LYS B CA 1
ATOM 2328 C C . LYS B 1 4 ? 7.684 33.438 -4.141 1 72.44 4 LYS B C 1
ATOM 2330 O O . LYS B 1 4 ? 8.68 32.812 -3.766 1 72.44 4 LYS B O 1
ATOM 2335 N N . GLN B 1 5 ? 7.113 34.406 -3.496 1 77.5 5 GLN B N 1
ATOM 2336 C CA . GLN B 1 5 ? 7.68 34.844 -2.225 1 77.5 5 GLN B CA 1
ATOM 2337 C C . GLN B 1 5 ? 7.523 33.75 -1.155 1 77.5 5 GLN B C 1
ATOM 2339 O O . GLN B 1 5 ? 8.445 33.531 -0.365 1 77.5 5 GLN B O 1
ATOM 2344 N N . LEU B 1 6 ? 6.375 33.156 -1.219 1 78.06 6 LEU B N 1
ATOM 2345 C CA . LEU B 1 6 ? 6.148 32.062 -0.281 1 78.06 6 LEU B CA 1
ATOM 2346 C C . LEU B 1 6 ? 7.125 30.922 -0.529 1 78.06 6 LEU B C 1
ATOM 2348 O O . LEU B 1 6 ? 7.633 30.328 0.418 1 78.06 6 LEU B O 1
ATOM 2352 N N . ARG B 1 7 ? 7.387 30.641 -1.762 1 79 7 ARG B N 1
ATOM 2353 C CA . ARG B 1 7 ? 8.344 29.609 -2.133 1 79 7 ARG B CA 1
ATOM 2354 C C . ARG B 1 7 ? 9.742 29.938 -1.614 1 79 7 ARG B C 1
ATOM 2356 O O . ARG B 1 7 ? 10.453 29.062 -1.115 1 79 7 ARG B O 1
ATOM 2363 N N . HIS B 1 8 ? 10.094 31.125 -1.736 1 84 8 HIS B N 1
ATOM 2364 C CA . HIS B 1 8 ? 11.391 31.578 -1.239 1 84 8 HIS B CA 1
ATOM 2365 C C . HIS B 1 8 ? 11.492 31.406 0.271 1 84 8 HIS B C 1
ATOM 2367 O O . HIS B 1 8 ? 12.531 30.969 0.778 1 84 8 HIS B O 1
ATOM 2373 N N . MET B 1 9 ? 10.422 31.734 0.947 1 85.75 9 MET B N 1
ATOM 2374 C CA . MET B 1 9 ? 10.398 31.578 2.398 1 85.75 9 MET B CA 1
ATOM 2375 C C . MET B 1 9 ? 10.578 30.109 2.795 1 85.75 9 MET B C 1
ATOM 2377 O O . MET B 1 9 ? 11.398 29.797 3.65 1 85.75 9 MET B O 1
ATOM 2381 N N . VAL B 1 10 ? 9.805 29.344 2.168 1 82 10 VAL B N 1
ATOM 2382 C CA . VAL B 1 10 ? 9.828 27.922 2.496 1 82 10 VAL B CA 1
ATOM 2383 C C . VAL B 1 10 ? 11.211 27.344 2.201 1 82 10 VAL B C 1
ATOM 2385 O O . VAL B 1 10 ? 11.766 26.609 3.016 1 82 10 VAL B O 1
ATOM 2388 N N . LEU B 1 11 ? 11.844 27.625 1.121 1 84.06 11 LEU B N 1
ATOM 2389 C CA . LEU B 1 11 ? 13.18 27.156 0.747 1 84.06 11 LEU B CA 1
ATOM 2390 C C . LEU B 1 11 ? 14.234 27.688 1.718 1 84.06 11 LEU B C 1
ATOM 2392 O O . LEU B 1 11 ? 15.172 26.953 2.066 1 84.06 11 LEU B O 1
ATOM 2396 N N . ALA B 1 12 ? 14.023 28.812 2.121 1 87.19 12 ALA B N 1
ATOM 2397 C CA . ALA B 1 12 ? 14.969 29.406 3.055 1 87.19 12 ALA B CA 1
ATOM 2398 C C . ALA B 1 12 ? 14.953 28.688 4.398 1 87.19 12 ALA B C 1
ATOM 2400 O O . ALA B 1 12 ? 16 28.5 5.023 1 87.19 12 ALA B O 1
ATOM 2401 N N . ILE B 1 13 ? 13.781 28.344 4.738 1 84.44 13 ILE B N 1
ATOM 2402 C CA . ILE B 1 13 ? 13.664 27.609 5.992 1 84.44 13 ILE B CA 1
ATOM 2403 C C . ILE B 1 13 ? 14.328 26.234 5.848 1 84.44 13 ILE B C 1
ATOM 2405 O O . ILE B 1 13 ? 15.07 25.812 6.734 1 84.44 13 ILE B O 1
ATOM 2409 N N . ARG B 1 14 ? 14.102 25.641 4.758 1 78.75 14 ARG B N 1
ATOM 2410 C CA . ARG B 1 14 ? 14.578 24.281 4.539 1 78.75 14 ARG B CA 1
ATOM 2411 C C . ARG B 1 14 ? 16.094 24.25 4.332 1 78.75 14 ARG B C 1
ATOM 2413 O O . ARG B 1 14 ? 16.766 23.359 4.828 1 78.75 14 ARG B O 1
ATOM 2420 N N . LEU B 1 15 ? 16.562 25.203 3.664 1 79.75 15 LEU B N 1
ATOM 2421 C CA . LEU B 1 15 ? 17.969 25.203 3.279 1 79.75 15 LEU B CA 1
ATOM 2422 C C . LEU B 1 15 ? 18.812 25.969 4.293 1 79.75 15 LEU B C 1
ATOM 2424 O O . LEU B 1 15 ? 20.031 25.812 4.336 1 79.75 15 LEU B O 1
ATOM 2428 N N . GLY B 1 16 ? 18.141 26.797 5.094 1 82.31 16 GLY B N 1
ATOM 2429 C CA . GLY B 1 16 ? 18.797 27.562 6.148 1 82.31 16 GLY B CA 1
ATOM 2430 C C . GLY B 1 16 ? 19.75 28.609 5.621 1 82.31 16 GLY B C 1
ATOM 2431 O O . GLY B 1 16 ? 20.609 29.109 6.355 1 82.31 16 GLY B O 1
ATOM 2432 N N . SER B 1 17 ? 19.703 28.844 4.273 1 85.44 17 SER B N 1
ATOM 2433 C CA . SER B 1 17 ? 20.609 29.812 3.662 1 85.44 17 SER B CA 1
ATOM 2434 C C . SER B 1 17 ? 19.969 30.531 2.486 1 85.44 17 SER B C 1
ATOM 2436 O O . SER B 1 17 ? 19.406 29.875 1.591 1 85.44 17 SER B O 1
ATOM 2438 N N . LEU B 1 18 ? 20.109 31.844 2.488 1 86.5 18 LEU B N 1
ATOM 2439 C CA . LEU B 1 18 ? 19.578 32.625 1.381 1 86.5 18 LEU B CA 1
ATOM 2440 C C . LEU B 1 18 ? 20.406 32.438 0.118 1 86.5 18 LEU B C 1
ATOM 2442 O O . LEU B 1 18 ? 19.875 32.469 -0.993 1 86.5 18 LEU B O 1
ATOM 2446 N N . ALA B 1 19 ? 21.672 32.188 0.387 1 85.19 19 ALA B N 1
ATOM 2447 C CA . ALA B 1 19 ? 22.562 31.953 -0.752 1 85.19 19 ALA B CA 1
ATOM 2448 C C . ALA B 1 19 ? 22.203 30.656 -1.479 1 85.19 19 ALA B C 1
ATOM 2450 O O . ALA B 1 19 ? 22.188 30.609 -2.713 1 85.19 19 ALA B O 1
ATOM 2451 N N . ARG B 1 20 ? 21.875 29.703 -0.759 1 84.44 20 ARG B N 1
ATOM 2452 C CA . ARG B 1 20 ? 21.484 28.422 -1.336 1 84.44 20 ARG B CA 1
ATOM 2453 C C . ARG B 1 20 ? 20.141 28.516 -2.053 1 84.44 20 ARG B C 1
ATOM 2455 O O . ARG B 1 20 ? 19.953 27.906 -3.104 1 84.44 20 ARG B O 1
ATOM 2462 N N . VAL B 1 21 ? 19.328 29.297 -1.5 1 84.81 21 VAL B N 1
ATOM 2463 C CA . VAL B 1 21 ? 18.047 29.516 -2.145 1 84.81 21 VAL B CA 1
ATOM 2464 C C . VAL B 1 21 ? 18.25 30.266 -3.465 1 84.81 21 VAL B C 1
ATOM 2466 O O . VAL B 1 21 ? 17.672 29.891 -4.488 1 84.81 21 VAL B O 1
ATOM 2469 N N . ALA B 1 22 ? 19.062 31.172 -3.469 1 88.5 22 ALA B N 1
ATOM 2470 C CA . ALA B 1 22 ? 19.359 31.969 -4.66 1 88.5 22 ALA B CA 1
ATOM 2471 C C . ALA B 1 22 ? 19.938 31.078 -5.766 1 88.5 22 ALA B C 1
ATOM 2473 O O . ALA B 1 22 ? 19.516 31.172 -6.918 1 88.5 22 ALA B O 1
ATOM 2474 N N . ALA B 1 23 ? 20.781 30.234 -5.359 1 83.19 23 ALA B N 1
ATOM 2475 C CA . ALA B 1 23 ? 21.406 29.328 -6.305 1 83.19 23 ALA B CA 1
ATOM 2476 C C . ALA B 1 23 ? 20.391 28.359 -6.902 1 83.19 23 ALA B C 1
ATOM 2478 O O . ALA B 1 23 ? 20.375 28.141 -8.117 1 83.19 23 ALA B O 1
ATOM 2479 N N . GLN B 1 24 ? 19.5 27.938 -6.074 1 79 24 GLN B N 1
ATOM 2480 C CA . GLN B 1 24 ? 18.5 26.969 -6.508 1 79 24 GLN B CA 1
ATOM 2481 C C . GLN B 1 24 ? 17.453 27.609 -7.402 1 79 24 GLN B C 1
ATOM 2483 O O . GLN B 1 24 ? 16.953 26.984 -8.336 1 79 24 GLN B O 1
ATOM 2488 N N . GLN B 1 25 ? 17.219 28.797 -7.25 1 79.31 25 GLN B N 1
ATOM 2489 C CA . GLN B 1 25 ? 16.141 29.484 -7.957 1 79.31 25 GLN B CA 1
ATOM 2490 C C . GLN B 1 25 ? 16.688 30.297 -9.125 1 79.31 25 GLN B C 1
ATOM 2492 O O . GLN B 1 25 ? 15.93 30.891 -9.891 1 79.31 25 GLN B O 1
ATOM 2497 N N . GLY B 1 26 ? 18 30.266 -9.227 1 83.06 26 GLY B N 1
ATOM 2498 C CA . GLY B 1 26 ? 18.609 31.047 -10.289 1 83.06 26 GLY B CA 1
ATOM 2499 C C . GLY B 1 26 ? 18.406 32.531 -10.141 1 83.06 26 GLY B C 1
ATOM 2500 O O . GLY B 1 26 ? 18.141 33.219 -11.125 1 83.06 26 GLY B O 1
ATOM 2501 N N . GLN B 1 27 ? 18.406 32.906 -8.961 1 84.69 27 GLN B N 1
ATOM 2502 C CA . GLN B 1 27 ? 18.203 34.312 -8.656 1 84.69 27 GLN B CA 1
ATOM 2503 C C . GLN B 1 27 ? 19.328 34.875 -7.789 1 84.69 27 GLN B C 1
ATOM 2505 O O . GLN B 1 27 ? 20.156 34.094 -7.297 1 84.69 27 GLN B O 1
ATOM 2510 N N . SER B 1 28 ? 19.5 36.125 -7.738 1 87.19 28 SER B N 1
ATOM 2511 C CA . SER B 1 28 ? 20.5 36.75 -6.871 1 87.19 28 SER B CA 1
ATOM 2512 C C . SER B 1 28 ? 20.078 36.688 -5.406 1 87.19 28 SER B C 1
ATOM 2514 O O . SER B 1 28 ? 18.891 36.625 -5.102 1 87.19 28 SER B O 1
ATOM 2516 N N . ARG B 1 29 ? 21.078 36.625 -4.66 1 87.06 29 ARG B N 1
ATOM 2517 C CA . ARG B 1 29 ? 20.828 36.625 -3.223 1 87.06 29 ARG B CA 1
ATOM 2518 C C . ARG B 1 29 ? 20 37.844 -2.814 1 87.06 29 ARG B C 1
ATOM 2520 O O . ARG B 1 29 ? 19.125 37.75 -1.95 1 87.06 29 ARG B O 1
ATOM 2527 N N . SER B 1 30 ? 20.281 38.969 -3.398 1 89.81 30 SER B N 1
ATOM 2528 C CA . SER B 1 30 ? 19.531 40.219 -3.117 1 89.81 30 SER B CA 1
ATOM 2529 C C . SER B 1 30 ? 18.062 40.062 -3.502 1 89.81 30 SER B C 1
ATOM 2531 O O . SER B 1 30 ? 17.188 40.531 -2.775 1 89.81 30 SER B O 1
ATOM 2533 N N . ALA B 1 31 ? 17.859 39.438 -4.594 1 86.06 31 ALA B N 1
ATOM 2534 C CA . ALA B 1 31 ? 16.484 39.219 -5.059 1 86.06 31 ALA B CA 1
ATOM 2535 C C . ALA B 1 31 ? 15.711 38.344 -4.094 1 86.06 31 ALA B C 1
ATOM 2537 O O . ALA B 1 31 ? 14.547 38.594 -3.805 1 86.06 31 ALA B O 1
ATOM 2538 N N . ILE B 1 32 ? 16.391 37.344 -3.613 1 88.62 32 ILE B N 1
ATOM 2539 C CA . ILE B 1 32 ? 15.758 36.438 -2.666 1 88.62 32 ILE B CA 1
ATOM 2540 C C . ILE B 1 32 ? 15.469 37.188 -1.357 1 88.62 32 ILE B C 1
ATOM 2542 O O . ILE B 1 32 ? 14.383 37.062 -0.788 1 88.62 32 ILE B O 1
ATOM 2546 N N . SER B 1 33 ? 16.422 37.938 -0.902 1 88.25 33 SER B N 1
ATOM 2547 C CA . SER B 1 33 ? 16.266 38.719 0.32 1 88.25 33 SER B CA 1
ATOM 2548 C C . SER B 1 33 ? 15.117 39.719 0.196 1 88.25 33 SER B C 1
ATOM 2550 O O . SER B 1 33 ? 14.297 39.844 1.112 1 88.25 33 SER B O 1
ATOM 2552 N N . GLN B 1 34 ? 15.016 40.25 -0.899 1 87.5 34 GLN B N 1
ATOM 2553 C CA . GLN B 1 34 ? 13.953 41.219 -1.155 1 87.5 34 GLN B CA 1
ATOM 2554 C C . GLN B 1 34 ? 12.586 40.531 -1.188 1 87.5 34 GLN B C 1
ATOM 2556 O O . GLN B 1 34 ? 11.602 41.094 -0.703 1 87.5 34 GLN B O 1
ATOM 2561 N N . SER B 1 35 ? 12.625 39.406 -1.833 1 85.75 35 SER B N 1
ATOM 2562 C CA . SER B 1 35 ? 11.406 38.594 -1.911 1 85.75 35 SER B CA 1
ATOM 2563 C C . SER B 1 35 ? 10.875 38.281 -0.521 1 85.75 35 SER B C 1
ATOM 2565 O O . SER B 1 35 ? 9.68 38.406 -0.258 1 85.75 35 SER B O 1
ATOM 2567 N N . ILE B 1 36 ? 11.719 37.906 0.361 1 86.12 36 ILE B N 1
ATOM 2568 C CA . ILE B 1 36 ? 11.352 37.531 1.722 1 86.12 36 ILE B CA 1
ATOM 2569 C C . ILE B 1 36 ? 10.93 38.781 2.502 1 86.12 36 ILE B C 1
ATOM 2571 O O . ILE B 1 36 ? 9.938 38.75 3.23 1 86.12 36 ILE B O 1
ATOM 2575 N N . SER B 1 37 ? 11.664 39.844 2.309 1 86.56 37 SER B N 1
ATOM 2576 C CA . SER B 1 37 ? 11.336 41.094 2.967 1 86.56 37 SER B CA 1
ATOM 2577 C C . SER B 1 37 ? 9.961 41.594 2.535 1 86.56 37 SER B C 1
ATOM 2579 O O . SER B 1 37 ? 9.195 42.094 3.354 1 86.56 37 SER B O 1
ATOM 2581 N N . ALA B 1 38 ? 9.742 41.406 1.291 1 80.31 38 ALA B N 1
ATOM 2582 C CA . ALA B 1 38 ? 8.438 41.812 0.77 1 80.31 38 ALA B CA 1
ATOM 2583 C C . ALA B 1 38 ? 7.309 41.031 1.413 1 80.31 38 ALA B C 1
ATOM 2585 O O . ALA B 1 38 ? 6.242 41.562 1.702 1 80.31 38 ALA B O 1
ATOM 2586 N N . LEU B 1 39 ? 7.551 39.781 1.564 1 79.62 39 LEU B N 1
ATOM 2587 C CA . LEU B 1 39 ? 6.574 38.906 2.215 1 79.62 39 LEU B CA 1
ATOM 2588 C C . LEU B 1 39 ? 6.355 39.312 3.664 1 79.62 39 LEU B C 1
ATOM 2590 O O . LEU B 1 39 ? 5.219 39.344 4.141 1 79.62 39 LEU B O 1
ATOM 2594 N N . GLU B 1 40 ? 7.398 39.625 4.348 1 81.69 40 GLU B N 1
ATOM 2595 C CA . GLU B 1 40 ? 7.328 40.094 5.723 1 81.69 40 GLU B CA 1
ATOM 2596 C C . GLU B 1 40 ? 6.543 41.406 5.809 1 81.69 40 GLU B C 1
ATOM 2598 O O . GLU B 1 40 ? 5.707 41.562 6.699 1 81.69 40 GLU B O 1
ATOM 2603 N N . ASP B 1 41 ? 6.801 42.281 4.875 1 79.38 41 ASP B N 1
ATOM 2604 C CA . ASP B 1 41 ? 6.09 43.531 4.828 1 79.38 41 ASP B CA 1
ATOM 2605 C C . ASP B 1 41 ? 4.598 43.344 4.594 1 79.38 41 ASP B C 1
ATOM 2607 O O . ASP B 1 41 ? 3.766 44 5.219 1 79.38 41 ASP B O 1
ATOM 2611 N N . GLN B 1 42 ? 4.41 42.469 3.732 1 74.69 42 GLN B N 1
ATOM 2612 C CA . GLN B 1 42 ? 3.018 42.188 3.389 1 74.69 42 GLN B CA 1
ATOM 2613 C C . GLN B 1 42 ? 2.264 41.594 4.582 1 74.69 42 GLN B C 1
ATOM 2615 O O . GLN B 1 42 ? 1.11 41.969 4.828 1 74.69 42 GLN B O 1
ATOM 2620 N N . PHE B 1 43 ? 2.988 40.75 5.254 1 72.88 43 PHE B N 1
ATOM 2621 C CA . PHE B 1 43 ? 2.34 40.062 6.375 1 72.88 43 PHE B CA 1
ATOM 2622 C C . PHE B 1 43 ? 2.525 40.875 7.664 1 72.88 43 PHE B C 1
ATOM 2624 O O . PHE B 1 43 ? 1.828 40.625 8.648 1 72.88 43 PHE B O 1
ATOM 2631 N N . GLY B 1 44 ? 3.404 41.812 7.668 1 76 44 GLY B N 1
ATOM 2632 C CA . GLY B 1 44 ? 3.676 42.625 8.836 1 76 44 GLY B CA 1
ATOM 2633 C C . GLY B 1 44 ? 4.41 41.906 9.938 1 76 44 GLY B C 1
ATOM 2634 O O . GLY B 1 44 ? 4.219 42.156 11.117 1 76 44 GLY B O 1
ATOM 2635 N N . VAL B 1 45 ? 4.98 40.781 9.586 1 80 45 VAL B N 1
ATOM 2636 C CA . VAL B 1 45 ? 5.719 40 10.562 1 80 45 VAL B CA 1
ATOM 2637 C C . VAL B 1 45 ? 7.164 39.844 10.102 1 80 45 VAL B C 1
ATOM 2639 O O . VAL B 1 45 ? 7.484 40.094 8.938 1 80 45 VAL B O 1
ATOM 2642 N N . THR B 1 46 ? 7.977 39.438 11.055 1 83.94 46 THR B N 1
ATOM 2643 C CA . THR B 1 46 ? 9.352 39.062 10.766 1 83.94 46 THR B CA 1
ATOM 2644 C C . THR B 1 46 ? 9.461 37.531 10.68 1 83.94 46 THR B C 1
ATOM 2646 O O . THR B 1 46 ? 9.078 36.812 11.617 1 83.94 46 THR B O 1
ATOM 2649 N N . LEU B 1 47 ? 9.914 37.094 9.531 1 86.19 47 LEU B N 1
ATOM 2650 C CA . LEU B 1 47 ? 9.953 35.656 9.297 1 86.19 47 LEU B CA 1
ATOM 2651 C C . LEU B 1 47 ? 11.344 35.094 9.562 1 86.19 47 LEU B C 1
ATOM 2653 O O . LEU B 1 47 ? 11.492 33.938 9.906 1 86.19 47 LEU B O 1
ATOM 2657 N N . PHE B 1 48 ? 12.375 35.938 9.43 1 88.62 48 PHE B N 1
ATOM 2658 C CA . PHE B 1 48 ? 13.742 35.531 9.656 1 88.62 48 PHE B CA 1
ATOM 2659 C C . PHE B 1 48 ? 14.516 36.562 10.469 1 88.62 48 PHE B C 1
ATOM 2661 O O . PHE B 1 48 ? 14.297 37.75 10.312 1 88.62 48 PHE B O 1
ATOM 2668 N N . GLU B 1 49 ? 15.297 35.938 11.414 1 85.62 49 GLU B N 1
ATOM 2669 C CA . GLU B 1 49 ? 16.219 36.781 12.172 1 85.62 49 GLU B CA 1
ATOM 2670 C C . GLU B 1 49 ? 17.672 36.438 11.852 1 85.62 49 GLU B C 1
ATOM 2672 O O . GLU B 1 49 ? 17.969 35.312 11.445 1 85.62 49 GLU B O 1
ATOM 2677 N N . ARG B 1 50 ? 18.453 37.469 11.867 1 75.38 50 ARG B N 1
ATOM 2678 C CA . ARG B 1 50 ? 19.875 37.281 11.609 1 75.38 50 ARG B CA 1
ATOM 2679 C C . ARG B 1 50 ? 20.609 36.844 12.875 1 75.38 50 ARG B C 1
ATOM 2681 O O . ARG B 1 50 ? 20.359 37.375 13.953 1 75.38 50 ARG B O 1
ATOM 2688 N N . SER B 1 51 ? 21.141 35.719 12.883 1 73.31 51 SER B N 1
ATOM 2689 C CA . SER B 1 51 ? 22.062 35.312 13.922 1 73.31 51 SER B CA 1
ATOM 2690 C C . SER B 1 51 ? 23.484 35.125 13.367 1 73.31 51 SER B C 1
ATOM 2692 O O . SER B 1 51 ? 23.812 34.062 12.844 1 73.31 51 SER B O 1
ATOM 2694 N N . GLY B 1 52 ? 24.266 35.969 13.539 1 68.44 52 GLY B N 1
ATOM 2695 C CA . GLY B 1 52 ? 25.594 35.969 12.938 1 68.44 52 GLY B CA 1
ATOM 2696 C C . GLY B 1 52 ? 25.562 35.969 11.414 1 68.44 52 GLY B C 1
ATOM 2697 O O . GLY B 1 52 ? 24.953 36.844 10.797 1 68.44 52 GLY B O 1
ATOM 2698 N N . ASN B 1 53 ? 26.109 34.812 10.867 1 65.88 53 ASN B N 1
ATOM 2699 C CA . ASN B 1 53 ? 26.188 34.688 9.414 1 65.88 53 ASN B CA 1
ATOM 2700 C C . ASN B 1 53 ? 25.062 33.844 8.859 1 65.88 53 ASN B C 1
ATOM 2702 O O . ASN B 1 53 ? 25.047 33.531 7.664 1 65.88 53 ASN B O 1
ATOM 2706 N N . ALA B 1 54 ? 24.078 33.531 9.703 1 73.12 54 ALA B N 1
ATOM 2707 C CA . ALA B 1 54 ? 23.031 32.656 9.203 1 73.12 54 ALA B CA 1
ATOM 2708 C C . ALA B 1 54 ? 21.641 33.25 9.453 1 73.12 54 ALA B C 1
ATOM 2710 O O . ALA B 1 54 ? 21.484 34.125 10.328 1 73.12 54 ALA B O 1
ATOM 2711 N N . ILE B 1 55 ? 20.703 32.969 8.523 1 79.75 55 ILE B N 1
ATOM 2712 C CA . ILE B 1 55 ? 19.312 33.344 8.75 1 79.75 55 ILE B CA 1
ATOM 2713 C C . ILE B 1 55 ? 18.594 32.188 9.477 1 79.75 55 ILE B C 1
ATOM 2715 O O . ILE B 1 55 ? 18.797 31.016 9.164 1 79.75 55 ILE B O 1
ATOM 2719 N N . VAL B 1 56 ? 17.922 32.625 10.586 1 84.88 56 VAL B N 1
ATOM 2720 C CA . VAL B 1 56 ? 17.156 31.641 11.367 1 84.88 56 VAL B CA 1
ATOM 2721 C C . VAL B 1 56 ? 15.664 31.969 11.289 1 84.88 56 VAL B C 1
ATOM 2723 O O . VAL B 1 56 ? 15.273 33.125 11.453 1 84.88 56 VAL B O 1
ATOM 2726 N N . PRO B 1 57 ? 14.875 30.953 10.898 1 85.38 57 PRO B N 1
ATOM 2727 C CA . PRO B 1 57 ? 13.43 31.219 10.875 1 85.38 57 PRO B CA 1
ATOM 2728 C C . PRO B 1 57 ? 12.875 31.562 12.25 1 85.38 57 PRO B C 1
ATOM 2730 O O . PRO B 1 57 ? 13.32 31.016 13.258 1 85.38 57 PRO B O 1
ATOM 2733 N N . THR B 1 58 ? 11.953 32.625 12.32 1 82.88 58 THR B N 1
ATOM 2734 C CA . THR B 1 58 ? 11.266 32.969 13.555 1 82.88 58 THR B CA 1
ATOM 2735 C C . THR B 1 58 ? 10.219 31.906 13.898 1 82.88 58 THR B C 1
ATOM 2737 O O . THR B 1 58 ? 9.922 31.031 13.086 1 82.88 58 THR B O 1
ATOM 2740 N N . GLU B 1 59 ? 9.641 32.094 15.031 1 75.62 59 GLU B N 1
ATOM 2741 C CA . GLU B 1 59 ? 8.562 31.219 15.469 1 75.62 59 GLU B CA 1
ATOM 2742 C C . GLU B 1 59 ? 7.352 31.344 14.539 1 75.62 59 GLU B C 1
ATOM 2744 O O . GLU B 1 59 ? 6.688 30.344 14.25 1 75.62 59 GLU B O 1
ATOM 2749 N N . VAL B 1 60 ? 7.18 32.5 14.117 1 74.19 60 VAL B N 1
ATOM 2750 C CA . VAL B 1 60 ? 6.055 32.75 13.227 1 74.19 60 VAL B CA 1
ATOM 2751 C C . VAL B 1 60 ? 6.277 32.062 11.891 1 74.19 60 VAL B C 1
ATOM 2753 O O . VAL B 1 60 ? 5.355 31.453 11.328 1 74.19 60 VAL B O 1
ATOM 2756 N N . ALA B 1 61 ? 7.535 32.094 11.352 1 77.38 61 ALA B N 1
ATOM 2757 C CA . ALA B 1 61 ? 7.859 31.453 10.086 1 77.38 61 ALA B CA 1
ATOM 2758 C C . ALA B 1 61 ? 7.617 29.938 10.18 1 77.38 61 ALA B C 1
ATOM 2760 O O . ALA B 1 61 ? 7.023 29.344 9.281 1 77.38 61 ALA B O 1
ATOM 2761 N N . LEU B 1 62 ? 8.016 29.484 11.289 1 75 62 LEU B N 1
ATOM 2762 C CA . LEU B 1 62 ? 7.895 28.031 11.492 1 75 62 LEU B CA 1
ATOM 2763 C C . LEU B 1 62 ? 6.434 27.641 11.648 1 75 62 LEU B C 1
ATOM 2765 O O . LEU B 1 62 ? 6.016 26.578 11.156 1 75 62 LEU B O 1
ATOM 2769 N N . ALA B 1 63 ? 5.719 28.562 12.242 1 67.06 63 ALA B N 1
ATOM 2770 C CA . ALA B 1 63 ? 4.293 28.312 12.453 1 67.06 63 ALA B CA 1
ATOM 2771 C C . ALA B 1 63 ? 3.527 28.328 11.133 1 67.06 63 ALA B C 1
ATOM 2773 O O . ALA B 1 63 ? 2.531 27.625 10.977 1 67.06 63 ALA B O 1
ATOM 2774 N N . LEU B 1 64 ? 4.059 29.109 10.258 1 68.25 64 LEU B N 1
ATOM 2775 C CA . LEU B 1 64 ? 3.371 29.312 8.984 1 68.25 64 LEU B CA 1
ATOM 2776 C C . LEU B 1 64 ? 3.818 28.266 7.957 1 68.25 64 LEU B C 1
ATOM 2778 O O . LEU B 1 64 ? 3.168 28.094 6.922 1 68.25 64 LEU B O 1
ATOM 2782 N N . LEU B 1 65 ? 4.844 27.609 8.305 1 72.88 65 LEU B N 1
ATOM 2783 C CA . LEU B 1 65 ? 5.516 26.766 7.32 1 72.88 65 LEU B CA 1
ATOM 2784 C C . LEU B 1 65 ? 4.555 25.734 6.734 1 72.88 65 LEU B C 1
ATOM 2786 O O . LEU B 1 65 ? 4.449 25.594 5.516 1 72.88 65 LEU B O 1
ATOM 2790 N N . ASP B 1 66 ? 3.834 25.188 7.508 1 61.47 66 ASP B N 1
ATOM 2791 C CA . ASP B 1 66 ? 2.924 24.141 7.047 1 61.47 66 ASP B CA 1
ATOM 2792 C C . ASP B 1 66 ? 1.84 24.719 6.141 1 61.47 66 ASP B C 1
ATOM 2794 O O . ASP B 1 66 ? 1.519 24.125 5.102 1 61.47 66 ASP B O 1
ATOM 2798 N N . ASP B 1 67 ? 1.313 25.812 6.5 1 59.94 67 ASP B N 1
ATOM 2799 C CA . ASP B 1 67 ? 0.287 26.484 5.711 1 59.94 67 ASP B CA 1
ATOM 2800 C C . ASP B 1 67 ? 0.849 26.969 4.371 1 59.94 67 ASP B C 1
ATOM 2802 O O . ASP B 1 67 ? 0.185 26.859 3.34 1 59.94 67 ASP B O 1
ATOM 2806 N N . CYS B 1 68 ? 1.959 27.406 4.422 1 65.44 68 CYS B N 1
ATOM 2807 C CA . CYS B 1 68 ? 2.586 27.891 3.197 1 65.44 68 CYS B CA 1
ATOM 2808 C C . CYS B 1 68 ? 2.873 26.734 2.242 1 65.44 68 CYS B C 1
ATOM 2810 O O . CYS B 1 68 ? 2.639 26.844 1.038 1 65.44 68 CYS B O 1
ATOM 2812 N N . GLU B 1 69 ? 3.229 25.703 2.791 1 65 69 GLU B N 1
ATOM 2813 C CA . GLU B 1 69 ? 3.484 24.516 1.97 1 65 69 GLU B CA 1
ATOM 2814 C C . GLU B 1 69 ? 2.197 24 1.343 1 65 69 GLU B C 1
ATOM 2816 O O . GLU B 1 69 ? 2.184 23.609 0.173 1 65 69 GLU B O 1
ATOM 2821 N N . ARG B 1 70 ? 1.214 24.125 1.986 1 56.38 70 ARG B N 1
ATOM 2822 C CA . ARG B 1 70 ? -0.095 23.734 1.474 1 56.38 70 ARG B CA 1
ATOM 2823 C C . ARG B 1 70 ? -0.556 24.672 0.368 1 56.38 70 ARG B C 1
ATOM 2825 O O . ARG B 1 70 ? -1.088 24.234 -0.652 1 56.38 70 ARG B O 1
ATOM 2832 N N . LEU B 1 71 ? -0.398 25.891 0.595 1 57.69 71 LEU B N 1
ATOM 2833 C CA . LEU B 1 71 ? -0.75 26.891 -0.407 1 57.69 71 LEU B CA 1
ATOM 2834 C C . LEU B 1 71 ? 0.08 26.703 -1.673 1 57.69 71 LEU B C 1
ATOM 2836 O O . LEU B 1 71 ? -0.45 26.781 -2.783 1 57.69 71 LEU B O 1
ATOM 2840 N N . LEU B 1 72 ? 1.3 26.484 -1.525 1 59.59 72 LEU B N 1
ATOM 2841 C CA . LEU B 1 72 ? 2.166 26.281 -2.682 1 59.59 72 LEU B CA 1
ATOM 2842 C C . LEU B 1 72 ? 1.816 24.984 -3.396 1 59.59 72 LEU B C 1
ATOM 2844 O O . LEU B 1 72 ? 1.836 24.922 -4.629 1 59.59 72 LEU B O 1
ATOM 2848 N N . ALA B 1 73 ? 1.486 24.141 -2.625 1 56.88 73 ALA B N 1
ATOM 2849 C CA . ALA B 1 73 ? 1.013 22.891 -3.213 1 56.88 73 ALA B CA 1
ATOM 2850 C C . ALA B 1 73 ? -0.271 23.109 -4.008 1 56.88 73 ALA B C 1
ATOM 2852 O O . ALA B 1 73 ? -0.434 22.562 -5.102 1 56.88 73 ALA B O 1
ATOM 2853 N N . THR B 1 74 ? -1.137 23.953 -3.545 1 51.09 74 THR B N 1
ATOM 2854 C CA . THR B 1 74 ? -2.367 24.312 -4.242 1 51.09 74 THR B CA 1
ATOM 2855 C C . THR B 1 74 ? -2.059 25.109 -5.504 1 51.09 74 THR B C 1
ATOM 2857 O O . THR B 1 74 ? -2.662 24.875 -6.555 1 51.09 74 THR B O 1
ATOM 2860 N N . GLU B 1 75 ? -1.2 26.016 -5.363 1 49.03 75 GLU B N 1
ATOM 2861 C CA . GLU B 1 75 ? -0.77 26.766 -6.539 1 49.03 75 GLU B CA 1
ATOM 2862 C C . GLU B 1 75 ? -0.175 25.844 -7.598 1 49.03 75 GLU B C 1
ATOM 2864 O O . GLU B 1 75 ? -0.481 25.969 -8.781 1 49.03 75 GLU B O 1
ATOM 2869 N N . GLN B 1 76 ? 0.656 25.062 -7.145 1 51.12 76 GLN B N 1
ATOM 2870 C CA . GLN B 1 76 ? 1.223 24.094 -8.078 1 51.12 76 GLN B CA 1
ATOM 2871 C C . GLN B 1 76 ? 0.132 23.219 -8.703 1 51.12 76 GLN B C 1
ATOM 2873 O O . GLN B 1 76 ? 0.195 22.906 -9.891 1 51.12 76 GLN B O 1
ATOM 2878 N N . ARG B 1 77 ? -0.825 23.094 -7.926 1 47.47 77 ARG B N 1
ATOM 2879 C CA . ARG B 1 77 ? -1.987 22.359 -8.422 1 47.47 77 ARG B CA 1
ATOM 2880 C C . ARG B 1 77 ? -2.742 23.172 -9.469 1 47.47 77 ARG B C 1
ATOM 2882 O O . ARG B 1 77 ? -3.162 22.641 -10.492 1 47.47 77 ARG B O 1
ATOM 2889 N N . ILE B 1 78 ? -2.867 24.328 -9.219 1 44 78 ILE B N 1
ATOM 2890 C CA . ILE B 1 78 ? -3.525 25.234 -10.156 1 44 78 ILE B CA 1
ATOM 2891 C C . ILE B 1 78 ? -2.688 25.359 -11.422 1 44 78 ILE B C 1
ATOM 2893 O O . ILE B 1 78 ? -3.215 25.266 -12.539 1 44 78 ILE B O 1
ATOM 2897 N N . GLU B 1 79 ? -1.463 25.594 -11.203 1 42.84 79 GLU B N 1
ATOM 2898 C CA . GLU B 1 79 ? -0.589 25.656 -12.375 1 42.84 79 GLU B CA 1
ATOM 2899 C C . GLU B 1 79 ? -0.596 24.344 -13.148 1 42.84 79 GLU B C 1
ATOM 2901 O O . GLU B 1 79 ? -0.654 24.344 -14.383 1 42.84 79 GLU B O 1
ATOM 2906 N N . ALA B 1 80 ? -0.498 23.328 -12.375 1 45.12 80 ALA B N 1
ATOM 2907 C CA . ALA B 1 80 ? -0.57 22.016 -13.016 1 45.12 80 ALA B CA 1
ATOM 2908 C C . ALA B 1 80 ? -1.909 21.828 -13.727 1 45.12 80 ALA B C 1
ATOM 2910 O O . ALA B 1 80 ? -1.963 21.281 -14.836 1 45.12 80 ALA B O 1
ATOM 2911 N N . ARG B 1 81 ? -2.91 22.359 -13.086 1 41.12 81 ARG B N 1
ATOM 2912 C CA . ARG B 1 81 ? -4.223 22.344 -13.727 1 41.12 81 ARG B CA 1
ATOM 2913 C C . ARG B 1 81 ? -4.238 23.25 -14.953 1 41.12 81 ARG B C 1
ATOM 2915 O O . ARG B 1 81 ? -4.809 22.891 -15.984 1 41.12 81 ARG B O 1
ATOM 2922 N N . CYS B 1 82 ? -3.719 24.375 -14.797 1 39.34 82 CYS B N 1
ATOM 2923 C CA . CYS B 1 82 ? -3.617 25.25 -15.945 1 39.34 82 CYS B CA 1
ATOM 2924 C C . CYS B 1 82 ? -2.754 24.641 -17.031 1 39.34 82 CYS B C 1
ATOM 2926 O O . CYS B 1 82 ? -3.107 24.688 -18.219 1 39.34 82 CYS B O 1
ATOM 2928 N N . GLN B 1 83 ? -1.668 24.125 -16.578 1 40.31 83 GLN B N 1
ATOM 2929 C CA . GLN B 1 83 ? -0.854 23.438 -17.562 1 40.31 83 GLN B CA 1
ATOM 2930 C C . GLN B 1 83 ? -1.576 22.203 -18.109 1 40.31 83 GLN B C 1
ATOM 2932 O O . GLN B 1 83 ? -1.475 21.891 -19.297 1 40.31 83 GLN B O 1
ATOM 2937 N N . GLN B 1 84 ? -2.213 21.594 -17.188 1 41.12 84 GLN B N 1
ATOM 2938 C CA . GLN B 1 84 ? -3.068 20.5 -17.641 1 41.12 84 GLN B CA 1
ATOM 2939 C C . GLN B 1 84 ? -4.137 21 -18.609 1 41.12 84 GLN B C 1
ATOM 2941 O O . GLN B 1 84 ? -4.488 20.312 -19.562 1 41.12 84 GLN B O 1
ATOM 2946 N N . TYR B 1 85 ? -4.75 22.094 -18.359 1 38.09 85 TYR B N 1
ATOM 2947 C CA . TYR B 1 85 ? -5.625 22.703 -19.344 1 38.09 85 TYR B CA 1
ATOM 2948 C C . TYR B 1 85 ? -4.875 22.984 -20.641 1 38.09 85 TYR B C 1
ATOM 2950 O O . TYR B 1 85 ? -5.426 22.844 -21.734 1 38.09 85 TYR B O 1
ATOM 2958 N N . LEU B 1 86 ? -3.871 23.672 -20.562 1 37 86 LEU B N 1
ATOM 2959 C CA . LEU B 1 86 ? -3.139 23.828 -21.812 1 37 86 LEU B CA 1
ATOM 2960 C C . LEU B 1 86 ? -2.598 22.5 -22.297 1 37 86 LEU B C 1
ATOM 2962 O O . LEU B 1 86 ? -2.256 22.344 -23.469 1 37 86 LEU B O 1
ATOM 2966 N N . ALA B 1 87 ? -2.092 21.625 -21.438 1 39.06 87 ALA B N 1
ATOM 2967 C CA . ALA B 1 87 ? -1.596 20.312 -21.859 1 39.06 87 ALA B CA 1
ATOM 2968 C C . ALA B 1 87 ? -2.742 19.328 -22.031 1 39.06 87 ALA B C 1
ATOM 2970 O O . ALA B 1 87 ? -3.273 18.797 -21.047 1 39.06 87 ALA B O 1
ATOM 2971 N N . THR B 1 88 ? -3.654 19.516 -22.641 1 42.56 88 THR B N 1
ATOM 2972 C CA . THR B 1 88 ? -4.648 18.547 -23.078 1 42.56 88 THR B CA 1
ATOM 2973 C C . THR B 1 88 ? -4.086 17.125 -23 1 42.56 88 THR B C 1
ATOM 2975 O O . THR B 1 88 ? -4.84 16.156 -22.906 1 42.56 88 THR B O 1
ATOM 2978 N N . ASP B 1 89 ? -2.91 16.859 -23.375 1 49.28 89 ASP B N 1
ATOM 2979 C CA . ASP B 1 89 ? -2.396 15.516 -23.609 1 49.28 89 ASP B CA 1
ATOM 2980 C C . ASP B 1 89 ? -2.008 14.844 -22.297 1 49.28 89 ASP B C 1
ATOM 2982 O O . ASP B 1 89 ? -1.184 15.359 -21.547 1 49.28 89 ASP B O 1
ATOM 2986 N N . GLU B 1 90 ? -2.869 14.094 -21.688 1 60.16 90 GLU B N 1
ATOM 2987 C CA . GLU B 1 90 ? -2.59 13.211 -20.562 1 60.16 90 GLU B CA 1
ATOM 2988 C C . GLU B 1 90 ? -1.197 12.594 -20.672 1 60.16 90 GLU B C 1
ATOM 2990 O O . GLU B 1 90 ? -0.992 11.648 -21.422 1 60.16 90 GLU B O 1
ATOM 2995 N N . SER B 1 91 ? -0.177 13.297 -20.422 1 74.75 91 SER B N 1
ATOM 2996 C CA . SER B 1 91 ? 1.141 12.68 -20.5 1 74.75 91 SER B CA 1
ATOM 2997 C C . SER B 1 91 ? 1.357 11.695 -19.344 1 74.75 91 SER B C 1
ATOM 2999 O O . SER B 1 91 ? 2.193 10.797 -19.438 1 74.75 91 SER B O 1
ATOM 3001 N N . GLN B 1 92 ? 0.515 11.891 -18.219 1 87.62 92 GLN B N 1
ATOM 3002 C CA . GLN B 1 92 ? 0.646 10.984 -17.094 1 87.62 92 GLN B CA 1
ATOM 3003 C C . GLN B 1 92 ? -0.687 10.82 -16.359 1 87.62 92 GLN B C 1
ATOM 3005 O O . GLN B 1 92 ? -1.452 11.773 -16.234 1 87.62 92 GLN B O 1
ATOM 3010 N N . ILE B 1 93 ? -0.988 9.648 -15.945 1 92.31 93 ILE B N 1
ATOM 3011 C CA . ILE B 1 93 ? -2.154 9.352 -15.117 1 92.31 93 ILE B CA 1
ATOM 3012 C C . ILE B 1 93 ? -1.706 8.727 -13.797 1 92.31 93 ILE B C 1
ATOM 3014 O O . ILE B 1 93 ? -0.998 7.723 -13.781 1 92.31 93 ILE B O 1
ATOM 3018 N N . ARG B 1 94 ? -2.037 9.383 -12.781 1 95.81 94 ARG B N 1
ATOM 3019 C CA . ARG B 1 94 ? -1.695 8.898 -11.445 1 95.81 94 ARG B CA 1
ATOM 3020 C C . ARG B 1 94 ? -2.914 8.297 -10.758 1 95.81 94 ARG B C 1
ATOM 3022 O O . ARG B 1 94 ? -3.906 8.984 -10.523 1 95.81 94 ARG B O 1
ATOM 3029 N N . ILE B 1 95 ? -2.805 6.996 -10.383 1 97.38 95 ILE B N 1
ATOM 3030 C CA . ILE B 1 95 ? -3.939 6.234 -9.875 1 97.38 95 ILE B CA 1
ATOM 3031 C C . ILE B 1 95 ? -3.586 5.621 -8.523 1 97.38 95 ILE B C 1
ATOM 3033 O O . ILE B 1 95 ? -2.553 4.961 -8.383 1 97.38 95 ILE B O 1
ATOM 3037 N N . ALA B 1 96 ? -4.422 5.848 -7.52 1 97.69 96 ALA B N 1
ATOM 3038 C CA . ALA B 1 96 ? -4.441 5.012 -6.32 1 97.69 96 ALA B CA 1
ATOM 3039 C C . ALA B 1 96 ? -5.551 3.969 -6.398 1 97.69 96 ALA B C 1
ATOM 3041 O O . ALA B 1 96 ? -6.664 4.27 -6.836 1 97.69 96 ALA B O 1
ATOM 3042 N N . ARG B 1 97 ? -5.199 2.76 -6.027 1 98.44 97 ARG B N 1
ATOM 3043 C CA . ARG B 1 97 ? -6.195 1.696 -6.113 1 98.44 97 ARG B CA 1
ATOM 3044 C C . ARG B 1 97 ? -6.02 0.689 -4.98 1 98.44 97 ARG B C 1
ATOM 3046 O O . ARG B 1 97 ? -4.914 0.51 -4.469 1 98.44 97 ARG B O 1
ATOM 3053 N N . ASP B 1 98 ? -7.129 0.093 -4.594 1 98.19 98 ASP B N 1
ATOM 3054 C CA . ASP B 1 98 ? -7.012 -1.059 -3.705 1 98.19 98 ASP B CA 1
ATOM 3055 C C . ASP B 1 98 ? -6.68 -2.328 -4.488 1 98.19 98 ASP B C 1
ATOM 3057 O O . ASP B 1 98 ? -6.262 -2.256 -5.645 1 98.19 98 ASP B O 1
ATOM 3061 N N . ASP B 1 99 ? -6.684 -3.473 -3.809 1 98.06 99 ASP B N 1
ATOM 3062 C CA . ASP B 1 99 ? -6.359 -4.711 -4.508 1 98.06 99 ASP B CA 1
ATOM 3063 C C . ASP B 1 99 ? -7.531 -5.691 -4.461 1 98.06 99 ASP B C 1
ATOM 3065 O O . ASP B 1 99 ? -7.332 -6.902 -4.367 1 98.06 99 ASP B O 1
ATOM 3069 N N . ALA B 1 100 ? -8.773 -5.113 -4.582 1 97.62 100 ALA B N 1
ATOM 3070 C CA . ALA B 1 100 ? -9.969 -5.953 -4.66 1 97.62 100 ALA B CA 1
ATOM 3071 C C . ALA B 1 100 ? -10.047 -6.668 -6.008 1 97.62 100 ALA B C 1
ATOM 3073 O O . ALA B 1 100 ? -10.648 -7.742 -6.113 1 97.62 100 ALA B O 1
ATOM 3074 N N . LEU B 1 101 ? -9.508 -6.062 -7.066 1 96.75 101 LEU B N 1
ATOM 3075 C CA . LEU B 1 101 ? -9.352 -6.723 -8.359 1 96.75 101 LEU B CA 1
ATOM 3076 C C . LEU B 1 101 ? -8.016 -7.465 -8.43 1 96.75 101 LEU B C 1
ATOM 3078 O O . LEU B 1 101 ? -7.031 -7.035 -7.824 1 96.75 101 LEU B O 1
ATOM 3082 N N . PRO B 1 102 ? -8.031 -8.57 -9.211 1 95.19 102 PRO B N 1
ATOM 3083 C CA . PRO B 1 102 ? -6.75 -9.242 -9.414 1 95.19 102 PRO B CA 1
ATOM 3084 C C . PRO B 1 102 ? -5.691 -8.328 -10.016 1 95.19 102 PRO B C 1
ATOM 3086 O O . PRO B 1 102 ? -6 -7.508 -10.891 1 95.19 102 PRO B O 1
ATOM 3089 N N . GLU B 1 103 ? -4.453 -8.469 -9.508 1 95.31 103 GLU B N 1
ATOM 3090 C CA . GLU B 1 103 ? -3.348 -7.66 -10.016 1 95.31 103 GLU B CA 1
ATOM 3091 C C . GLU B 1 103 ? -3.207 -7.805 -11.531 1 95.31 103 GLU B C 1
ATOM 3093 O O . GLU B 1 103 ? -2.855 -6.844 -12.219 1 95.31 103 GLU B O 1
ATOM 3098 N N . GLN B 1 104 ? -3.5 -8.977 -12.016 1 94.88 104 GLN B N 1
ATOM 3099 C CA . GLN B 1 104 ? -3.395 -9.242 -13.445 1 94.88 104 GLN B CA 1
ATOM 3100 C C . GLN B 1 104 ? -4.316 -8.328 -14.242 1 94.88 104 GLN B C 1
ATOM 3102 O O . GLN B 1 104 ? -3.977 -7.91 -15.352 1 94.88 104 GLN B O 1
ATOM 3107 N N . TRP B 1 105 ? -5.449 -8.078 -13.719 1 96.38 105 TRP B N 1
ATOM 3108 C CA . TRP B 1 105 ? -6.367 -7.188 -14.422 1 96.38 105 TRP B CA 1
ATOM 3109 C C . TRP B 1 105 ? -5.738 -5.812 -14.633 1 96.38 105 TRP B C 1
ATOM 3111 O O . TRP B 1 105 ? -5.793 -5.266 -15.742 1 96.38 105 TRP B O 1
ATOM 3121 N N . TRP B 1 106 ? -5.16 -5.25 -13.609 1 97.19 106 TRP B N 1
ATOM 3122 C CA . TRP B 1 106 ? -4.535 -3.934 -13.672 1 97.19 106 TRP B CA 1
ATOM 3123 C C . TRP B 1 106 ? -3.367 -3.928 -14.648 1 97.19 106 TRP B C 1
ATOM 3125 O O . TRP B 1 106 ? -3.217 -2.994 -15.438 1 97.19 106 TRP B O 1
ATOM 3135 N N . ARG B 1 107 ? -2.562 -4.953 -14.578 1 95.75 107 ARG B N 1
ATOM 3136 C CA . ARG B 1 107 ? -1.425 -5.047 -15.484 1 95.75 107 ARG B CA 1
ATOM 3137 C C . ARG B 1 107 ? -1.885 -5.059 -16.938 1 95.75 107 ARG B C 1
ATOM 3139 O O . ARG B 1 107 ? -1.367 -4.305 -17.766 1 95.75 107 ARG B O 1
ATOM 3146 N N . ASP B 1 108 ? -2.928 -5.855 -17.188 1 96.5 108 ASP B N 1
ATOM 3147 C CA . ASP B 1 108 ? -3.457 -5.957 -18.547 1 96.5 108 ASP B CA 1
ATOM 3148 C C . ASP B 1 108 ? -4.035 -4.621 -19.016 1 96.5 108 ASP B C 1
ATOM 3150 O O . ASP B 1 108 ? -3.85 -4.23 -20.172 1 96.5 108 ASP B O 1
ATOM 3154 N N . ALA B 1 109 ? -4.719 -3.99 -18.141 1 97.12 109 ALA B N 1
ATOM 3155 C CA . ALA B 1 109 ? -5.328 -2.707 -18.484 1 97.12 109 ALA B CA 1
ATOM 3156 C C . ALA B 1 109 ? -4.266 -1.669 -18.828 1 97.12 109 ALA B C 1
ATOM 3158 O O . ALA B 1 109 ? -4.379 -0.964 -19.844 1 97.12 109 ALA B O 1
ATOM 3159 N N . VAL B 1 110 ? -3.207 -1.591 -18.031 1 95.56 110 VAL B N 1
ATOM 3160 C CA . VAL B 1 110 ? -2.15 -0.605 -18.219 1 95.56 110 VAL B CA 1
ATOM 3161 C C . VAL B 1 110 ? -1.411 -0.899 -19.531 1 95.56 110 VAL B C 1
ATOM 3163 O O . VAL B 1 110 ? -1.132 0.014 -20.312 1 95.56 110 VAL B O 1
ATOM 3166 N N . VAL B 1 111 ? -1.121 -2.174 -19.734 1 93.12 111 VAL B N 1
ATOM 3167 C CA . VAL B 1 111 ? -0.411 -2.572 -20.938 1 93.12 111 VAL B CA 1
ATOM 3168 C C . VAL B 1 111 ? -1.246 -2.223 -22.172 1 93.12 111 VAL B C 1
ATOM 3170 O O . VAL B 1 111 ? -0.733 -1.65 -23.141 1 93.12 111 VAL B O 1
ATOM 3173 N N . ALA B 1 112 ? -2.514 -2.537 -22.156 1 94.12 112 ALA B N 1
ATOM 3174 C CA . ALA B 1 112 ? -3.408 -2.244 -23.266 1 94.12 112 ALA B CA 1
ATOM 3175 C C . ALA B 1 112 ? -3.49 -0.743 -23.531 1 94.12 112 ALA B C 1
ATOM 3177 O O . ALA B 1 112 ? -3.441 -0.301 -24.672 1 94.12 112 ALA B O 1
ATOM 3178 N N . LEU B 1 113 ? -3.604 -0.008 -22.484 1 93 113 LEU B N 1
ATOM 3179 C CA . LEU B 1 113 ? -3.73 1.438 -22.625 1 93 113 LEU B CA 1
ATOM 3180 C C . LEU B 1 113 ? -2.426 2.055 -23.109 1 93 113 LEU B C 1
ATOM 3182 O O . LEU B 1 113 ? -2.441 3.014 -23.891 1 93 113 LEU B O 1
ATOM 3186 N N . LYS B 1 114 ? -1.32 1.525 -22.609 1 88.25 114 LYS B N 1
ATOM 3187 C CA . LYS B 1 114 ? -0.029 2.027 -23.078 1 88.25 114 LYS B CA 1
ATOM 3188 C C . LYS B 1 114 ? 0.179 1.734 -24.562 1 88.25 114 LYS B C 1
ATOM 3190 O O . LYS B 1 114 ? 0.824 2.512 -25.266 1 88.25 114 LYS B O 1
ATOM 3195 N N . GLN B 1 115 ? -0.323 0.591 -25.031 1 87.56 115 GLN B N 1
ATOM 3196 C CA . GLN B 1 115 ? -0.262 0.274 -26.453 1 87.56 115 GLN B CA 1
ATOM 3197 C C . GLN B 1 115 ? -1.085 1.264 -27.281 1 87.56 115 GLN B C 1
ATOM 3199 O O . GLN B 1 115 ? -0.667 1.681 -28.359 1 87.56 115 GLN B O 1
ATOM 3204 N N . GLU B 1 116 ? -2.205 1.607 -26.781 1 86.56 116 GLU B N 1
ATOM 3205 C CA . GLU B 1 116 ? -3.1 2.541 -27.453 1 86.56 116 GLU B CA 1
ATOM 3206 C C . GLU B 1 116 ? -2.594 3.975 -27.344 1 86.56 116 GLU B C 1
ATOM 3208 O O . GLU B 1 116 ? -2.766 4.777 -28.25 1 86.56 116 GLU B O 1
ATOM 3213 N N . PHE B 1 117 ? -1.949 4.234 -26.219 1 85.19 117 PHE B N 1
ATOM 3214 C CA . PHE B 1 117 ? -1.426 5.562 -25.922 1 85.19 117 PHE B CA 1
ATOM 3215 C C . PHE B 1 117 ? 0.031 5.484 -25.484 1 85.19 117 PHE B C 1
ATOM 3217 O O . PHE B 1 117 ? 0.341 5.676 -24.297 1 85.19 117 PHE B O 1
ATOM 3224 N N . PRO B 1 118 ? 0.978 5.402 -26.359 1 79.44 118 PRO B N 1
ATOM 3225 C CA . PRO B 1 118 ? 2.369 5.059 -26.047 1 79.44 118 PRO B CA 1
ATOM 3226 C C . PRO B 1 118 ? 3.086 6.148 -25.266 1 79.44 118 PRO B C 1
ATOM 3228 O O . PRO B 1 118 ? 4.105 5.883 -24.625 1 79.44 118 PRO B O 1
ATOM 3231 N N . LEU B 1 119 ? 2.604 7.309 -25.266 1 76.19 119 LEU B N 1
ATOM 3232 C CA . LEU B 1 119 ? 3.32 8.414 -24.641 1 76.19 119 LEU B CA 1
ATOM 3233 C C . LEU B 1 119 ? 2.826 8.648 -23.219 1 76.19 119 LEU B C 1
ATOM 3235 O O . LEU B 1 119 ? 3.381 9.477 -22.484 1 76.19 119 LEU B O 1
ATOM 3239 N N . ILE B 1 120 ? 1.919 7.891 -22.781 1 84.94 120 ILE B N 1
ATOM 3240 C CA . ILE B 1 120 ? 1.341 8.102 -21.469 1 84.94 120 ILE B CA 1
ATOM 3241 C C . ILE B 1 120 ? 2.137 7.324 -20.422 1 84.94 120 ILE B C 1
ATOM 3243 O O . ILE B 1 120 ? 2.566 6.195 -20.672 1 84.94 120 ILE B O 1
ATOM 3247 N N . SER B 1 121 ? 2.438 7.992 -19.344 1 87.62 121 SER B N 1
ATOM 3248 C CA . SER B 1 121 ? 3.012 7.309 -18.188 1 87.62 121 SER B CA 1
ATOM 3249 C C . SER B 1 121 ? 1.949 7.016 -17.125 1 87.62 121 SER B C 1
ATOM 3251 O O . SER B 1 121 ? 1.035 7.816 -16.922 1 87.62 121 SER B O 1
ATOM 3253 N N . PHE B 1 122 ? 2.096 5.867 -16.531 1 93.75 122 PHE B N 1
ATOM 3254 C CA . PHE B 1 122 ? 1.152 5.457 -15.5 1 93.75 122 PHE B CA 1
ATOM 3255 C C . PHE B 1 122 ? 1.844 5.355 -14.148 1 93.75 122 PHE B C 1
ATOM 3257 O O . PHE B 1 122 ? 2.975 4.871 -14.055 1 93.75 122 PHE B O 1
ATOM 3264 N N . VAL B 1 123 ? 1.17 5.859 -13.219 1 95.25 123 VAL B N 1
ATOM 3265 C CA . VAL B 1 123 ? 1.51 5.586 -11.828 1 95.25 123 VAL B CA 1
ATOM 3266 C C . VAL B 1 123 ? 0.333 4.902 -11.133 1 95.25 123 VAL B C 1
ATOM 3268 O O . VAL B 1 123 ? -0.781 5.43 -11.125 1 95.25 123 VAL B O 1
ATOM 3271 N N . LEU B 1 124 ? 0.568 3.727 -10.625 1 97.44 124 LEU B N 1
ATOM 3272 C CA . LEU B 1 124 ? -0.424 2.965 -9.875 1 97.44 124 LEU B CA 1
ATOM 3273 C C . LEU B 1 124 ? 0.085 2.645 -8.477 1 97.44 124 LEU B C 1
ATOM 3275 O O . LEU B 1 124 ? 0.996 1.83 -8.312 1 97.44 124 LEU B O 1
ATOM 3279 N N . VAL B 1 125 ? -0.541 3.252 -7.535 1 96.88 125 VAL B N 1
ATOM 3280 C CA . VAL B 1 125 ? -0.111 2.992 -6.168 1 96.88 125 VAL B CA 1
ATOM 3281 C C . VAL B 1 125 ? -1.217 2.262 -5.406 1 96.88 125 VAL B C 1
ATOM 3283 O O . VAL B 1 125 ? -2.402 2.475 -5.668 1 96.88 125 VAL B O 1
ATOM 3286 N N . LEU B 1 126 ? -0.781 1.419 -4.441 1 96.88 126 LEU B N 1
ATOM 3287 C CA . LEU B 1 126 ? -1.722 0.674 -3.613 1 96.88 126 LEU B CA 1
ATOM 3288 C C . LEU B 1 126 ? -2.174 1.509 -2.42 1 96.88 126 LEU B C 1
ATOM 3290 O O . LEU B 1 126 ? -1.365 2.207 -1.804 1 96.88 126 LEU B O 1
ATOM 3294 N N . ALA B 1 127 ? -3.48 1.438 -2.182 1 95.88 127 ALA B N 1
ATOM 3295 C CA . ALA B 1 127 ? -4.074 2.078 -1.011 1 95.88 127 ALA B CA 1
ATOM 3296 C C . ALA B 1 127 ? -5.336 1.343 -0.565 1 95.88 127 ALA B C 1
ATOM 3298 O O . ALA B 1 127 ? -5.996 0.687 -1.373 1 95.88 127 ALA B O 1
ATOM 3299 N N . THR B 1 128 ? -5.609 1.42 0.731 1 96.5 128 THR B N 1
ATOM 3300 C CA . THR B 1 128 ? -6.875 0.874 1.211 1 96.5 128 THR B CA 1
ATOM 3301 C C . THR B 1 128 ? -8.031 1.797 0.851 1 96.5 128 THR B C 1
ATOM 3303 O O . THR B 1 128 ? -7.84 2.996 0.645 1 96.5 128 THR B O 1
ATOM 3306 N N . PRO B 1 129 ? -9.203 1.217 0.803 1 96.38 129 PRO B N 1
ATOM 3307 C CA . PRO B 1 129 ? -10.367 2.059 0.505 1 96.38 129 PRO B CA 1
ATOM 3308 C C . PRO B 1 129 ? -10.484 3.254 1.447 1 96.38 129 PRO B C 1
ATOM 3310 O O . PRO B 1 129 ? -10.906 4.336 1.028 1 96.38 129 PRO B O 1
ATOM 3313 N N . GLN B 1 130 ? -10.062 3.111 2.607 1 93.75 130 GLN B N 1
ATOM 3314 C CA . GLN B 1 130 ? -10.172 4.176 3.596 1 93.75 130 GLN B CA 1
ATOM 3315 C C . GLN B 1 130 ? -9.172 5.293 3.32 1 93.75 130 GLN B C 1
ATOM 3317 O O . GLN B 1 130 ? -9.414 6.453 3.662 1 93.75 130 GLN B O 1
ATOM 3322 N N . GLU B 1 131 ? -8.125 4.984 2.68 1 92.75 131 GLU B N 1
ATOM 3323 C CA . GLU B 1 131 ? -7.055 5.938 2.398 1 92.75 131 GLU B CA 1
ATOM 3324 C C . GLU B 1 131 ? -7.312 6.688 1.095 1 92.75 131 GLU B C 1
ATOM 3326 O O . GLU B 1 131 ? -6.859 7.82 0.922 1 92.75 131 GLU B O 1
ATOM 3331 N N . LEU B 1 132 ? -8.023 6.125 0.22 1 95.75 132 LEU B N 1
ATOM 3332 C CA . LEU B 1 132 ? -8.086 6.531 -1.179 1 95.75 132 LEU B CA 1
ATOM 3333 C C . LEU B 1 132 ? -8.656 7.941 -1.31 1 95.75 132 LEU B C 1
ATOM 3335 O O . LEU B 1 132 ? -8.07 8.789 -1.99 1 95.75 132 LEU B O 1
ATOM 3339 N N . PRO B 1 133 ? -9.75 8.258 -0.601 1 94.25 133 PRO B N 1
ATOM 3340 C CA . PRO B 1 133 ? -10.32 9.586 -0.801 1 94.25 133 PRO B CA 1
ATOM 3341 C C . PRO B 1 133 ? -9.359 10.711 -0.417 1 94.25 133 PRO B C 1
ATOM 3343 O O . PRO B 1 133 ? -9.25 11.711 -1.133 1 94.25 133 PRO B O 1
ATOM 3346 N N . GLN B 1 134 ? -8.625 10.484 0.613 1 89.06 134 GLN B N 1
ATOM 3347 C CA . GLN B 1 134 ? -7.688 11.516 1.051 1 89.06 134 GLN B CA 1
ATOM 3348 C C . GLN B 1 134 ? -6.547 11.68 0.047 1 89.06 134 GLN B C 1
ATOM 3350 O O . GLN B 1 134 ? -6.102 12.797 -0.213 1 89.06 134 GLN B O 1
ATOM 3355 N N . GLN B 1 135 ? -6.07 10.602 -0.5 1 91.5 135 GLN B N 1
ATOM 3356 C CA . GLN B 1 135 ? -4.984 10.656 -1.477 1 91.5 135 GLN B CA 1
ATOM 3357 C C . GLN B 1 135 ? -5.414 11.406 -2.734 1 91.5 135 GLN B C 1
ATOM 3359 O O . GLN B 1 135 ? -4.617 12.133 -3.334 1 91.5 135 GLN B O 1
ATOM 3364 N N . VAL B 1 136 ? -6.645 11.281 -3.072 1 94.62 136 VAL B N 1
ATOM 3365 C CA . VAL B 1 136 ? -7.18 11.961 -4.25 1 94.62 136 VAL B CA 1
ATOM 3366 C C . VAL B 1 136 ? -7.441 13.43 -3.928 1 94.62 136 VAL B C 1
ATOM 3368 O O . VAL B 1 136 ? -7.074 14.32 -4.699 1 94.62 136 VAL B O 1
ATOM 3371 N N . ALA B 1 137 ? -7.988 13.633 -2.771 1 91.38 137 ALA B N 1
ATOM 3372 C CA . ALA B 1 137 ? -8.352 14.992 -2.379 1 91.38 137 ALA B CA 1
ATOM 3373 C C . ALA B 1 137 ? -7.113 15.875 -2.25 1 91.38 137 ALA B C 1
ATOM 3375 O O . ALA B 1 137 ? -7.148 17.062 -2.586 1 91.38 137 ALA B O 1
ATOM 3376 N N . SER B 1 138 ? -6.074 15.266 -1.803 1 84.44 138 SER B N 1
ATOM 3377 C CA . SER B 1 138 ? -4.836 16.016 -1.606 1 84.44 138 SER B CA 1
ATOM 3378 C C . SER B 1 138 ? -4.18 16.359 -2.939 1 84.44 138 SER B C 1
ATOM 3380 O O . SER B 1 138 ? -3.293 17.203 -3 1 84.44 138 SER B O 1
ATOM 3382 N N . GLY B 1 139 ? -4.559 15.609 -3.967 1 87.06 139 GLY B N 1
ATOM 3383 C CA . GLY B 1 139 ? -3.967 15.82 -5.277 1 87.06 139 GLY B CA 1
ATOM 3384 C C . GLY B 1 139 ? -2.734 14.969 -5.52 1 87.06 139 GLY B C 1
ATOM 3385 O O . GLY B 1 139 ? -2.055 15.125 -6.535 1 87.06 139 GLY B O 1
ATOM 3386 N N . ALA B 1 140 ? -2.459 14.148 -4.594 1 88.62 140 ALA B N 1
ATOM 3387 C CA . ALA B 1 140 ? -1.323 13.25 -4.777 1 88.62 140 ALA B CA 1
ATOM 3388 C C . ALA B 1 140 ? -1.518 12.359 -6.004 1 88.62 140 ALA B C 1
ATOM 3390 O O . ALA B 1 140 ? -0.557 12.047 -6.711 1 88.62 140 ALA B O 1
ATOM 3391 N N . VAL B 1 141 ? -2.762 11.992 -6.223 1 94.56 141 VAL B N 1
ATOM 3392 C CA . VAL B 1 141 ? -3.123 11.211 -7.398 1 94.56 141 VAL B CA 1
ATOM 3393 C C . VAL B 1 141 ? -4.363 11.812 -8.062 1 94.56 141 VAL B C 1
ATOM 3395 O O . VAL B 1 141 ? -5.023 12.68 -7.484 1 94.56 141 VAL B O 1
ATOM 3398 N N . ASP B 1 142 ? -4.59 11.352 -9.273 1 93.25 142 ASP B N 1
ATOM 3399 C CA . ASP B 1 142 ? -5.684 11.891 -10.07 1 93.25 142 ASP B CA 1
ATOM 3400 C C . ASP B 1 142 ? -6.98 11.117 -9.82 1 93.25 142 ASP B C 1
ATOM 3402 O O . ASP B 1 142 ? -8.055 11.711 -9.734 1 93.2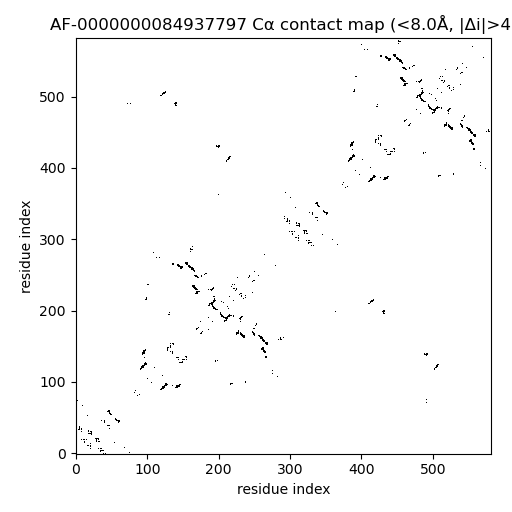5 142 ASP B O 1
ATOM 3406 N N . LEU B 1 143 ? -6.816 9.797 -9.734 1 96.94 143 LEU B N 1
ATOM 3407 C CA . LEU B 1 143 ? -7.957 8.898 -9.625 1 96.94 143 LEU B CA 1
ATOM 3408 C C . LEU B 1 143 ? -7.777 7.926 -8.461 1 96.94 143 LEU B C 1
ATOM 3410 O O . LEU B 1 143 ? -6.664 7.48 -8.188 1 96.94 143 LEU B O 1
ATOM 3414 N N . GLY B 1 144 ? -8.891 7.609 -7.781 1 98.19 144 GLY B N 1
ATOM 3415 C CA . GLY B 1 144 ? -8.953 6.547 -6.789 1 98.19 144 GLY B CA 1
ATOM 3416 C C . GLY B 1 144 ? -9.969 5.469 -7.137 1 98.19 144 GLY B C 1
ATOM 3417 O O . GLY B 1 144 ? -11.117 5.77 -7.461 1 98.19 144 GLY B O 1
ATOM 3418 N N . PHE B 1 145 ? -9.531 4.195 -7.168 1 98.69 145 PHE B N 1
ATOM 3419 C CA . PHE B 1 145 ? -10.422 3.062 -7.406 1 98.69 145 PHE B CA 1
ATOM 3420 C C . PHE B 1 145 ? -10.484 2.158 -6.184 1 98.69 145 PHE B C 1
ATOM 3422 O O . PHE B 1 145 ? -9.453 1.691 -5.695 1 98.69 145 PHE B O 1
ATOM 3429 N N . GLY B 1 146 ? -11.688 1.922 -5.691 1 98.44 146 GLY B N 1
ATOM 3430 C CA . GLY B 1 146 ? -11.719 1.074 -4.512 1 98.44 146 GLY B CA 1
ATOM 3431 C C . GLY B 1 146 ? -13.109 0.559 -4.188 1 98.44 146 GLY B C 1
ATOM 3432 O O . GLY B 1 146 ? -14.102 1.016 -4.766 1 98.44 146 GLY B O 1
ATOM 3433 N N . LEU B 1 147 ? -13.086 -0.392 -3.357 1 97.88 147 LEU B N 1
ATOM 3434 C CA . LEU B 1 147 ? -14.297 -1.04 -2.863 1 97.88 147 LEU B CA 1
ATOM 3435 C C . LEU B 1 147 ? -14.883 -0.274 -1.682 1 97.88 147 LEU B C 1
ATOM 3437 O O . LEU B 1 147 ? -14.195 -0.044 -0.685 1 97.88 147 LEU B O 1
ATOM 3441 N N . GLY B 1 148 ? -16.156 0.108 -1.769 1 95.69 148 GLY B N 1
ATOM 3442 C CA . GLY B 1 148 ? -16.828 0.748 -0.643 1 95.69 148 GLY B CA 1
ATOM 3443 C C . GLY B 1 148 ? -16.156 2.041 -0.213 1 95.69 148 GLY B C 1
ATOM 3444 O O . GLY B 1 148 ? -15.867 2.232 0.969 1 95.69 148 GLY B O 1
ATOM 3445 N N . LEU B 1 149 ? -15.914 2.947 -1.099 1 95.88 149 LEU B N 1
ATOM 3446 C CA . LEU B 1 149 ? -15.227 4.199 -0.802 1 95.88 149 LEU B CA 1
ATOM 3447 C C . LEU B 1 149 ? -16.078 5.074 0.12 1 95.88 149 LEU B C 1
ATOM 3449 O O . LEU B 1 149 ? -17.266 5.258 -0.114 1 95.88 149 LEU B O 1
ATOM 3453 N N . PRO B 1 150 ? -15.414 5.566 1.167 1 93.62 150 PRO B N 1
ATOM 3454 C CA . PRO B 1 150 ? -16.141 6.555 1.967 1 93.62 150 PRO B CA 1
ATOM 3455 C C . PRO B 1 150 ? -16.438 7.836 1.194 1 93.62 150 PRO B C 1
ATOM 3457 O O . PRO B 1 150 ? -15.648 8.242 0.337 1 93.62 150 PRO B O 1
ATOM 3460 N N . ALA B 1 151 ? -17.5 8.422 1.58 1 90.81 151 ALA B N 1
ATOM 3461 C CA . ALA B 1 151 ? -17.859 9.695 0.96 1 90.81 151 ALA B CA 1
ATOM 3462 C C . ALA B 1 151 ? -16.875 10.797 1.353 1 90.81 151 ALA B C 1
ATOM 3464 O O . ALA B 1 151 ? -16.328 10.781 2.459 1 90.81 151 ALA B O 1
ATOM 3465 N N . HIS B 1 152 ? -16.609 11.602 0.379 1 90.69 152 HIS B N 1
ATOM 3466 C CA . HIS B 1 152 ? -15.742 12.758 0.599 1 90.69 152 HIS B CA 1
ATOM 3467 C C . HIS B 1 152 ? -16.281 13.992 -0.1 1 90.69 152 HIS B C 1
ATOM 3469 O O . HIS B 1 152 ? -16.578 13.953 -1.297 1 90.69 152 HIS B O 1
ATOM 3475 N N . ALA B 1 153 ? -16.375 15.07 0.572 1 86.19 153 ALA B N 1
ATOM 3476 C CA . ALA B 1 153 ? -17.078 16.266 0.125 1 86.19 153 ALA B CA 1
ATOM 3477 C C . ALA B 1 153 ? -16.422 16.859 -1.119 1 86.19 153 ALA B C 1
ATOM 3479 O O . ALA B 1 153 ? -17.109 17.453 -1.966 1 86.19 153 ALA B O 1
ATOM 3480 N N . GLU B 1 154 ? -15.18 16.703 -1.253 1 88.38 154 GLU B N 1
ATOM 3481 C CA . GLU B 1 154 ? -14.453 17.359 -2.334 1 88.38 154 GLU B CA 1
ATOM 3482 C C . GLU B 1 154 ? -14.32 16.453 -3.551 1 88.38 154 GLU B C 1
ATOM 3484 O O . GLU B 1 154 ? -13.734 16.844 -4.562 1 88.38 154 GLU B O 1
ATOM 3489 N N . LEU B 1 155 ? -14.852 15.297 -3.426 1 95.56 155 LEU B N 1
ATOM 3490 C CA . LEU B 1 155 ? -14.633 14.32 -4.484 1 95.56 155 LEU B CA 1
ATOM 3491 C C . LEU B 1 155 ? -15.945 13.914 -5.137 1 95.56 155 LEU B C 1
ATOM 3493 O O . LEU B 1 155 ? -17 13.906 -4.48 1 95.56 155 LEU B O 1
ATOM 3497 N N . LEU B 1 156 ? -15.875 13.695 -6.445 1 95.56 156 LEU B N 1
ATOM 3498 C CA . LEU B 1 156 ? -16.922 12.953 -7.137 1 95.56 156 LEU B CA 1
ATOM 3499 C C . LEU B 1 156 ? -16.641 11.461 -7.098 1 95.56 156 LEU B C 1
ATOM 3501 O O . LEU B 1 156 ? -15.492 11.031 -7.188 1 95.56 156 LEU B O 1
ATOM 3505 N N . GLN B 1 157 ? -17.672 10.758 -6.922 1 96.75 157 GLN B N 1
ATOM 3506 C CA . GLN B 1 157 ? -17.578 9.305 -6.902 1 96.75 157 GLN B CA 1
ATOM 3507 C C . GLN B 1 157 ? -18.531 8.68 -7.914 1 96.75 157 GLN B C 1
ATOM 3509 O O . GLN B 1 157 ? -19.719 8.984 -7.926 1 96.75 157 GLN B O 1
ATOM 3514 N N . ARG B 1 158 ? -17.953 7.91 -8.789 1 97.31 158 ARG B N 1
ATOM 3515 C CA . ARG B 1 158 ? -18.734 7.215 -9.812 1 97.31 158 ARG B CA 1
ATOM 3516 C C . ARG B 1 158 ? -18.719 5.711 -9.578 1 97.31 158 ARG B C 1
ATOM 3518 O O . ARG B 1 158 ? -17.672 5.109 -9.391 1 97.31 158 ARG B O 1
ATOM 3525 N N . ASN B 1 159 ? -19.938 5.195 -9.648 1 97.44 159 ASN B N 1
ATOM 3526 C CA . ASN B 1 159 ? -20.062 3.75 -9.469 1 97.44 159 ASN B CA 1
ATOM 3527 C C . ASN B 1 159 ? -19.703 2.996 -10.742 1 97.44 159 ASN B C 1
ATOM 3529 O O . ASN B 1 159 ? -20.234 3.279 -11.812 1 97.44 159 ASN B O 1
ATOM 3533 N N . MET B 1 160 ? -18.781 2.066 -10.625 1 97.62 160 MET B N 1
ATOM 3534 C CA . MET B 1 160 ? -18.328 1.271 -11.766 1 97.62 160 MET B CA 1
ATOM 3535 C C . MET B 1 160 ? -19.047 -0.076 -11.797 1 97.62 160 MET B C 1
ATOM 3537 O O . MET B 1 160 ? -19.031 -0.759 -12.828 1 97.62 160 MET B O 1
ATOM 3541 N N . GLY B 1 161 ? -19.594 -0.497 -10.719 1 96.62 161 GLY B N 1
ATOM 3542 C CA . GLY B 1 161 ? -20.234 -1.783 -10.5 1 96.62 161 GLY B CA 1
ATOM 3543 C C . GLY B 1 161 ? -20.25 -2.201 -9.039 1 96.62 161 GLY B C 1
ATOM 3544 O O . GLY B 1 161 ? -20.078 -1.366 -8.148 1 96.62 161 GLY B O 1
ATOM 3545 N N . ARG B 1 162 ? -20.609 -3.48 -8.852 1 95.88 162 ARG B N 1
ATOM 3546 C CA . ARG B 1 162 ? -20.625 -4.02 -7.492 1 95.88 162 ARG B CA 1
ATOM 3547 C C . ARG B 1 162 ? -20.062 -5.434 -7.461 1 95.88 162 ARG B C 1
ATOM 3549 O O . ARG B 1 162 ? -19.906 -6.074 -8.5 1 95.88 162 ARG B O 1
ATOM 3556 N N . MET B 1 163 ? -19.609 -5.781 -6.34 1 96.25 163 MET B N 1
ATOM 3557 C CA . MET B 1 163 ? -19.141 -7.145 -6.133 1 96.25 163 MET B CA 1
ATOM 3558 C C . MET B 1 163 ? -19.484 -7.633 -4.73 1 96.25 163 MET B C 1
ATOM 3560 O O . MET B 1 163 ? -19.75 -6.828 -3.838 1 96.25 163 MET B O 1
ATOM 3564 N N . ARG B 1 164 ? -19.484 -8.945 -4.637 1 95.69 164 ARG B N 1
ATOM 3565 C CA . ARG B 1 164 ? -19.719 -9.547 -3.328 1 95.69 164 ARG B CA 1
ATOM 3566 C C . ARG B 1 164 ? -18.438 -9.633 -2.523 1 95.69 164 ARG B C 1
ATOM 3568 O O . ARG B 1 164 ? -17.359 -9.914 -3.076 1 95.69 164 ARG B O 1
ATOM 3575 N N . VAL B 1 165 ? -18.578 -9.359 -1.285 1 97.19 165 VAL B N 1
ATOM 3576 C CA . VAL B 1 165 ? -17.562 -9.656 -0.277 1 97.19 165 VAL B CA 1
ATOM 3577 C C . VAL B 1 165 ? -18.062 -10.773 0.638 1 97.19 165 VAL B C 1
ATOM 3579 O O . VAL B 1 165 ? -19.156 -10.68 1.204 1 97.19 165 VAL B O 1
ATOM 3582 N N . GLN B 1 166 ? -17.234 -11.812 0.774 1 97.69 166 GLN B N 1
ATOM 3583 C CA . GLN B 1 166 ? -17.75 -13 1.447 1 97.69 166 GLN B CA 1
ATOM 3584 C C . GLN B 1 166 ? -16.875 -13.391 2.625 1 97.69 166 GLN B C 1
ATOM 3586 O O . GLN B 1 166 ? -15.664 -13.141 2.611 1 97.69 166 GLN B O 1
ATOM 3591 N N . ARG B 1 167 ? -17.531 -13.93 3.6 1 97 167 ARG B N 1
ATOM 3592 C CA . ARG B 1 167 ? -16.844 -14.469 4.762 1 97 167 ARG B CA 1
ATOM 3593 C C . ARG B 1 167 ? -16.281 -15.859 4.473 1 97 167 ARG B C 1
ATOM 3595 O O . ARG B 1 167 ? -17.047 -16.797 4.27 1 97 167 ARG B O 1
ATOM 3602 N N . VAL B 1 168 ? -14.93 -16.047 4.566 1 98.25 168 VAL B N 1
ATOM 3603 C CA . VAL B 1 168 ? -14.359 -17.297 4.098 1 98.25 168 VAL B CA 1
ATOM 3604 C C . VAL B 1 168 ? -13.281 -17.766 5.062 1 98.25 168 VAL B C 1
ATOM 3606 O O . VAL B 1 168 ? -12.742 -16.969 5.84 1 98.25 168 VAL B O 1
ATOM 3609 N N . ALA B 1 169 ? -13.047 -19 5.023 1 98.25 169 ALA B N 1
ATOM 3610 C CA . ALA B 1 169 ? -11.898 -19.688 5.598 1 98.25 169 ALA B CA 1
ATOM 3611 C C . ALA B 1 169 ? -11.375 -20.766 4.656 1 98.25 169 ALA B C 1
ATOM 3613 O O . ALA B 1 169 ? -12.023 -21.094 3.66 1 98.25 169 ALA B O 1
ATOM 3614 N N . SER B 1 170 ? -10.133 -21.172 4.93 1 98.19 170 SER B N 1
ATOM 3615 C CA . SER B 1 170 ? -9.625 -22.312 4.188 1 98.19 170 SER B CA 1
ATOM 3616 C C . SER B 1 170 ? -10.547 -23.516 4.332 1 98.19 170 SER B C 1
ATOM 3618 O O . SER B 1 170 ? -11.156 -23.719 5.383 1 98.19 170 SER B O 1
ATOM 3620 N N . GLY B 1 171 ? -10.617 -24.344 3.293 1 96.94 171 GLY B N 1
ATOM 3621 C CA . GLY B 1 171 ? -11.406 -25.562 3.355 1 96.94 171 GLY B CA 1
ATOM 3622 C C . GLY B 1 171 ? -10.953 -26.516 4.441 1 96.94 171 GLY B C 1
ATOM 3623 O O . GLY B 1 171 ? -11.734 -27.344 4.926 1 96.94 171 GLY B O 1
ATOM 3624 N N . GLN B 1 172 ? -9.766 -26.344 4.828 1 96.19 172 GLN B N 1
ATOM 3625 C CA . GLN B 1 172 ? -9.188 -27.25 5.824 1 96.19 172 GLN B CA 1
ATOM 3626 C C . GLN B 1 172 ? -9.242 -26.625 7.219 1 96.19 172 GLN B C 1
ATOM 3628 O O . GLN B 1 172 ? -8.883 -27.281 8.203 1 96.19 172 GLN B O 1
ATOM 3633 N N . HIS B 1 173 ? -9.641 -25.422 7.328 1 96.25 173 HIS B N 1
ATOM 3634 C CA . HIS B 1 173 ? -9.734 -24.766 8.625 1 96.25 173 HIS B CA 1
ATOM 3635 C C . HIS B 1 173 ? -10.828 -25.375 9.484 1 96.25 173 HIS B C 1
ATOM 3637 O O . HIS B 1 173 ? -11.898 -25.734 8.977 1 96.25 173 HIS B O 1
ATOM 3643 N N . PRO B 1 174 ? -10.703 -25.453 10.727 1 93.56 174 PRO B N 1
ATOM 3644 C CA . PRO B 1 174 ? -11.695 -26.047 11.617 1 93.56 174 PRO B CA 1
ATOM 3645 C C . PRO B 1 174 ? -13.078 -25.422 11.461 1 93.56 174 PRO B C 1
ATOM 3647 O O . PRO B 1 174 ? -14.094 -26.125 11.508 1 93.56 174 PRO B O 1
ATOM 3650 N N . LEU B 1 175 ? -13.133 -24.156 11.266 1 95.06 175 LEU B N 1
ATOM 3651 C CA . LEU B 1 175 ? -14.406 -23.469 11.117 1 95.06 175 LEU B CA 1
ATOM 3652 C C . LEU B 1 175 ? -15.18 -24 9.914 1 95.06 175 LEU B C 1
ATOM 3654 O O . LEU B 1 175 ? -16.406 -24.016 9.906 1 95.06 175 LEU B O 1
ATOM 3658 N N . SER B 1 176 ? -14.438 -24.375 8.891 1 94.44 176 SER B N 1
ATOM 3659 C CA . SER B 1 176 ? -15.055 -24.844 7.656 1 94.44 176 SER B CA 1
ATOM 3660 C C . SER B 1 176 ? -15.516 -26.281 7.785 1 94.44 176 SER B C 1
ATOM 3662 O O . SER B 1 176 ? -16.234 -26.797 6.922 1 94.44 176 SER B O 1
ATOM 3664 N N . GLN B 1 177 ? -15.102 -26.938 8.797 1 89.94 177 GLN B N 1
ATOM 3665 C CA . GLN B 1 177 ? -15.422 -28.344 8.992 1 89.94 177 GLN B CA 1
ATOM 3666 C C . GLN B 1 177 ? -16.625 -28.516 9.922 1 89.94 177 GLN B C 1
ATOM 3668 O O . GLN B 1 177 ? -17.109 -29.641 10.133 1 89.94 177 GLN B O 1
ATOM 3673 N N . GLN B 1 178 ? -17.078 -27.484 10.445 1 87.31 178 GLN B N 1
ATOM 3674 C CA . GLN B 1 178 ? -18.203 -27.531 11.375 1 87.31 178 GLN B CA 1
ATOM 3675 C C . GLN B 1 178 ? -19.531 -27.469 10.633 1 87.31 178 GLN B C 1
ATOM 3677 O O . GLN B 1 178 ? -19.656 -26.766 9.633 1 87.31 178 GLN B O 1
ATOM 3682 N N . ILE B 1 179 ? -20.422 -28.188 11.164 1 79.44 179 ILE B N 1
ATOM 3683 C CA . ILE B 1 179 ? -21.75 -28.234 10.562 1 79.44 179 ILE B CA 1
ATOM 3684 C C . ILE B 1 179 ? -22.547 -27 10.961 1 79.44 179 ILE B C 1
ATOM 3686 O O . ILE B 1 179 ? -23.266 -26.422 10.141 1 79.44 179 ILE B O 1
ATOM 3690 N N . ARG B 1 180 ? -22.438 -26.672 12.297 1 86.25 180 ARG B N 1
ATOM 3691 C CA . ARG B 1 180 ? -23.125 -25.484 12.797 1 86.25 180 ARG B CA 1
ATOM 3692 C C . ARG B 1 180 ? -22.109 -24.469 13.32 1 86.25 180 ARG B C 1
ATOM 3694 O O . ARG B 1 180 ? -21.203 -24.812 14.07 1 86.25 180 ARG B O 1
ATOM 3701 N N . LEU B 1 181 ? -22.156 -23.312 12.719 1 90.69 181 LEU B N 1
ATOM 3702 C CA . LEU B 1 181 ? -21.281 -22.203 13.102 1 90.69 181 LEU B CA 1
ATOM 3703 C C . LEU B 1 181 ? -22.094 -21 13.531 1 90.69 181 LEU B C 1
ATOM 3705 O O . LEU B 1 181 ? -23.109 -20.672 12.898 1 90.69 181 LEU B O 1
ATOM 3709 N N . ASP B 1 182 ? -21.781 -20.422 14.641 1 90.56 182 ASP B N 1
ATOM 3710 C CA . ASP B 1 182 ? -22.422 -19.172 15.039 1 90.56 182 ASP B CA 1
ATOM 3711 C C . ASP B 1 182 ? -21.391 -18.047 15.203 1 90.56 182 ASP B C 1
ATOM 3713 O O . ASP B 1 182 ? -20.203 -18.25 14.938 1 90.56 182 ASP B O 1
ATOM 3717 N N . GLU B 1 183 ? -21.859 -16.922 15.539 1 91.25 183 GLU B N 1
ATOM 3718 C CA . GLU B 1 183 ? -21.016 -15.727 15.609 1 91.25 183 GLU B CA 1
ATOM 3719 C C . GLU B 1 183 ? -19.953 -15.867 16.703 1 91.25 183 GLU B C 1
ATOM 3721 O O . GLU B 1 183 ? -18.844 -15.344 16.562 1 91.25 183 GLU B O 1
ATOM 3726 N N . ASP B 1 184 ? -20.281 -16.578 17.688 1 89.62 184 ASP B N 1
ATOM 3727 C CA . ASP B 1 184 ? -19.344 -16.797 18.781 1 89.62 184 ASP B CA 1
ATOM 3728 C C . ASP B 1 184 ? -18.125 -17.578 18.312 1 89.62 184 ASP B C 1
ATOM 3730 O O . ASP B 1 184 ? -17 -17.328 18.75 1 89.62 184 ASP B O 1
ATOM 3734 N N . ASP B 1 185 ? -18.391 -18.531 17.469 1 91.62 185 ASP B N 1
ATOM 3735 C CA . ASP B 1 185 ? -17.297 -19.312 16.922 1 91.62 185 ASP B CA 1
ATOM 3736 C C . ASP B 1 185 ? -16.328 -18.422 16.141 1 91.62 185 ASP B C 1
ATOM 3738 O O . ASP B 1 185 ? -15.109 -18.594 16.25 1 91.62 185 ASP B O 1
ATOM 3742 N N . LEU B 1 186 ? -16.859 -17.438 15.453 1 93.56 186 LEU B N 1
ATOM 3743 C CA . LEU B 1 186 ? -16.047 -16.5 14.688 1 93.56 186 LEU B CA 1
ATOM 3744 C C . LEU B 1 186 ? -15.273 -15.562 15.617 1 93.56 186 LEU B C 1
ATOM 3746 O O . LEU B 1 186 ? -14.094 -15.273 15.391 1 93.56 186 LEU B O 1
ATOM 3750 N N . GLN B 1 187 ? -15.906 -15.188 16.656 1 90.06 187 GLN B N 1
ATOM 3751 C CA . GLN B 1 187 ? -15.305 -14.266 17.609 1 90.06 187 GLN B CA 1
ATOM 3752 C C . GLN B 1 187 ? -14.133 -14.914 18.344 1 90.06 187 GLN B C 1
ATOM 3754 O O . GLN B 1 187 ? -13.18 -14.242 18.734 1 90.06 187 GLN B O 1
ATOM 3759 N N . ASN B 1 188 ? -14.234 -16.219 18.406 1 88.44 188 ASN B N 1
ATOM 3760 C CA . ASN B 1 188 ? -13.234 -16.969 19.172 1 88.44 188 ASN B CA 1
ATOM 3761 C C . ASN B 1 188 ? -12.148 -17.531 18.281 1 88.44 188 ASN B C 1
ATOM 3763 O O . ASN B 1 188 ? -11.344 -18.359 18.719 1 88.44 188 ASN B O 1
ATOM 3767 N N . SER B 1 189 ? -12.195 -17.172 17.031 1 92.56 189 SER B N 1
ATOM 3768 C CA . SER B 1 189 ? -11.172 -17.562 16.062 1 92.56 189 SER B CA 1
ATOM 3769 C C . SER B 1 189 ? -10.438 -16.359 15.5 1 92.56 189 SER B C 1
ATOM 3771 O O . SER B 1 189 ? -10.992 -15.258 15.453 1 92.56 189 SER B O 1
ATOM 3773 N N . THR B 1 190 ? -9.211 -16.562 15.078 1 93.94 190 THR B N 1
ATOM 3774 C CA . THR B 1 190 ? -8.414 -15.477 14.531 1 93.94 190 THR B CA 1
ATOM 3775 C C . THR B 1 190 ? -9.07 -14.906 13.273 1 93.94 190 THR B C 1
ATOM 3777 O O . THR B 1 190 ? -9.43 -15.656 12.367 1 93.94 190 THR B O 1
ATOM 3780 N N . GLN B 1 191 ? -9.273 -13.617 13.305 1 96.44 191 GLN B N 1
ATOM 3781 C CA . GLN B 1 191 ? -9.766 -12.93 12.117 1 96.44 191 GLN B CA 1
ATOM 3782 C C . GLN B 1 191 ? -8.633 -12.203 11.398 1 96.44 191 GLN B C 1
ATOM 3784 O O . GLN B 1 191 ? -7.848 -11.492 12.031 1 96.44 191 GLN B O 1
ATOM 3789 N N . ILE B 1 192 ? -8.469 -12.438 10.117 1 97.81 192 ILE B N 1
ATOM 3790 C CA . ILE B 1 192 ? -7.609 -11.602 9.289 1 97.81 192 ILE B CA 1
ATOM 3791 C C . ILE B 1 192 ? -8.438 -10.477 8.664 1 97.81 192 ILE B C 1
ATOM 3793 O O . ILE B 1 192 ? -9.398 -10.734 7.941 1 97.81 192 ILE B O 1
ATOM 3797 N N . THR B 1 193 ? -8.102 -9.242 8.938 1 97.31 193 THR B N 1
ATOM 3798 C CA . THR B 1 193 ? -8.977 -8.141 8.547 1 97.31 193 THR B CA 1
ATOM 3799 C C . THR B 1 193 ? -8.172 -7.035 7.863 1 97.31 193 THR B C 1
ATOM 3801 O O . THR B 1 193 ? -6.949 -6.973 8 1 97.31 193 THR B O 1
ATOM 3804 N N . LEU B 1 194 ? -8.852 -6.297 7.07 1 97.62 194 LEU B N 1
ATOM 3805 C CA . LEU B 1 194 ? -8.227 -5.148 6.418 1 97.62 194 LEU B CA 1
ATOM 3806 C C . LEU B 1 194 ? -7.965 -4.031 7.422 1 97.62 194 LEU B C 1
ATOM 3808 O O . LEU B 1 194 ? -8.859 -3.627 8.164 1 97.62 194 LEU B O 1
ATOM 3812 N N . ALA B 1 195 ? -6.75 -3.576 7.402 1 95.69 195 ALA B N 1
ATOM 3813 C CA . ALA B 1 195 ? -6.34 -2.529 8.336 1 95.69 195 ALA B CA 1
ATOM 3814 C C . ALA B 1 195 ? -5.727 -1.345 7.59 1 95.69 195 ALA B C 1
ATOM 3816 O O . ALA B 1 195 ? -5.074 -1.522 6.559 1 95.69 195 ALA B O 1
ATOM 3817 N N . THR B 1 196 ? -5.969 -0.193 8.039 1 93.19 196 THR B N 1
ATOM 3818 C CA . THR B 1 196 ? -5.457 1.06 7.492 1 93.19 196 THR B CA 1
ATOM 3819 C C . THR B 1 196 ? -4.773 1.884 8.578 1 93.19 196 THR B C 1
ATOM 3821 O O . THR B 1 196 ? -5.359 2.137 9.633 1 93.19 196 THR B O 1
ATOM 3824 N N . ALA B 1 197 ? -3.553 2.268 8.25 1 86.94 197 ALA B N 1
ATOM 3825 C CA . ALA B 1 197 ? -2.873 3.195 9.148 1 86.94 197 ALA B CA 1
ATOM 3826 C C . ALA B 1 197 ? -3.191 4.645 8.789 1 86.94 197 ALA B C 1
ATOM 3828 O O . ALA B 1 197 ? -2.766 5.137 7.738 1 86.94 197 ALA B O 1
ATOM 3829 N N . LEU B 1 198 ? -4.168 5.191 9.5 1 77.94 198 LEU B N 1
ATOM 3830 C CA . LEU B 1 198 ? -4.574 6.57 9.25 1 77.94 198 LEU B CA 1
ATOM 3831 C C . LEU B 1 198 ? -4.199 7.465 10.43 1 77.94 198 LEU B C 1
ATOM 3833 O O . LEU B 1 198 ? -4.68 7.266 11.547 1 77.94 198 LEU B O 1
ATOM 3837 N N . GLN B 1 199 ? -3.643 8.461 10.148 1 71.88 199 GLN B N 1
ATOM 3838 C CA . GLN B 1 199 ? -3.326 9.523 11.102 1 71.88 199 GLN B CA 1
ATOM 3839 C C . GLN B 1 199 ? -3.324 8.992 12.531 1 71.88 199 GLN B C 1
ATOM 3841 O O . GLN B 1 199 ? -4.371 8.938 13.18 1 71.88 199 GLN B O 1
ATOM 3846 N N . HIS B 1 200 ? -2.432 8.523 13.086 1 71 200 HIS B N 1
ATOM 3847 C CA . HIS B 1 200 ? -2.07 8.203 14.461 1 71 200 HIS B CA 1
ATOM 3848 C C . HIS B 1 200 ? -2.764 6.93 14.93 1 71 200 HIS B C 1
ATOM 3850 O O . HIS B 1 200 ? -2.688 6.574 16.109 1 71 200 HIS B O 1
ATOM 3856 N N . GLU B 1 201 ? -3.668 6.375 14 1 80.5 201 GLU B N 1
ATOM 3857 C CA . GLU B 1 201 ? -4.324 5.148 14.438 1 80.5 201 GLU B CA 1
ATOM 3858 C C . GLU B 1 201 ? -4.477 4.152 13.289 1 80.5 201 GLU B C 1
ATOM 3860 O O . GLU B 1 201 ? -4.27 4.508 12.133 1 80.5 201 GLU B O 1
ATOM 3865 N N . VAL B 1 202 ? -4.832 2.922 13.773 1 84.88 202 VAL B N 1
ATOM 3866 C CA . VAL B 1 202 ? -5.148 1.876 12.812 1 84.88 202 VAL B CA 1
ATOM 3867 C C . VAL B 1 202 ? -6.652 1.614 12.805 1 84.88 202 VAL B C 1
ATOM 3869 O O . VAL B 1 202 ? -7.258 1.427 13.859 1 84.88 202 VAL B O 1
ATOM 3872 N N . HIS B 1 203 ? -7.188 1.679 11.617 1 88.06 203 HIS B N 1
ATOM 3873 C CA . HIS B 1 203 ? -8.586 1.327 11.406 1 88.06 203 HIS B CA 1
ATOM 3874 C C . HIS B 1 203 ? -8.719 -0.071 10.812 1 88.06 203 HIS B C 1
ATOM 3876 O O . HIS B 1 203 ? -7.945 -0.451 9.93 1 88.06 203 HIS B O 1
ATOM 3882 N N . THR B 1 204 ? -9.641 -0.837 11.469 1 89.94 204 THR B N 1
ATOM 3883 C CA . THR B 1 204 ? -9.914 -2.16 10.922 1 89.94 204 THR B CA 1
ATOM 3884 C C . THR B 1 204 ? -11.344 -2.232 10.375 1 89.94 204 THR B C 1
ATOM 3886 O O . THR B 1 204 ? -12.258 -1.642 10.945 1 89.94 204 THR B O 1
ATOM 3889 N N . ALA B 1 205 ? -11.445 -2.924 9.281 1 86.44 205 ALA B N 1
ATOM 3890 C CA . ALA B 1 205 ? -12.758 -3.061 8.641 1 86.44 205 ALA B CA 1
ATOM 3891 C C . ALA B 1 205 ? -13.453 -4.344 9.086 1 86.44 205 ALA B C 1
ATOM 3893 O O . ALA B 1 205 ? -12.875 -5.434 8.992 1 86.44 205 ALA B O 1
ATOM 3894 N N . HIS B 1 206 ? -14.719 -4.234 9.617 1 87.62 206 HIS B N 1
ATOM 3895 C CA . HIS B 1 206 ? -15.594 -5.367 9.898 1 87.62 206 HIS B CA 1
ATOM 3896 C C . HIS B 1 206 ? -14.93 -6.348 10.859 1 87.62 206 HIS B C 1
ATOM 3898 O O . HIS B 1 206 ? -14.945 -7.559 10.617 1 87.62 206 HIS B O 1
ATOM 3904 N N . ARG B 1 207 ? -14.32 -5.816 11.828 1 87.62 207 ARG B N 1
ATOM 3905 C CA . ARG B 1 207 ? -13.664 -6.676 12.805 1 87.62 207 ARG B CA 1
ATOM 3906 C C . ARG B 1 207 ? -14.664 -7.164 13.852 1 87.62 207 ARG B C 1
ATOM 3908 O O . ARG B 1 207 ? -15.422 -6.371 14.422 1 87.62 207 ARG B O 1
ATOM 3915 N N . LEU B 1 208 ? -14.633 -8.477 14.07 1 88.5 208 LEU B N 1
ATOM 3916 C CA . LEU B 1 208 ? -15.508 -9.117 15.047 1 88.5 208 LEU B CA 1
ATOM 3917 C C . LEU B 1 208 ? -14.688 -9.734 16.188 1 88.5 208 LEU B C 1
ATOM 3919 O O . LEU B 1 208 ? -15.117 -9.727 17.344 1 88.5 208 LEU B O 1
ATOM 3923 N N . SER B 1 209 ? -13.547 -10.25 15.828 1 88.69 209 SER B N 1
ATOM 3924 C CA . SER B 1 209 ? -12.719 -10.977 16.781 1 88.69 209 SER B CA 1
ATOM 3925 C C . SER B 1 209 ? -11.688 -10.055 17.438 1 88.69 209 SER B C 1
ATOM 3927 O O . SER B 1 209 ? -11.117 -9.188 16.766 1 88.69 209 SER B O 1
ATOM 3929 N N . ASN B 1 210 ? -11.398 -10.32 18.656 1 82.12 210 ASN B N 1
ATOM 3930 C CA . ASN B 1 210 ? -10.32 -9.602 19.328 1 82.12 210 ASN B CA 1
ATOM 3931 C C . ASN B 1 210 ? -8.953 -10.203 19.016 1 82.12 210 ASN B C 1
ATOM 3933 O O . ASN B 1 210 ? -7.93 -9.547 19.172 1 82.12 210 ASN B O 1
ATOM 3937 N N . ASP B 1 211 ? -9 -11.406 18.641 1 87.25 211 ASP B N 1
ATOM 3938 C CA . ASP B 1 211 ? -7.816 -12.047 18.078 1 87.25 211 ASP B CA 1
ATOM 3939 C C . ASP B 1 211 ? -7.75 -11.836 16.562 1 87.25 211 ASP B C 1
ATOM 3941 O O . ASP B 1 211 ? -8.398 -12.555 15.805 1 87.25 211 ASP B O 1
ATOM 3945 N N . TYR B 1 212 ? -6.918 -10.797 16.188 1 92.38 212 TYR B N 1
ATOM 3946 C CA . TYR B 1 212 ? -6.93 -10.508 14.75 1 92.38 212 TYR B CA 1
ATOM 3947 C C . TYR B 1 212 ? -5.527 -10.18 14.25 1 92.38 212 TYR B C 1
ATOM 3949 O O . TYR B 1 212 ? -4.625 -9.906 15.047 1 92.38 212 TYR B O 1
ATOM 3957 N N . ILE B 1 213 ? -5.375 -10.375 12.984 1 95.12 213 ILE B N 1
ATOM 3958 C CA . ILE B 1 213 ? -4.254 -9.867 12.203 1 95.12 213 ILE B CA 1
ATOM 3959 C C . ILE B 1 213 ? -4.758 -8.852 11.18 1 95.12 213 ILE B C 1
ATOM 3961 O O . ILE B 1 213 ? -5.625 -9.164 10.359 1 95.12 213 ILE B O 1
ATOM 3965 N N . GLY B 1 214 ? -4.254 -7.664 11.289 1 96.81 214 GLY B N 1
ATOM 3966 C CA . GLY B 1 214 ? -4.621 -6.613 10.352 1 96.81 214 GLY B CA 1
ATOM 3967 C C . GLY B 1 214 ? -3.629 -6.449 9.219 1 96.81 214 GLY B C 1
ATOM 3968 O O . GLY B 1 214 ? -2.426 -6.316 9.453 1 96.81 214 GLY B O 1
ATOM 3969 N N . LEU B 1 215 ? -4.125 -6.516 8.023 1 97.75 215 LEU B N 1
ATOM 3970 C CA . LEU B 1 215 ? -3.312 -6.312 6.828 1 97.75 215 LEU B CA 1
ATOM 3971 C C . LEU B 1 215 ? -3.926 -5.238 5.934 1 97.75 215 LEU B C 1
ATOM 3973 O O . LEU B 1 215 ? -5.129 -4.98 6.004 1 97.75 215 LEU B O 1
ATOM 3977 N N . SER B 1 216 ? -3.145 -4.625 5.055 1 97.44 216 SER B N 1
ATOM 3978 C CA . SER B 1 216 ? -3.67 -3.531 4.246 1 97.44 216 SER B CA 1
ATOM 3979 C C . SER B 1 216 ? -3.891 -3.969 2.801 1 97.44 216 SER B C 1
ATOM 3981 O O . SER B 1 216 ? -3.979 -3.135 1.898 1 97.44 216 SER B O 1
ATOM 3983 N N . SER B 1 217 ? -3.871 -5.234 2.566 1 97.5 217 SER B N 1
ATOM 3984 C CA . SER B 1 217 ? -4.02 -5.816 1.236 1 97.5 217 SER B CA 1
ATOM 3985 C C . SER B 1 217 ? -4.961 -7.016 1.263 1 97.5 217 SER B C 1
ATOM 3987 O O . SER B 1 217 ? -4.758 -7.953 2.039 1 97.5 217 SER B O 1
ATOM 3989 N N . PHE B 1 218 ? -5.953 -7.039 0.376 1 97.94 218 PHE B N 1
ATOM 3990 C CA . PHE B 1 218 ? -6.852 -8.18 0.264 1 97.94 218 PHE B CA 1
ATOM 3991 C C . PHE B 1 218 ? -6.082 -9.438 -0.147 1 97.94 218 PHE B C 1
ATOM 3993 O O . PHE B 1 218 ? -6.383 -10.531 0.32 1 97.94 218 PHE B O 1
ATOM 4000 N N . GLU B 1 219 ? -5.148 -9.219 -1.011 1 96.75 219 GLU B N 1
ATOM 4001 C CA . GLU B 1 219 ? -4.352 -10.359 -1.465 1 96.75 219 GLU B CA 1
ATOM 4002 C C . GLU B 1 219 ? -3.578 -10.984 -0.309 1 96.75 219 GLU B C 1
ATOM 4004 O O . GLU B 1 219 ? -3.469 -12.211 -0.221 1 96.75 219 GLU B O 1
ATOM 4009 N N . GLN B 1 220 ? -3.031 -10.133 0.514 1 97.06 220 GLN B N 1
ATOM 4010 C CA . GLN B 1 220 ? -2.309 -10.656 1.668 1 97.06 220 GLN B CA 1
ATOM 4011 C C . GLN B 1 220 ? -3.256 -11.367 2.631 1 97.06 220 GLN B C 1
ATOM 4013 O O . GLN B 1 220 ? -2.895 -12.383 3.227 1 97.06 220 GLN B O 1
ATOM 4018 N N . ILE B 1 221 ? -4.438 -10.828 2.809 1 98.12 221 ILE B N 1
ATOM 4019 C CA . ILE B 1 221 ? -5.453 -11.469 3.641 1 98.12 221 ILE B CA 1
ATOM 4020 C C . ILE B 1 221 ? -5.797 -12.844 3.072 1 98.12 221 ILE B C 1
ATOM 4022 O O . ILE B 1 221 ? -5.816 -13.836 3.803 1 98.12 221 ILE B O 1
ATOM 4026 N N . ARG B 1 222 ? -6.016 -12.867 1.82 1 98.12 222 ARG B N 1
ATOM 4027 C CA . ARG B 1 222 ? -6.305 -14.125 1.139 1 98.12 222 ARG B CA 1
ATOM 4028 C C . ARG B 1 222 ? -5.219 -15.164 1.414 1 98.12 222 ARG B C 1
ATOM 4030 O O . ARG B 1 222 ? -5.516 -16.312 1.726 1 98.12 222 ARG B O 1
ATOM 4037 N N . ASP B 1 223 ? -3.977 -14.758 1.328 1 96.69 223 ASP B N 1
ATOM 4038 C CA . ASP B 1 223 ? -2.855 -15.68 1.481 1 96.69 223 ASP B CA 1
ATOM 4039 C C . ASP B 1 223 ? -2.775 -16.219 2.908 1 96.69 223 ASP B C 1
ATOM 4041 O O . ASP B 1 223 ? -2.436 -17.391 3.121 1 96.69 223 ASP B O 1
ATOM 4045 N N . MET B 1 224 ? -3.098 -15.352 3.865 1 97 224 MET B N 1
ATOM 4046 C CA . MET B 1 224 ? -3.123 -15.797 5.254 1 97 224 MET B CA 1
ATOM 4047 C C . MET B 1 224 ? -4.23 -16.828 5.48 1 97 224 MET B C 1
ATOM 4049 O O . MET B 1 224 ? -4.031 -17.812 6.191 1 97 224 MET B O 1
ATOM 4053 N N . VAL B 1 225 ? -5.379 -16.578 4.867 1 97.88 225 VAL B N 1
ATOM 4054 C CA . VAL B 1 225 ? -6.504 -17.5 4.98 1 97.88 225 VAL B CA 1
ATOM 4055 C C . VAL B 1 225 ? -6.141 -18.844 4.352 1 97.88 225 VAL B C 1
ATOM 4057 O O . VAL B 1 225 ? -6.449 -19.906 4.906 1 97.88 225 VAL B O 1
ATOM 4060 N N . GLU B 1 226 ? -5.461 -18.75 3.248 1 96.75 226 GLU B N 1
ATOM 4061 C CA . GLU B 1 226 ? -5.051 -19.953 2.537 1 96.75 226 GLU B CA 1
ATOM 4062 C C . GLU B 1 226 ? -4.141 -20.828 3.404 1 96.75 226 GLU B C 1
ATOM 4064 O O . GLU B 1 226 ? -4.172 -22.047 3.307 1 96.75 226 GLU B O 1
ATOM 4069 N N . GLN B 1 227 ? -3.43 -20.203 4.246 1 94.44 227 GLN B N 1
ATOM 4070 C CA . GLN B 1 227 ? -2.508 -20.906 5.129 1 94.44 227 GLN B CA 1
ATOM 4071 C C . GLN B 1 227 ? -3.203 -21.328 6.418 1 94.44 227 GLN B C 1
ATOM 4073 O O . GLN B 1 227 ? -2.545 -21.734 7.379 1 94.44 227 GLN B O 1
ATOM 4078 N N . GLN B 1 228 ? -4.438 -21.156 6.48 1 94.81 228 GLN B N 1
ATOM 4079 C CA . GLN B 1 228 ? -5.301 -21.672 7.547 1 94.81 228 GLN B CA 1
ATOM 4080 C C . GLN B 1 228 ? -5.082 -20.891 8.844 1 94.81 228 GLN B C 1
ATOM 4082 O O . GLN B 1 228 ? -5.25 -21.438 9.938 1 94.81 228 GLN B O 1
ATOM 4087 N N . VAL B 1 229 ? -4.676 -19.672 8.711 1 94.31 229 VAL B N 1
ATOM 4088 C CA . VAL B 1 229 ? -4.375 -18.875 9.898 1 94.31 229 VAL B CA 1
ATOM 4089 C C . VAL B 1 229 ? -5.676 -18.406 10.547 1 94.31 229 VAL B C 1
ATOM 4091 O O . VAL B 1 229 ? -5.742 -18.25 11.773 1 94.31 229 VAL B O 1
ATOM 4094 N N . GLY B 1 230 ? -6.668 -18.109 9.75 1 96.5 230 GLY B N 1
ATOM 4095 C CA . GLY B 1 230 ? -7.926 -17.578 10.242 1 96.5 230 GLY B CA 1
ATOM 4096 C C . GLY B 1 230 ? -8.977 -17.422 9.156 1 96.5 230 GLY B C 1
ATOM 4097 O O . GLY B 1 230 ? -8.906 -18.094 8.117 1 96.5 230 GLY B O 1
ATOM 4098 N N . TRP B 1 231 ? -10 -16.594 9.531 1 97.81 231 TRP B N 1
ATOM 4099 C CA . TRP B 1 231 ? -11.086 -16.312 8.602 1 97.81 231 TRP B CA 1
ATOM 4100 C C . TRP B 1 231 ? -11.125 -14.828 8.242 1 97.81 231 TRP B C 1
ATOM 4102 O O . TRP B 1 231 ? -10.484 -14 8.898 1 97.81 231 TRP B O 1
ATOM 4112 N N . ALA B 1 232 ? -11.812 -14.508 7.109 1 98.31 232 ALA B N 1
ATOM 4113 C CA . ALA B 1 232 ? -11.789 -13.117 6.664 1 98.31 232 ALA B CA 1
ATOM 4114 C C . ALA B 1 232 ? -12.977 -12.82 5.746 1 98.31 232 ALA B C 1
ATOM 4116 O O . ALA B 1 232 ? -13.672 -13.734 5.301 1 98.31 232 ALA B O 1
ATOM 4117 N N . TRP B 1 233 ? -13.227 -11.531 5.551 1 97.81 233 TRP B N 1
ATOM 4118 C CA . TRP B 1 233 ? -14.039 -11.008 4.453 1 97.81 233 TRP B CA 1
ATOM 4119 C C . TRP B 1 233 ? -13.172 -10.734 3.225 1 97.81 233 TRP B C 1
ATOM 4121 O O . TRP B 1 233 ? -12.18 -10.016 3.307 1 97.81 233 TRP B O 1
ATOM 4131 N N . LEU B 1 234 ? -13.555 -11.344 2.064 1 98.25 234 LEU B N 1
ATOM 4132 C CA . LEU B 1 234 ? -12.758 -11.148 0.856 1 98.25 234 LEU B CA 1
ATOM 4133 C C . LEU B 1 234 ? -13.656 -10.883 -0.346 1 98.25 234 LEU B C 1
ATOM 4135 O O . LEU B 1 234 ? -14.727 -11.484 -0.471 1 98.25 234 LEU B O 1
ATOM 4139 N N . PRO B 1 235 ? -13.234 -9.969 -1.221 1 97.62 235 PRO B N 1
ATOM 4140 C CA . PRO B 1 235 ? -14 -9.727 -2.447 1 97.62 235 PRO B CA 1
ATOM 4141 C C . PRO B 1 235 ? -14.031 -10.945 -3.369 1 97.62 235 PRO B C 1
ATOM 4143 O O . PRO B 1 235 ? -13.039 -11.664 -3.494 1 97.62 235 PRO B O 1
ATOM 4146 N N . ALA B 1 236 ? -15.031 -11.133 -4.09 1 96.62 236 ALA B N 1
ATOM 4147 C CA . ALA B 1 236 ? -15.352 -12.312 -4.883 1 96.62 236 ALA B CA 1
ATOM 4148 C C . ALA B 1 236 ? -14.305 -12.555 -5.961 1 96.62 236 ALA B C 1
ATOM 4150 O O . ALA B 1 236 ? -13.914 -13.703 -6.211 1 96.62 236 ALA B O 1
ATOM 4151 N N . PRO B 1 237 ? -13.773 -11.516 -6.602 1 96.19 237 PRO B N 1
ATOM 4152 C CA . PRO B 1 237 ? -12.805 -11.789 -7.668 1 96.19 237 PRO B CA 1
ATOM 4153 C C . PRO B 1 237 ? -11.562 -12.516 -7.16 1 96.19 237 PRO B C 1
ATOM 4155 O O . PRO B 1 237 ? -10.891 -13.211 -7.926 1 96.19 237 PRO B O 1
ATOM 4158 N N . LEU B 1 238 ? -11.273 -12.367 -5.887 1 96.75 238 LEU B N 1
ATOM 4159 C CA . LEU B 1 238 ? -10.094 -13.008 -5.32 1 96.75 238 LEU B CA 1
ATOM 4160 C C . LEU B 1 238 ? -10.43 -14.414 -4.816 1 96.75 238 LEU B C 1
ATOM 4162 O O . LEU B 1 238 ? -9.539 -15.141 -4.375 1 96.75 238 LEU B O 1
ATOM 4166 N N . LEU B 1 239 ? -11.688 -14.82 -4.926 1 96.94 239 LEU B N 1
ATOM 4167 C CA . LEU B 1 239 ? -12.156 -16.047 -4.277 1 96.94 239 LEU B CA 1
ATOM 4168 C C . LEU B 1 239 ? -12.555 -17.094 -5.316 1 96.94 239 LEU B C 1
ATOM 4170 O O . LEU B 1 239 ? -12.594 -18.281 -5.02 1 96.94 239 LEU B O 1
ATOM 4174 N N . THR B 1 240 ? -12.891 -16.703 -6.492 1 93.62 240 THR B N 1
ATOM 4175 C CA . THR B 1 240 ? -13.602 -17.516 -7.473 1 93.62 240 THR B CA 1
ATOM 4176 C C . THR B 1 240 ? -12.922 -18.859 -7.656 1 93.62 240 THR B C 1
ATOM 4178 O O . THR B 1 240 ? -13.539 -19.906 -7.445 1 93.62 240 THR B O 1
ATOM 4181 N N . GLN B 1 241 ? -11.664 -18.891 -7.957 1 93.38 241 GLN B N 1
ATOM 4182 C CA . GLN B 1 241 ? -10.961 -20.141 -8.227 1 93.38 241 GLN B CA 1
ATOM 4183 C C . GLN B 1 241 ? -10.789 -20.953 -6.949 1 93.38 241 GLN B C 1
ATOM 4185 O O . GLN B 1 241 ? -10.875 -22.188 -6.984 1 93.38 241 GLN B O 1
ATOM 4190 N N . ARG B 1 242 ? -10.648 -20.312 -5.852 1 96.44 242 ARG B N 1
ATOM 4191 C CA . ARG B 1 242 ? -10.406 -20.984 -4.582 1 96.44 242 ARG B CA 1
ATOM 4192 C C . ARG B 1 242 ? -11.68 -21.609 -4.035 1 96.44 242 ARG B C 1
ATOM 4194 O O . ARG B 1 242 ? -11.641 -22.672 -3.412 1 96.44 242 ARG B O 1
ATOM 4201 N N . LEU B 1 243 ? -12.789 -21.016 -4.324 1 95.94 243 LEU B N 1
ATOM 4202 C CA . LEU B 1 243 ? -14.07 -21.594 -3.93 1 95.94 243 LEU B CA 1
ATOM 4203 C C . LEU B 1 243 ? -14.414 -22.797 -4.805 1 95.94 243 LEU B C 1
ATOM 4205 O O . LEU B 1 243 ? -14.867 -23.828 -4.301 1 95.94 243 LEU B O 1
ATOM 4209 N N . ARG B 1 244 ? -14.156 -22.703 -6.062 1 95.56 244 ARG B N 1
ATOM 4210 C CA . ARG B 1 244 ? -14.461 -23.766 -7.008 1 95.56 244 ARG B CA 1
ATOM 4211 C C . ARG B 1 244 ? -13.648 -25.016 -6.703 1 95.56 244 ARG B C 1
ATOM 4213 O O . ARG B 1 244 ? -14.164 -26.141 -6.812 1 95.56 244 ARG B O 1
ATOM 4220 N N . SER B 1 245 ? -12.43 -24.828 -6.262 1 96.88 245 SER B N 1
ATOM 4221 C CA . SER B 1 245 ? -11.539 -25.953 -6.008 1 96.88 245 SER B CA 1
ATOM 4222 C C . SER B 1 245 ? -11.766 -26.531 -4.613 1 96.88 245 SER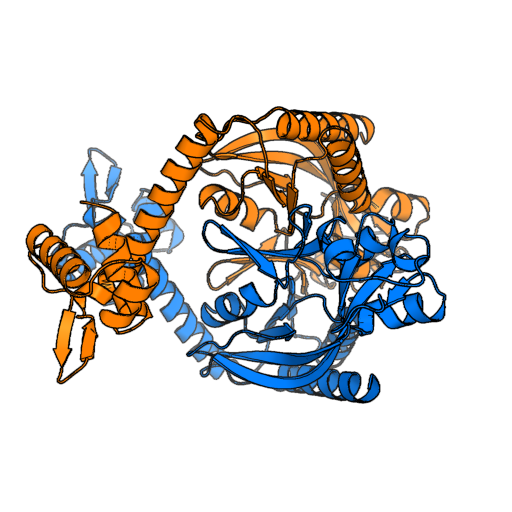 B C 1
ATOM 4224 O O . SER B 1 245 ? -11.242 -27.594 -4.289 1 96.88 245 SER B O 1
ATOM 4226 N N . GLY B 1 246 ? -12.438 -25.75 -3.809 1 96.25 246 GLY B N 1
ATOM 4227 C CA . GLY B 1 246 ? -12.648 -26.188 -2.439 1 96.25 246 GLY B CA 1
ATOM 4228 C C . GLY B 1 246 ? -11.547 -25.766 -1.495 1 96.25 246 GLY B C 1
ATOM 4229 O O . GLY B 1 246 ? -11.594 -26.047 -0.298 1 96.25 246 GLY B O 1
ATOM 4230 N N . ALA B 1 247 ? -10.648 -25.016 -2.027 1 97.56 247 ALA B N 1
ATOM 4231 C CA . ALA B 1 247 ? -9.562 -24.516 -1.188 1 97.56 247 ALA B CA 1
ATOM 4232 C C . ALA B 1 247 ? -10.086 -23.547 -0.135 1 97.56 247 ALA B C 1
ATOM 4234 O O . ALA B 1 247 ? -9.516 -23.422 0.95 1 97.56 247 ALA B O 1
ATOM 4235 N N . PHE B 1 248 ? -11.141 -22.859 -0.48 1 98.19 248 PHE B N 1
ATOM 4236 C CA . PHE B 1 248 ? -11.852 -21.969 0.43 1 98.19 248 PHE B CA 1
ATOM 4237 C C . PHE B 1 248 ? -13.305 -22.391 0.594 1 98.19 248 PHE B C 1
ATOM 4239 O O . PHE B 1 248 ? -13.859 -23.062 -0.278 1 98.19 248 PHE B O 1
ATOM 4246 N N . ARG B 1 249 ? -13.898 -22.031 1.654 1 97.31 249 ARG B N 1
ATOM 4247 C CA . ARG B 1 249 ? -15.32 -22.203 1.915 1 97.31 249 ARG B CA 1
ATOM 4248 C C . ARG B 1 249 ? -15.93 -20.953 2.523 1 97.31 249 ARG B C 1
ATOM 4250 O O . ARG B 1 249 ? -15.305 -20.297 3.363 1 97.31 249 ARG B O 1
ATOM 4257 N N . VAL B 1 250 ? -17.125 -20.641 2.059 1 96.75 250 VAL B N 1
ATOM 4258 C CA . VAL B 1 250 ? -17.891 -19.578 2.699 1 96.75 250 VAL B CA 1
ATOM 4259 C C . VAL B 1 250 ? -18.438 -20.078 4.039 1 96.75 250 VAL B C 1
ATOM 4261 O O . VAL B 1 250 ? -19.031 -21.156 4.113 1 96.75 250 VAL B O 1
ATOM 4264 N N . LEU B 1 251 ? -18.25 -19.328 5.062 1 96.56 251 LEU B N 1
ATOM 4265 C CA . LEU B 1 251 ? -18.719 -19.734 6.387 1 96.56 251 LEU B CA 1
ATOM 4266 C C . LEU B 1 251 ? -20.219 -19.484 6.52 1 96.56 251 LEU B C 1
ATOM 4268 O O . LEU B 1 251 ? -20.719 -18.406 6.211 1 96.56 251 LEU B O 1
ATOM 4272 N N . PRO B 1 252 ? -20.922 -20.469 6.984 1 93.31 252 PRO B N 1
ATOM 4273 C CA . PRO B 1 252 ? -22.391 -20.406 6.984 1 93.31 252 PRO B CA 1
ATOM 4274 C C . PRO B 1 252 ? -22.953 -19.641 8.172 1 93.31 252 PRO B C 1
ATOM 4276 O O . PRO B 1 252 ? -23.859 -20.125 8.859 1 93.31 252 PRO B O 1
ATOM 4279 N N . VAL B 1 253 ? -22.422 -18.5 8.492 1 92.75 253 VAL B N 1
ATOM 4280 C CA . VAL B 1 253 ? -22.938 -17.594 9.516 1 92.75 253 VAL B CA 1
ATOM 4281 C C . VAL B 1 253 ? -23.422 -16.297 8.859 1 92.75 253 VAL B C 1
ATOM 4283 O O . VAL B 1 253 ? -22.625 -15.555 8.266 1 92.75 253 VAL B O 1
ATOM 4286 N N . ALA B 1 254 ? -24.625 -16 9.047 1 88.56 254 ALA B N 1
ATOM 4287 C CA . ALA B 1 254 ? -25.203 -14.836 8.391 1 88.56 254 ALA B CA 1
ATOM 4288 C C . ALA B 1 254 ? -24.859 -13.555 9.156 1 88.56 254 ALA B C 1
ATOM 4290 O O . ALA B 1 254 ? -24.828 -13.555 10.383 1 88.56 254 ALA B O 1
ATOM 4291 N N . PRO B 1 255 ? -24.719 -12.43 8.43 1 91.31 255 PRO B N 1
ATOM 4292 C CA . PRO B 1 255 ? -24.531 -12.367 6.98 1 91.31 255 PRO B CA 1
ATOM 4293 C C . PRO B 1 255 ? -23.172 -12.906 6.531 1 91.31 255 PRO B C 1
ATOM 4295 O O . PRO B 1 255 ? -22.172 -12.695 7.219 1 91.31 255 PRO B O 1
ATOM 4298 N N . ASN B 1 256 ? -23.156 -13.695 5.418 1 92.56 256 ASN B N 1
ATOM 4299 C CA . ASN B 1 256 ? -21.891 -14.25 4.965 1 92.56 256 ASN B CA 1
ATOM 4300 C C . ASN B 1 256 ? -21.5 -13.711 3.59 1 92.56 256 ASN B C 1
ATOM 4302 O O . ASN B 1 256 ? -20.547 -14.18 2.98 1 92.56 256 ASN B O 1
ATOM 4306 N N . ALA B 1 257 ? -22.312 -12.789 3.09 1 93.69 257 ALA B N 1
ATOM 4307 C CA . ALA B 1 257 ? -22.031 -12.047 1.865 1 93.69 257 ALA B CA 1
ATOM 4308 C C . ALA B 1 257 ? -22.594 -10.633 1.931 1 93.69 257 ALA B C 1
ATOM 4310 O O . ALA B 1 257 ? -23.703 -10.43 2.443 1 93.69 257 ALA B O 1
ATOM 4311 N N . LEU B 1 258 ? -21.781 -9.711 1.481 1 93.62 258 LEU B N 1
ATOM 4312 C CA . LEU B 1 258 ? -22.188 -8.312 1.379 1 93.62 258 LEU B CA 1
ATOM 4313 C C . LEU B 1 258 ? -21.891 -7.766 -0.012 1 93.62 258 LEU B C 1
ATOM 4315 O O . LEU B 1 258 ? -20.828 -8.023 -0.575 1 93.62 258 LEU B O 1
ATOM 4319 N N . TRP B 1 259 ? -22.922 -7.172 -0.575 1 94.38 259 TRP B N 1
ATOM 4320 C CA . TRP B 1 259 ? -22.656 -6.461 -1.821 1 94.38 259 TRP B CA 1
ATOM 4321 C C . TRP B 1 259 ? -22.062 -5.082 -1.548 1 94.38 259 TRP B C 1
ATOM 4323 O O . TRP B 1 259 ? -22.578 -4.328 -0.718 1 94.38 259 TRP B O 1
ATOM 4333 N N . GLN B 1 260 ? -20.984 -4.832 -2.211 1 95.94 260 GLN B N 1
ATOM 4334 C CA . GLN B 1 260 ? -20.359 -3.521 -2.098 1 95.94 260 GLN B CA 1
ATOM 4335 C C . GLN B 1 260 ? -20.094 -2.92 -3.475 1 95.94 260 GLN B C 1
ATOM 4337 O O . GLN B 1 260 ? -19.781 -3.641 -4.422 1 95.94 260 GLN B O 1
ATOM 4342 N N . GLU B 1 261 ? 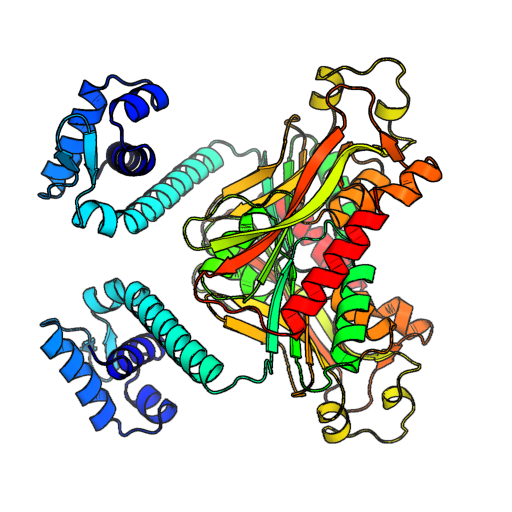-20.188 -1.584 -3.52 1 96.88 261 GLU B N 1
ATOM 4343 C CA . GLU B 1 261 ? -19.906 -0.875 -4.766 1 96.88 261 GLU B CA 1
ATOM 4344 C C . GLU B 1 261 ? -18.406 -0.713 -4.98 1 96.88 261 GLU B C 1
ATOM 4346 O O . GLU B 1 261 ? -17.656 -0.475 -4.031 1 96.88 261 GLU B O 1
ATOM 4351 N N . TYR B 1 262 ? -18.047 -0.974 -6.199 1 98.12 262 TYR B N 1
ATOM 4352 C CA . TYR B 1 262 ? -16.719 -0.59 -6.629 1 98.12 262 TYR B CA 1
ATOM 4353 C C . TYR B 1 262 ? -16.734 0.728 -7.391 1 98.12 262 TYR B C 1
ATOM 4355 O O . TYR B 1 262 ? -17.453 0.856 -8.391 1 98.12 262 TYR B O 1
ATOM 4363 N N . GLN B 1 263 ? -15.898 1.719 -6.926 1 98.56 263 GLN B N 1
ATOM 4364 C CA . GLN B 1 263 ? -16.094 3.076 -7.426 1 98.56 263 GLN B CA 1
ATOM 4365 C C . GLN B 1 263 ? -14.758 3.707 -7.828 1 98.56 263 GLN B C 1
ATOM 4367 O O . GLN B 1 263 ? -13.695 3.244 -7.41 1 98.56 263 GLN B O 1
ATOM 4372 N N . VAL B 1 264 ? -14.875 4.672 -8.672 1 98.44 264 VAL B N 1
ATOM 4373 C CA . VAL B 1 264 ? -13.781 5.602 -8.93 1 98.44 264 VAL B CA 1
ATOM 4374 C C . VAL B 1 264 ? -14.102 6.961 -8.312 1 98.44 264 VAL B C 1
ATOM 4376 O O . VAL B 1 264 ? -15.25 7.406 -8.336 1 98.44 264 VAL B O 1
ATOM 4379 N N . CYS B 1 265 ? -13.133 7.582 -7.699 1 98.25 265 CYS B N 1
ATOM 4380 C CA . CYS B 1 265 ? -13.305 8.938 -7.18 1 98.25 265 CYS B CA 1
ATOM 4381 C C . CYS B 1 265 ? -12.25 9.875 -7.742 1 98.25 265 CYS B C 1
ATOM 4383 O O . CYS B 1 265 ? -11.125 9.453 -8.039 1 98.25 265 CYS B O 1
ATOM 4385 N N . TYR B 1 266 ? -12.562 11.078 -7.91 1 96.25 266 TYR B N 1
ATOM 4386 C CA . TYR B 1 266 ? -11.695 12.125 -8.422 1 96.25 266 TYR B CA 1
ATOM 4387 C C . TYR B 1 266 ? -12.188 13.5 -7.996 1 96.25 266 TYR B C 1
ATOM 4389 O O . TYR B 1 266 ? -13.344 13.656 -7.598 1 96.25 266 TYR B O 1
ATOM 4397 N N . ARG B 1 267 ? -11.289 14.398 -7.973 1 93.12 267 ARG B N 1
ATOM 4398 C CA . ARG B 1 267 ? -11.641 15.758 -7.562 1 93.12 267 ARG B CA 1
ATOM 4399 C C . ARG B 1 267 ? -12.641 16.375 -8.523 1 93.12 267 ARG B C 1
ATOM 4401 O O . ARG B 1 267 ? -12.586 16.125 -9.734 1 93.12 267 ARG B O 1
ATOM 4408 N N . GLN B 1 268 ? -13.453 17.203 -8.031 1 88.38 268 GLN B N 1
ATOM 4409 C CA . GLN B 1 268 ? -14.453 17.891 -8.844 1 88.38 268 GLN B CA 1
ATOM 4410 C C . GLN B 1 268 ? -13.789 18.719 -9.945 1 88.38 268 GLN B C 1
ATOM 4412 O O . GLN B 1 268 ? -14.344 18.875 -11.031 1 88.38 268 GLN B O 1
ATOM 4417 N N . SER B 1 269 ? -12.609 19.172 -9.68 1 82.44 269 SER B N 1
ATOM 4418 C CA . SER B 1 269 ? -11.883 20 -10.633 1 82.44 269 SER B CA 1
ATOM 4419 C C . SER B 1 269 ? -11.164 19.156 -11.672 1 82.44 269 SER B C 1
ATOM 4421 O O . SER B 1 269 ? -10.641 19.688 -12.656 1 82.44 269 SER B O 1
ATOM 4423 N N . PHE B 1 270 ? -11.133 17.906 -11.43 1 82.62 270 PHE B N 1
ATOM 4424 C CA . PHE B 1 270 ? -10.43 17 -12.336 1 82.62 270 PHE B CA 1
ATOM 4425 C C . PHE B 1 270 ? -11.328 16.594 -13.5 1 82.62 270 PHE B C 1
ATOM 4427 O O . PHE B 1 270 ? -12.484 16.219 -13.297 1 82.62 270 PHE B O 1
ATOM 4434 N N . THR B 1 271 ? -10.867 16.766 -14.672 1 80.56 271 THR B N 1
ATOM 4435 C CA . THR B 1 271 ? -11.57 16.281 -15.859 1 80.56 271 THR B CA 1
ATOM 4436 C C . THR B 1 271 ? -11.023 14.938 -16.312 1 80.56 271 THR B C 1
ATOM 4438 O O . THR B 1 271 ? -9.82 14.797 -16.547 1 80.56 271 THR B O 1
ATOM 4441 N N . LEU B 1 272 ? -11.906 14.031 -16.406 1 84.88 272 LEU B N 1
ATOM 4442 C CA . LEU B 1 272 ? -11.508 12.719 -16.891 1 84.88 272 LEU B CA 1
ATOM 4443 C C . LEU B 1 272 ? -11.102 12.789 -18.359 1 84.88 272 LEU B C 1
ATOM 4445 O O . LEU B 1 272 ? -11.922 13.094 -19.234 1 84.88 272 LEU B O 1
ATOM 4449 N N . GLY B 1 273 ? -9.883 12.531 -18.625 1 84.75 273 GLY B N 1
ATOM 4450 C CA . GLY B 1 273 ? -9.43 12.469 -20 1 84.75 273 GLY B CA 1
ATOM 4451 C C . GLY B 1 273 ? -9.797 11.172 -20.703 1 84.75 273 GLY B C 1
ATOM 4452 O O . GLY B 1 273 ? -10.453 10.312 -20.109 1 84.75 273 GLY B O 1
ATOM 4453 N N . LEU B 1 274 ? -9.438 11.07 -21.922 1 86.5 274 LEU B N 1
ATOM 4454 C CA . LEU B 1 274 ? -9.781 9.93 -22.781 1 86.5 274 LEU B CA 1
ATOM 4455 C C . LEU B 1 274 ? -9.258 8.633 -22.188 1 86.5 274 LEU B C 1
ATOM 4457 O O . LEU B 1 274 ? -9.984 7.633 -22.109 1 86.5 274 LEU B O 1
ATOM 4461 N N . VAL B 1 275 ? -8.016 8.602 -21.781 1 89.81 275 VAL B N 1
ATOM 4462 C CA . VAL B 1 275 ? -7.383 7.395 -21.266 1 89.81 275 VAL B CA 1
ATOM 4463 C C . VAL B 1 275 ? -8.07 6.953 -19.984 1 89.81 275 VAL B C 1
ATOM 4465 O O . VAL B 1 275 ? -8.352 5.77 -19.797 1 89.81 275 VAL B O 1
ATOM 4468 N N . SER B 1 276 ? -8.383 7.914 -19.078 1 93.69 276 SER B N 1
ATOM 4469 C CA . SER B 1 276 ? -9.078 7.621 -17.828 1 93.69 276 SER B CA 1
ATOM 4470 C C . SER B 1 276 ? -10.469 7.055 -18.094 1 93.69 276 SER B C 1
ATOM 4472 O O . SER B 1 276 ? -10.898 6.109 -17.438 1 93.69 276 SER B O 1
ATOM 4474 N N . GLU B 1 277 ? -11.133 7.645 -19.078 1 92.5 277 GLU B N 1
ATOM 4475 C CA . GLU B 1 277 ? -12.461 7.16 -19.438 1 92.5 277 GLU B CA 1
ATOM 4476 C C . GLU B 1 277 ? -12.398 5.738 -20 1 92.5 277 GLU B C 1
ATOM 4478 O O . GLU B 1 277 ? -13.273 4.918 -19.703 1 92.5 277 GLU B O 1
ATOM 4483 N N . ARG B 1 278 ? -11.391 5.48 -20.766 1 93.62 278 ARG B N 1
ATOM 4484 C CA . ARG B 1 278 ? -11.203 4.137 -21.312 1 93.62 278 ARG B CA 1
ATOM 4485 C C . ARG B 1 278 ? -10.969 3.125 -20.188 1 93.62 278 ARG B C 1
ATOM 4487 O O . ARG B 1 278 ? -11.492 2.012 -20.234 1 93.62 278 ARG B O 1
ATOM 4494 N N . LEU B 1 279 ? -10.156 3.508 -19.234 1 96.75 279 LEU B N 1
ATOM 4495 C CA . LEU B 1 279 ? -9.906 2.648 -18.078 1 96.75 279 LEU B CA 1
ATOM 4496 C C . LEU B 1 279 ? -11.203 2.367 -17.312 1 96.75 279 LEU B C 1
ATOM 4498 O O . LEU B 1 279 ? -11.484 1.22 -16.969 1 96.75 279 LEU B O 1
ATOM 4502 N N . CYS B 1 280 ? -12.008 3.381 -17.109 1 97.44 280 CYS B N 1
ATOM 4503 C CA . CYS B 1 280 ? -13.281 3.24 -16.406 1 97.44 280 CYS B CA 1
ATOM 4504 C C . CYS B 1 280 ? -14.219 2.307 -17.156 1 97.44 280 CYS B C 1
ATOM 4506 O O . CYS B 1 280 ? -14.867 1.448 -16.547 1 97.44 280 CYS B O 1
ATOM 4508 N N . GLN B 1 281 ? -14.25 2.482 -18.438 1 96.12 281 GLN B N 1
ATOM 4509 C CA . GLN B 1 281 ? -15.117 1.645 -19.25 1 96.12 281 GLN B CA 1
ATOM 4510 C C . GLN B 1 281 ? -14.68 0.183 -19.203 1 96.12 281 GLN B C 1
ATOM 4512 O O . GLN B 1 281 ? -15.508 -0.716 -19.078 1 96.12 281 GLN B O 1
ATOM 4517 N N . ARG B 1 282 ? -13.391 -0.037 -19.344 1 96.38 282 ARG B N 1
ATOM 4518 C CA . ARG B 1 282 ? -12.859 -1.391 -19.25 1 96.38 282 ARG B CA 1
ATOM 4519 C C . ARG B 1 282 ? -13.234 -2.041 -17.922 1 96.38 282 ARG B C 1
ATOM 4521 O O . ARG B 1 282 ? -13.602 -3.217 -17.875 1 96.38 282 ARG B O 1
ATOM 4528 N N . LEU B 1 283 ? -13.125 -1.24 -16.875 1 97.62 283 LEU B N 1
ATOM 4529 C CA . LEU B 1 283 ? -13.43 -1.747 -15.547 1 97.62 283 LEU B CA 1
ATOM 4530 C C . LEU B 1 283 ? -14.914 -2.064 -15.406 1 97.62 283 LEU B C 1
ATOM 4532 O O . LEU B 1 283 ? -15.281 -3.135 -14.914 1 97.62 283 LEU B O 1
ATOM 4536 N N . SER B 1 284 ? -15.773 -1.189 -15.844 1 97.38 284 SER B N 1
ATOM 4537 C CA . SER B 1 284 ? -17.219 -1.402 -15.766 1 97.38 284 SER B CA 1
ATOM 4538 C C . SER B 1 284 ? -17.641 -2.633 -16.562 1 97.38 284 SER B C 1
ATOM 4540 O O . SER B 1 284 ? -18.453 -3.43 -16.094 1 97.38 284 SER B O 1
ATOM 4542 N N . ASP B 1 285 ? -17.062 -2.789 -17.734 1 96.12 285 ASP B N 1
ATOM 4543 C CA . ASP B 1 285 ? -17.359 -3.945 -18.562 1 96.12 285 ASP B CA 1
ATOM 4544 C C . ASP B 1 285 ? -16.969 -5.246 -17.875 1 96.12 285 ASP B C 1
ATOM 4546 O O . ASP B 1 285 ? -17.703 -6.23 -17.906 1 96.12 285 ASP B O 1
ATOM 4550 N N . TRP B 1 286 ? -15.812 -5.211 -17.281 1 96.25 286 TRP B N 1
ATOM 4551 C CA . TRP B 1 286 ? -15.312 -6.406 -16.609 1 96.25 286 TRP B CA 1
ATOM 4552 C C . TRP B 1 286 ? -16.188 -6.766 -15.422 1 96.25 286 TRP B C 1
ATOM 4554 O O . TRP B 1 286 ? -16.516 -7.938 -15.219 1 96.25 286 TRP B O 1
ATOM 4564 N N . LEU B 1 287 ? -16.578 -5.742 -14.609 1 95.25 287 LEU B N 1
ATOM 4565 C CA . LEU B 1 287 ? -17.391 -5.973 -13.414 1 95.25 287 LEU B CA 1
ATOM 4566 C C . LEU B 1 287 ? -18.766 -6.512 -13.789 1 95.25 287 LEU B C 1
ATOM 4568 O O . LEU B 1 287 ? -19.344 -7.316 -13.055 1 95.25 287 LEU B O 1
ATOM 4572 N N . LEU B 1 288 ? -19.281 -6.098 -14.891 1 91.06 288 LEU B N 1
ATOM 4573 C CA . LEU B 1 288 ? -20.578 -6.566 -15.375 1 91.06 288 LEU B CA 1
ATOM 4574 C C . LEU B 1 288 ? -20.516 -8.039 -15.773 1 91.06 288 LEU B C 1
ATOM 4576 O O . LEU B 1 288 ? -21.5 -8.766 -15.656 1 91.06 288 LEU B O 1
ATOM 4580 N N . SER B 1 289 ? -19.359 -8.461 -16.188 1 86.31 289 SER B N 1
ATOM 4581 C CA . SER B 1 289 ? -19.188 -9.844 -16.625 1 86.31 289 SER B CA 1
ATOM 4582 C C . SER B 1 289 ? -18.969 -10.781 -15.445 1 86.31 289 SER B C 1
ATOM 4584 O O . SER B 1 289 ? -19.109 -11.992 -15.57 1 86.31 289 SER B O 1
ATOM 4586 N N . PHE B 1 290 ? -18.516 -10.211 -14.383 1 76.5 290 PHE B N 1
ATOM 4587 C CA . PHE B 1 290 ? -18.203 -11.008 -13.203 1 76.5 290 PHE B CA 1
ATOM 4588 C C . PHE B 1 290 ? -19.469 -11.406 -12.461 1 76.5 290 PHE B C 1
ATOM 4590 O O . PHE B 1 290 ? -19.484 -12.414 -11.758 1 76.5 290 PHE B O 1
ATOM 4597 N N . ASP B 1 291 ? -20.594 -10.727 -12.531 1 61.97 291 ASP B N 1
ATOM 4598 C CA . ASP B 1 291 ? -21.859 -11.07 -11.898 1 61.97 291 ASP B CA 1
ATOM 4599 C C . ASP B 1 291 ? -22.453 -12.336 -12.508 1 61.97 291 ASP B C 1
ATOM 4601 O O . ASP B 1 291 ? -22.391 -12.539 -13.727 1 61.97 291 ASP B O 1
#

Secondary structure (DSSP, 8-state):
--HHHHHHHHHHHHHS-HHHHHHHHT--HHHHHHHHHHHHHHHTS--EEEETTEEEE-HHHHHHHHHHHHHHHHHHHHHHHHHHHH--S--EEEEEE-SSS-HHHHHHHHHHHHHHSTT-EEEEEE--TTTHHHHHHTTS-SEEEEESPPP-TTEEEEEEEEEEEEEEEETTSHHHH-SS--HHHHHTSPEEEEEEEETTEEEESS---SSEEEES-HHHHHHHHHTTS-EEEEEGGGTHHHHHHTSEEE--SSS-EEEEEEEEEEETT----HHHHHHHHHHHHHHHHH-/--HHHHHHHHHHHHHS-HHHHHHHHT--HHHHHHHHHHHHHHHTS--EEEETTEEEE-HHHHHHHHHHHHHHHHHHHHHHHHHHHH--S--EEEEEE-SSS-HHHHHHHHHHHHHHSTT-EEEEEE--TTTHHHHHHTTS-SEEEEESPPP-TTEEEEEEEEEEEEEEEETTSHHHH-SS--HHHHHTSPEEEEEEEETTEEEESS---SSEEEES-HHHHHHHHHTTS-EEEEEGGGTHHHHHHTSEEE--SSS-EEEEEEEEEEETT----HHHHHHHHHHHHHHHHH-